Protein 5HIW (pdb70)

Sequence (391 aa):
MLPRKNLFSFTSKDPSAFGIHLAAAAREHSVYFDEGLGVPVVLRGADVVAVLRDSETFSTRTYYDTGIMKGALVTLGGEAHTRRMRRLFNAVLSPRVISRYEEATVTPVARRRVVEERLVRKERAELFDDFAISMPMGVTSALFGLPEERIAENDALIRKMIRSVVMMPQDPVVVAEGRRSAHAAMEAQLREIAEREVAHPSDTLLGEIARAIVAEGLGEACEGVVLTLILGSYETTSWMLANLLVALLAHPDAMNQLRRQQQPSLLPQAIEESTRWCSSAAGIVRFVERREATIGGETLAAGTILYLSLIARHYDEEIYPRRPETFDIHRRPVGMLNFGGGLHYCVGAPLARMEARVGVSLLLERFPALRADDPTVQPTFSTAPRGAAAFGPDQIPALLVH

InterPro domains:
  IPR001128 Cytochrome P450 [PF00067] (221-361)
  IPR002397 Cytochrome P450, B-class [PR00359] (75-86)
  IPR002397 Cytochrome P450, B-class [PR00359] (122-138)
  IPR002397 Cytochrome P450, B-class [PR00359] (182-204)
  IPR002397 Cytochrome P450, B-class [PR00359] (263-274)
  IPR002397 Cytochrome P450, B-class [PR00359] (280-307)
  IPR002397 Cytochrome P450, B-class [PR00359] (308-323)
  IPR002397 Cytochrome P450, B-class [PR00359] (329-338)
  IPR002397 Cytochrome P450, B-class [PR00359] (338-349)
  IPR017972 Cytochrome P450, conserved site [PS00086] (331-340)
  IPR036396 Cytochrome P450 superfamily [G3DSA:1.10.630.10] (1-392)
  IPR036396 Cytochrome P450 superfamily [SSF48264] (21-372)

Structure (mmCIF, N/CA/C/O backbone):
data_5HIW
#
_entry.id   5HIW
#
_cell.length_a   60.420
_cell.length_b   60.420
_cell.length_c   190.820
_cell.angle_alpha   90.00
_cell.angle_beta   90.00
_cell.angle_gamma   120.00
#
_symmetry.space_group_name_H-M   'P 31 2 1'
#
loop_
_entity.id
_entity.type
_entity.pdbx_description
1 polymer 'Cytochrome P450 CYP260B1'
2 non-polymer 'PROTOPORPHYRIN IX CONTAINING FE'
3 non-polymer 'MAGNESIUM ION'
4 water water
#
loop_
_atom_site.group_PDB
_atom_site.id
_atom_site.type_symbol
_atom_site.label_atom_id
_atom_site.label_alt_id
_atom_site.label_comp_id
_atom_site.label_asym_id
_atom_site.label_entity_id
_atom_site.label_seq_id
_atom_site.pdbx_PDB_ins_code
_atom_site.Cartn_x
_atom_site.Cartn_y
_atom_site.Cartn_z
_atom_site.occupancy
_atom_site.B_iso_or_equiv
_atom_site.auth_seq_id
_atom_site.auth_comp_id
_atom_site.auth_asym_id
_atom_site.auth_atom_id
_atom_site.pdbx_PDB_model_num
ATOM 1 N N . MET A 1 1 ? 14.910 -4.863 9.206 1.00 61.78 1 MET A N 1
ATOM 2 C CA . MET A 1 1 ? 15.597 -6.164 8.946 1.00 54.83 1 MET A CA 1
ATOM 3 C C . MET A 1 1 ? 14.592 -7.342 8.776 1.00 49.28 1 MET A C 1
ATOM 4 O O . MET A 1 1 ? 13.803 -7.719 9.683 1.00 45.99 1 MET A O 1
ATOM 9 N N . LEU A 1 2 ? 14.587 -7.864 7.548 1.00 45.49 2 LEU A N 1
ATOM 10 C CA . LEU A 1 2 ? 13.969 -9.131 7.248 1.00 42.11 2 LEU A CA 1
ATOM 11 C C . LEU A 1 2 ? 14.804 -10.216 7.882 1.00 31.78 2 LEU A C 1
ATOM 12 O O . LEU A 1 2 ? 16.022 -10.106 8.020 1.00 33.43 2 LEU A O 1
ATOM 17 N N . PRO A 1 3 ? 14.157 -11.276 8.300 1.00 28.86 3 PRO A N 1
ATOM 18 C CA . PRO A 1 3 ? 14.967 -12.392 8.659 1.00 30.37 3 PRO A CA 1
ATOM 19 C C . PRO A 1 3 ? 15.731 -12.879 7.437 1.00 29.83 3 PRO A C 1
ATOM 20 O O . PRO A 1 3 ? 15.219 -12.731 6.295 1.00 30.16 3 PRO A O 1
ATOM 24 N N . ARG A 1 4 ? 16.888 -13.500 7.630 1.00 24.94 4 ARG A N 1
ATOM 25 C CA . ARG A 1 4 ? 17.723 -13.891 6.477 1.00 25.40 4 ARG A CA 1
ATOM 26 C C . ARG A 1 4 ? 18.064 -15.363 6.480 1.00 24.51 4 ARG A C 1
ATOM 27 O O . ARG A 1 4 ? 18.291 -15.954 7.514 1.00 25.88 4 ARG A O 1
ATOM 35 N N . LYS A 1 5 ? 18.069 -15.995 5.298 1.00 22.30 5 LYS A N 1
ATOM 36 C CA . LYS A 1 5 ? 18.328 -17.418 5.168 1.00 23.02 5 LYS A CA 1
ATOM 37 C C . LYS A 1 5 ? 18.965 -17.660 3.810 1.00 22.22 5 LYS A C 1
ATOM 38 O O . LYS A 1 5 ? 19.111 -16.708 3.043 1.00 22.95 5 LYS A O 1
ATOM 44 N N . ASN A 1 6 ? 19.481 -18.858 3.564 1.00 23.12 6 ASN A N 1
ATOM 45 C CA . ASN A 1 6 ? 20.075 -19.165 2.240 1.00 27.15 6 ASN A CA 1
ATOM 46 C C . ASN A 1 6 ? 19.390 -20.474 1.815 1.00 27.86 6 ASN A C 1
ATOM 47 O O . ASN A 1 6 ? 19.792 -21.547 2.233 1.00 25.19 6 ASN A O 1
ATOM 52 N N . LEU A 1 7 ? 18.252 -20.366 1.135 1.00 28.24 7 LEU A N 1
ATOM 53 C CA . LEU A 1 7 ? 17.477 -21.562 0.778 1.00 26.72 7 LEU A CA 1
ATOM 54 C C . LEU A 1 7 ? 17.693 -22.032 -0.674 1.00 26.36 7 LEU A C 1
ATOM 55 O O . LEU A 1 7 ? 17.490 -23.187 -0.996 1.00 25.38 7 LEU A O 1
ATOM 60 N N . PHE A 1 8 ? 18.153 -21.146 -1.538 1.00 24.55 8 PHE A N 1
ATOM 61 C CA . PHE A 1 8 ? 18.240 -21.461 -2.967 1.00 25.59 8 PHE A CA 1
ATOM 62 C C . PHE A 1 8 ? 19.515 -22.187 -3.395 1.00 28.45 8 PHE A C 1
ATOM 63 O O . PHE A 1 8 ? 19.619 -22.646 -4.522 1.00 29.63 8 PHE A O 1
ATOM 71 N N . SER A 1 9 ? 20.497 -22.249 -2.496 1.00 28.28 9 SER A N 1
ATOM 72 C CA . SER A 1 9 ? 21.743 -23.001 -2.768 1.00 31.47 9 SER A CA 1
ATOM 73 C C . SER A 1 9 ? 21.551 -24.494 -2.431 1.00 27.75 9 SER A C 1
ATOM 74 O O . SER A 1 9 ? 22.361 -25.323 -2.775 1.00 32.20 9 SER A O 1
ATOM 77 N N . PHE A 1 10 ? 20.448 -24.839 -1.821 1.00 32.47 10 PHE A N 1
ATOM 78 C CA . PHE A 1 10 ? 20.081 -26.255 -1.569 1.00 34.54 10 PHE A CA 1
ATOM 79 C C . PHE A 1 10 ? 20.267 -27.096 -2.845 1.00 37.10 10 PHE A C 1
ATOM 80 O O . PHE A 1 10 ? 19.831 -26.699 -3.924 1.00 34.43 10 PHE A O 1
ATOM 88 N N . THR A 1 11 ? 20.984 -28.211 -2.747 1.00 32.57 11 THR A N 1
ATOM 89 C CA . THR A 1 11 ? 21.023 -29.231 -3.803 1.00 32.00 11 THR A CA 1
ATOM 90 C C . THR A 1 11 ? 20.620 -30.590 -3.232 1.00 30.58 11 THR A C 1
ATOM 91 O O . THR A 1 11 ? 20.572 -30.760 -2.003 1.00 28.28 11 THR A O 1
ATOM 95 N N . SER A 1 12 ? 20.277 -31.521 -4.115 1.00 27.71 12 SER A N 1
ATOM 96 C CA . SER A 1 12 ? 19.829 -32.842 -3.703 1.00 29.00 12 SER A CA 1
ATOM 97 C C . SER A 1 12 ? 19.696 -33.799 -4.823 1.00 32.10 12 SER A C 1
ATOM 98 O O . SER A 1 12 ? 19.523 -33.412 -5.983 1.00 28.59 12 SER A O 1
ATOM 101 N N . LYS A 1 13 ? 19.762 -35.088 -4.489 1.00 26.23 13 LYS A N 1
ATOM 102 C CA . LYS A 1 13 ? 19.439 -36.124 -5.445 1.00 27.79 13 LYS A CA 1
ATOM 103 C C . LYS A 1 13 ? 17.968 -36.449 -5.481 1.00 25.18 13 LYS A C 1
ATOM 104 O O . LYS A 1 13 ? 17.547 -37.241 -6.306 1.00 28.91 13 LYS A O 1
ATOM 110 N N . ASP A 1 14 ? 17.202 -35.893 -4.577 1.00 21.87 14 ASP A N 1
ATOM 111 C CA . ASP A 1 14 ? 15.805 -36.223 -4.454 1.00 24.99 14 ASP A CA 1
ATOM 112 C C . ASP A 1 14 ? 15.062 -35.045 -5.057 1.00 23.49 14 ASP A C 1
ATOM 113 O O . ASP A 1 14 ? 15.194 -33.928 -4.564 1.00 27.15 14 ASP A O 1
ATOM 118 N N . PRO A 1 15 ? 14.304 -35.315 -6.103 1.00 22.99 15 PRO A N 1
ATOM 119 C CA . PRO A 1 15 ? 13.650 -34.228 -6.814 1.00 23.90 15 PRO A CA 1
ATOM 120 C C . PRO A 1 15 ? 12.631 -33.411 -6.036 1.00 23.52 15 PRO A C 1
ATOM 121 O O . PRO A 1 15 ? 12.376 -32.236 -6.406 1.00 25.00 15 PRO A O 1
ATOM 125 N N . SER A 1 16 ? 12.068 -33.946 -4.960 1.00 22.25 16 SER A N 1
ATOM 126 C CA . SER A 1 16 ? 11.054 -33.243 -4.233 1.00 22.13 16 SER A CA 1
ATOM 127 C C . SER A 1 16 ? 11.608 -32.557 -2.954 1.00 23.00 16 SER A C 1
ATOM 128 O O . SER A 1 16 ? 10.876 -31.811 -2.295 1.00 22.59 16 SER A O 1
ATOM 131 N N . ALA A 1 17 ? 12.912 -32.668 -2.685 1.00 23.16 17 ALA A N 1
ATOM 132 C CA . ALA A 1 17 ? 13.450 -32.165 -1.400 1.00 25.21 17 ALA A CA 1
ATOM 133 C C . ALA A 1 17 ? 13.408 -30.654 -1.353 1.00 23.32 17 ALA A C 1
ATOM 134 O O . ALA A 1 17 ? 13.172 -30.056 -0.287 1.00 22.14 17 ALA A O 1
ATOM 136 N N . PHE A 1 18 ? 13.619 -30.027 -2.505 1.00 20.57 18 PHE A N 1
ATOM 137 C CA . PHE A 1 18 ? 13.631 -28.570 -2.523 1.00 19.96 18 PHE A CA 1
ATOM 138 C C . PHE A 1 18 ? 12.261 -28.010 -2.257 1.00 17.82 18 PHE A C 1
ATOM 139 O O . PHE A 1 18 ? 12.128 -27.077 -1.498 1.00 19.98 18 PHE A O 1
ATOM 147 N N . GLY A 1 19 ? 11.212 -28.579 -2.823 1.00 20.10 19 GLY A N 1
ATOM 148 C CA . GLY A 1 19 ? 9.882 -28.004 -2.589 1.00 21.75 19 GLY A CA 1
ATOM 149 C C . GLY A 1 19 ? 9.476 -28.226 -1.140 1.00 21.89 19 GLY A C 1
ATOM 150 O O . GLY A 1 19 ? 8.855 -27.370 -0.509 1.00 18.03 19 GLY A O 1
ATOM 151 N N . ILE A 1 20 ? 9.862 -29.371 -0.625 1.00 19.73 20 ILE A N 1
ATOM 152 C CA . ILE A 1 20 ? 9.625 -29.668 0.824 1.00 25.80 20 ILE A CA 1
ATOM 153 C C . ILE A 1 20 ? 10.305 -28.609 1.721 1.00 24.92 20 ILE A C 1
ATOM 154 O O . ILE A 1 20 ? 9.690 -28.068 2.682 1.00 28.13 20 ILE A O 1
ATOM 159 N N . HIS A 1 21 ? 11.552 -28.354 1.399 1.00 23.86 21 HIS A N 1
ATOM 160 C CA . HIS A 1 21 ? 12.422 -27.358 2.074 1.00 26.48 21 HIS A CA 1
ATOM 161 C C . HIS A 1 21 ? 11.832 -25.970 2.035 1.00 27.69 21 HIS A C 1
ATOM 162 O O . HIS A 1 21 ? 11.738 -25.302 3.075 1.00 24.57 21 HIS A O 1
ATOM 169 N N . LEU A 1 22 ? 11.372 -25.532 0.866 1.00 22.47 22 LEU A N 1
ATOM 170 C CA . LEU A 1 22 ? 10.707 -24.258 0.799 1.00 24.21 22 LEU A CA 1
ATOM 171 C C . LEU A 1 22 ? 9.409 -24.169 1.547 1.00 22.80 22 LEU A C 1
ATOM 172 O O . LEU A 1 22 ? 9.123 -23.131 2.162 1.00 23.72 22 LEU A O 1
ATOM 177 N N . ALA A 1 23 ? 8.571 -25.193 1.450 1.00 21.54 23 ALA A N 1
ATOM 178 C CA . ALA A 1 23 ? 7.307 -25.118 2.160 1.00 21.64 23 ALA A CA 1
ATOM 179 C C . ALA A 1 23 ? 7.552 -25.112 3.716 1.00 24.28 23 ALA A C 1
ATOM 180 O O . ALA A 1 23 ? 6.843 -24.391 4.417 1.00 27.39 23 ALA A O 1
ATOM 182 N N . ALA A 1 24 ? 8.535 -25.897 4.188 1.00 25.69 24 ALA A N 1
ATOM 183 C CA . ALA A 1 24 ? 8.962 -25.847 5.628 1.00 28.99 24 ALA A CA 1
ATOM 184 C C . ALA A 1 24 ? 9.437 -24.438 6.046 1.00 29.37 24 ALA A C 1
ATOM 185 O O . ALA A 1 24 ? 8.990 -23.877 7.054 1.00 27.95 24 ALA A O 1
ATOM 187 N N . ALA A 1 25 ? 10.227 -23.807 5.212 1.00 25.91 25 ALA A N 1
ATOM 188 C CA . ALA A 1 25 ? 10.718 -22.473 5.486 1.00 27.28 25 ALA A CA 1
ATOM 189 C C . ALA A 1 25 ? 9.584 -21.479 5.466 1.00 27.34 25 ALA A C 1
ATOM 190 O O . ALA A 1 25 ? 9.571 -20.554 6.251 1.00 23.49 25 ALA A O 1
ATOM 192 N N . ALA A 1 26 ? 8.632 -21.651 4.556 1.00 24.40 26 ALA A N 1
ATOM 193 C CA . ALA A 1 26 ? 7.462 -20.742 4.454 1.00 24.49 26 ALA A CA 1
ATOM 194 C C . ALA A 1 26 ? 6.562 -20.812 5.711 1.00 27.28 26 ALA A C 1
ATOM 195 O O . ALA A 1 26 ? 5.921 -19.846 6.056 1.00 26.01 26 ALA A O 1
ATOM 197 N N . ARG A 1 27 ? 6.394 -22.005 6.258 1.00 29.39 27 ARG A N 1
ATOM 198 C CA . ARG A 1 27 ? 5.749 -22.133 7.577 1.00 33.88 27 ARG A CA 1
ATOM 199 C C . ARG A 1 27 ? 6.455 -21.223 8.598 1.00 32.35 27 ARG A C 1
ATOM 200 O O . ARG A 1 27 ? 5.789 -20.513 9.331 1.00 37.46 27 ARG A O 1
ATOM 208 N N . GLU A 1 28 ? 7.779 -21.179 8.619 1.00 29.65 28 GLU A N 1
ATOM 209 C CA . GLU A 1 28 ? 8.435 -20.235 9.546 1.00 32.64 28 GLU A CA 1
ATOM 210 C C . GLU A 1 28 ? 8.283 -18.751 9.206 1.00 31.42 28 GLU A C 1
ATOM 211 O O . GLU A 1 28 ? 7.997 -17.983 10.094 1.00 27.75 28 GLU A O 1
ATOM 217 N N . HIS A 1 29 ? 8.619 -18.311 7.984 1.00 27.31 29 HIS A N 1
ATOM 218 C CA . HIS A 1 29 ? 8.398 -16.922 7.533 1.00 26.82 29 HIS A CA 1
ATOM 219 C C . HIS A 1 29 ? 8.030 -16.963 6.024 1.00 27.12 29 HIS A C 1
ATOM 220 O O . HIS A 1 29 ? 8.760 -17.534 5.253 1.00 23.13 29 HIS A O 1
ATOM 227 N N . SER A 1 30 ? 7.018 -16.215 5.637 1.00 28.33 30 SER A N 1
ATOM 228 C CA . SER A 1 30 ? 6.717 -16.038 4.231 1.00 30.88 30 SER A CA 1
ATOM 229 C C . SER A 1 30 ? 7.742 -15.207 3.467 1.00 27.23 30 SER A C 1
ATOM 230 O O . SER A 1 30 ? 8.170 -15.606 2.361 1.00 24.64 30 SER A O 1
ATOM 233 N N . VAL A 1 31 ? 8.132 -14.069 4.040 1.00 23.10 31 VAL A N 1
ATOM 234 C CA . VAL A 1 31 ? 9.040 -13.091 3.429 1.00 24.75 31 VAL A CA 1
ATOM 235 C C . VAL A 1 31 ? 10.367 -13.052 4.209 1.00 26.74 31 VAL A C 1
ATOM 236 O O . VAL A 1 31 ? 10.372 -12.947 5.445 1.00 27.63 31 VAL A O 1
ATOM 240 N N . TYR A 1 32 ? 11.469 -13.178 3.506 1.00 24.99 32 TYR A N 1
ATOM 241 C CA . TYR A 1 32 ? 12.800 -13.353 4.107 1.00 23.45 32 TYR A CA 1
ATOM 242 C C . TYR A 1 32 ? 13.773 -12.907 3.084 1.00 26.45 32 TYR A C 1
ATOM 243 O O . TYR A 1 32 ? 13.418 -12.801 1.891 1.00 23.03 32 TYR A O 1
ATOM 252 N N . PHE A 1 33 ? 15.001 -12.583 3.482 1.00 23.37 33 PHE A N 1
ATOM 253 C CA . PHE A 1 33 ? 15.978 -12.093 2.545 1.00 23.90 33 PHE A CA 1
ATOM 254 C C . PHE A 1 33 ? 16.837 -13.293 2.340 1.00 26.32 33 PHE A C 1
ATOM 255 O O . PHE A 1 33 ? 17.424 -13.853 3.291 1.00 24.07 33 PHE A O 1
ATOM 263 N N . ASP A 1 34 ? 16.923 -13.713 1.085 1.00 22.85 34 ASP A N 1
ATOM 264 C CA . ASP A 1 34 ? 17.794 -14.813 0.734 1.00 22.01 34 ASP A CA 1
ATOM 265 C C . ASP A 1 34 ? 19.164 -14.285 0.380 1.00 22.53 34 ASP A C 1
ATOM 266 O O . ASP A 1 34 ? 19.358 -13.597 -0.595 1.00 23.58 34 ASP A O 1
ATOM 271 N N . GLU A 1 35 ? 20.128 -14.687 1.196 1.00 24.75 35 GLU A N 1
ATOM 272 C CA . GLU A 1 35 ? 21.539 -14.285 1.028 1.00 24.10 35 GLU A CA 1
ATOM 273 C C . GLU A 1 35 ? 22.209 -14.864 -0.190 1.00 25.05 35 GLU A C 1
ATOM 274 O O . GLU A 1 35 ? 23.090 -14.242 -0.716 1.00 30.14 35 GLU A O 1
ATOM 280 N N . GLY A 1 36 ? 21.765 -16.030 -0.663 1.00 23.90 36 GLY A N 1
ATOM 281 C CA . GLY A 1 36 ? 22.309 -16.625 -1.928 1.00 26.44 36 GLY A CA 1
ATOM 282 C C . GLY A 1 36 ? 21.799 -15.809 -3.132 1.00 25.63 36 GLY A C 1
ATOM 283 O O . GLY A 1 36 ? 22.567 -15.491 -4.028 1.00 27.91 36 GLY A O 1
ATOM 284 N N . LEU A 1 37 ? 20.524 -15.472 -3.171 1.00 25.31 37 LEU A N 1
ATOM 285 C CA . LEU A 1 37 ? 19.942 -14.652 -4.283 1.00 26.35 37 LEU A CA 1
ATOM 286 C C . LEU A 1 37 ? 20.229 -13.192 -4.147 1.00 29.31 37 LEU A C 1
ATOM 287 O O . LEU A 1 37 ? 20.276 -12.493 -5.132 1.00 29.30 37 LEU A O 1
ATOM 292 N N . GLY A 1 38 ? 20.386 -12.681 -2.926 1.00 32.46 38 GLY A N 1
ATOM 293 C CA . GLY A 1 38 ? 20.646 -11.253 -2.729 1.00 29.71 38 GLY A CA 1
ATOM 294 C C . GLY A 1 38 ? 19.412 -10.368 -2.733 1.00 29.81 38 GLY A C 1
ATOM 295 O O . GLY A 1 38 ? 19.532 -9.152 -2.911 1.00 30.35 38 GLY A O 1
ATOM 296 N N . VAL A 1 39 ? 18.228 -10.950 -2.542 1.00 27.97 39 VAL A N 1
ATOM 297 C CA . VAL A 1 39 ? 16.998 -10.212 -2.542 1.00 28.52 39 VAL A CA 1
ATOM 298 C C . VAL A 1 39 ? 15.996 -10.771 -1.587 1.00 23.58 39 VAL A C 1
ATOM 299 O O . VAL A 1 39 ? 16.045 -11.979 -1.248 1.00 24.80 39 VAL A O 1
ATOM 303 N N . PRO A 1 40 ? 14.988 -9.947 -1.196 1.00 24.96 40 PRO A N 1
ATOM 304 C CA . PRO A 1 40 ? 13.864 -10.469 -0.457 1.00 24.77 40 PRO A CA 1
ATOM 305 C C . PRO A 1 40 ? 13.086 -11.494 -1.341 1.00 23.47 40 PRO A C 1
ATOM 306 O O . PRO A 1 40 ? 13.084 -11.354 -2.556 1.00 22.84 40 PRO A O 1
ATOM 310 N N . VAL A 1 41 ? 12.503 -12.481 -0.712 1.00 21.55 41 VAL A N 1
ATOM 311 C CA . VAL A 1 41 ? 11.733 -13.551 -1.368 1.00 21.66 41 VAL A CA 1
ATOM 312 C C . VAL A 1 41 ? 10.412 -13.618 -0.661 1.00 22.29 41 VAL A C 1
ATOM 313 O O . VAL A 1 41 ? 10.347 -13.519 0.572 1.00 24.70 41 VAL A O 1
ATOM 317 N N . VAL A 1 42 ? 9.346 -13.802 -1.425 1.00 20.40 42 VAL A N 1
ATOM 318 C CA . VAL A 1 42 ? 8.036 -14.197 -0.928 1.00 21.02 42 VAL A CA 1
ATOM 319 C C . VAL A 1 42 ? 7.782 -15.639 -1.204 1.00 23.34 42 VAL A C 1
ATOM 320 O O . VAL A 1 42 ? 7.829 -16.129 -2.394 1.00 21.22 42 VAL A O 1
ATOM 324 N N . LEU A 1 43 ? 7.517 -16.340 -0.145 1.00 19.91 43 LEU A N 1
ATOM 325 C CA . LEU A 1 43 ? 7.264 -17.774 -0.232 1.00 19.67 43 LEU A CA 1
ATOM 326 C C . LEU A 1 43 ? 5.801 -18.216 -0.259 1.00 21.85 43 LEU A C 1
ATOM 327 O O . LEU A 1 43 ? 5.458 -19.027 -1.115 1.00 22.35 43 LEU A O 1
ATOM 332 N N . ARG A 1 44 ? 4.949 -17.743 0.648 1.00 24.47 44 ARG A N 1
ATOM 333 C CA . ARG A 1 44 ? 3.599 -18.348 0.773 1.00 23.68 44 ARG A CA 1
ATOM 334 C C . ARG A 1 44 ? 2.778 -18.046 -0.472 1.00 22.05 44 ARG A C 1
ATOM 335 O O . ARG A 1 44 ? 2.776 -16.911 -1.000 1.00 21.18 44 ARG A O 1
ATOM 343 N N . GLY A 1 45 ? 2.099 -19.083 -0.900 1.00 25.48 45 GLY A N 1
ATOM 344 C CA . GLY A 1 45 ? 1.257 -19.021 -2.090 1.00 24.63 45 GLY A CA 1
ATOM 345 C C . GLY A 1 45 ? 0.285 -17.863 -2.094 1.00 22.64 45 GLY A C 1
ATOM 346 O O . GLY A 1 45 ? 0.152 -17.190 -3.081 1.00 23.06 45 GLY A O 1
ATOM 347 N N . ALA A 1 46 ? -0.416 -17.622 -0.978 1.00 23.90 46 ALA A N 1
ATOM 348 C CA . ALA A 1 46 ? -1.361 -16.517 -0.897 1.00 26.15 46 ALA A CA 1
ATOM 349 C C . ALA A 1 46 ? -0.718 -15.169 -1.014 1.00 23.62 46 ALA A C 1
ATOM 350 O O . ALA A 1 46 ? -1.306 -14.273 -1.596 1.00 25.61 46 ALA A O 1
ATOM 352 N N . ASP A 1 47 ? 0.506 -15.009 -0.479 1.00 22.04 47 ASP A N 1
ATOM 353 C CA . ASP A 1 47 ? 1.229 -13.775 -0.635 1.00 22.97 47 ASP A CA 1
ATOM 354 C C . ASP A 1 47 ? 1.756 -13.603 -2.056 1.00 23.46 47 ASP A C 1
ATOM 355 O O . ASP A 1 47 ? 1.705 -12.493 -2.609 1.00 25.01 47 ASP A O 1
ATOM 360 N N . VAL A 1 48 ? 2.181 -14.691 -2.658 1.00 22.90 48 VAL A N 1
ATOM 361 C CA . VAL A 1 48 ? 2.662 -14.602 -4.021 1.00 23.07 48 VAL A CA 1
ATOM 362 C C . VAL A 1 48 ? 1.491 -14.197 -4.982 1.00 21.45 48 VAL A C 1
ATOM 363 O O . VAL A 1 48 ? 1.617 -13.287 -5.768 1.00 21.87 48 VAL A O 1
ATOM 367 N N . VAL A 1 49 ? 0.352 -14.849 -4.849 1.00 23.95 49 VAL A N 1
ATOM 368 C CA . VAL A 1 49 ? -0.844 -14.520 -5.659 1.00 24.52 49 VAL A CA 1
ATOM 369 C C . VAL A 1 49 ? -1.274 -13.088 -5.474 1.00 27.15 49 VAL A C 1
ATOM 370 O O . VAL A 1 49 ? -1.582 -12.374 -6.450 1.00 25.42 49 VAL A O 1
ATOM 374 N N . ALA A 1 50 ? -1.266 -12.635 -4.215 1.00 25.66 50 ALA A N 1
ATOM 375 C CA . ALA A 1 50 ? -1.563 -11.205 -3.933 1.00 23.68 50 ALA A CA 1
ATOM 376 C C . ALA A 1 50 ? -0.622 -10.229 -4.645 1.00 22.64 50 ALA A C 1
ATOM 377 O O . ALA A 1 50 ? -1.057 -9.197 -5.217 1.00 23.70 50 ALA A O 1
ATOM 379 N N . VAL A 1 51 ? 0.700 -10.489 -4.595 1.00 23.98 51 VAL A N 1
ATOM 380 C CA . VAL A 1 51 ? 1.653 -9.649 -5.299 1.00 23.73 51 VAL A CA 1
ATOM 381 C C . VAL A 1 51 ? 1.340 -9.670 -6.772 1.00 23.66 51 VAL A C 1
ATOM 382 O O . VAL A 1 51 ? 1.364 -8.607 -7.411 1.00 25.23 51 VAL A O 1
ATOM 386 N N . LEU A 1 52 ? 1.174 -10.879 -7.333 1.00 23.51 52 LEU A N 1
ATOM 387 C CA . LEU A 1 52 ? 0.898 -10.960 -8.796 1.00 23.16 52 LEU A CA 1
ATOM 388 C C . LEU A 1 52 ? -0.413 -10.213 -9.206 1.00 25.42 52 LEU A C 1
ATOM 389 O O . LEU A 1 52 ? -0.481 -9.659 -10.305 1.00 27.66 52 LEU A O 1
ATOM 394 N N . ARG A 1 53 ? -1.424 -10.232 -8.345 1.00 26.12 53 ARG A N 1
ATOM 395 C CA . ARG A 1 53 ? -2.663 -9.489 -8.572 1.00 29.51 53 ARG A CA 1
ATOM 396 C C . ARG A 1 53 ? -2.463 -7.956 -8.613 1.00 30.99 53 ARG A C 1
ATOM 397 O O . ARG A 1 53 ? -3.081 -7.288 -9.398 1.00 32.54 53 ARG A O 1
ATOM 405 N N . ASP A 1 54 ? -1.611 -7.392 -7.770 1.00 27.44 54 ASP A N 1
ATOM 406 C CA . ASP A 1 54 ? -1.445 -5.951 -7.712 1.00 28.78 54 ASP A CA 1
ATOM 407 C C . ASP A 1 54 ? -0.281 -5.515 -8.599 1.00 28.92 54 ASP A C 1
ATOM 408 O O . ASP A 1 54 ? 0.865 -5.291 -8.122 1.00 31.62 54 ASP A O 1
ATOM 413 N N . SER A 1 55 ? -0.535 -5.386 -9.879 1.00 30.38 55 SER A N 1
ATOM 414 C CA . SER A 1 55 ? 0.531 -5.015 -10.780 1.00 32.19 55 SER A CA 1
ATOM 415 C C . SER A 1 55 ? 0.992 -3.548 -10.692 1.00 33.79 55 SER A C 1
ATOM 416 O O . SER A 1 55 ? 2.050 -3.219 -11.238 1.00 30.96 55 SER A O 1
ATOM 419 N N . GLU A 1 56 ? 0.164 -2.667 -10.106 1.00 32.57 56 GLU A N 1
ATOM 420 C CA . GLU A 1 56 ? 0.482 -1.243 -10.046 1.00 34.05 56 GLU A CA 1
ATOM 421 C C . GLU A 1 56 ? 1.513 -1.034 -8.967 1.00 32.24 56 GLU A C 1
ATOM 422 O O . GLU A 1 56 ? 2.419 -0.273 -9.168 1.00 31.95 56 GLU A O 1
ATOM 428 N N . THR A 1 57 ? 1.380 -1.732 -7.848 1.00 30.25 57 THR A N 1
ATOM 429 C CA . THR A 1 57 ? 2.366 -1.639 -6.777 1.00 30.22 57 THR A CA 1
ATOM 430 C C . THR A 1 57 ? 3.599 -2.494 -7.113 1.00 31.36 57 THR A C 1
ATOM 431 O O . THR A 1 57 ? 4.716 -2.099 -6.847 1.00 30.65 57 THR A O 1
ATOM 435 N N . PHE A 1 58 ? 3.377 -3.681 -7.701 1.00 30.44 58 PHE A N 1
ATOM 436 C CA . PHE A 1 58 ? 4.481 -4.609 -7.961 1.00 27.60 58 PHE A CA 1
ATOM 437 C C . PHE A 1 58 ? 4.639 -4.740 -9.481 1.00 26.73 58 PHE A C 1
ATOM 438 O O . PHE A 1 58 ? 3.898 -5.470 -10.115 1.00 23.96 58 PHE A O 1
ATOM 446 N N . SER A 1 59 ? 5.484 -3.914 -10.073 1.00 24.75 59 SER A N 1
ATOM 447 C CA . SER A 1 59 ? 5.586 -3.893 -11.528 1.00 25.74 59 SER A CA 1
ATOM 448 C C . SER A 1 59 ? 6.617 -4.854 -12.100 1.00 24.50 59 SER A C 1
ATOM 449 O O . SER A 1 59 ? 7.374 -5.528 -11.384 1.00 27.77 59 SER A O 1
ATOM 452 N N . THR A 1 60 ? 6.759 -4.814 -13.406 1.00 22.17 60 THR A N 1
ATOM 453 C CA . THR A 1 60 ? 7.786 -5.565 -14.104 1.00 23.40 60 THR A CA 1
ATOM 454 C C . THR A 1 60 ? 8.961 -4.669 -14.541 1.00 23.74 60 THR A C 1
ATOM 455 O O . THR A 1 60 ? 9.672 -4.953 -15.499 1.00 27.65 60 THR A O 1
ATOM 459 N N . ARG A 1 61 ? 9.129 -3.552 -13.860 1.00 23.68 61 ARG A N 1
ATOM 460 C CA . ARG A 1 61 ? 10.147 -2.563 -14.269 1.00 25.64 61 ARG A CA 1
ATOM 461 C C . ARG A 1 61 ? 11.542 -3.172 -14.399 1.00 24.21 61 ARG A C 1
ATOM 462 O O . ARG A 1 61 ? 12.292 -2.811 -15.309 1.00 27.14 61 ARG A O 1
ATOM 470 N N . THR A 1 62 ? 11.851 -4.158 -13.548 1.00 28.34 62 THR A N 1
ATOM 471 C CA . THR A 1 62 ? 13.206 -4.750 -13.524 1.00 34.90 62 THR A CA 1
ATOM 472 C C . THR A 1 62 ? 13.523 -5.460 -14.804 1.00 33.87 62 THR A C 1
ATOM 473 O O . THR A 1 62 ? 14.685 -5.541 -15.192 1.00 27.65 62 THR A O 1
ATOM 477 N N . TYR A 1 63 ? 12.495 -5.895 -15.536 1.00 29.63 63 TYR A N 1
ATOM 478 C CA A TYR A 1 63 ? 12.705 -6.592 -16.809 0.50 28.09 63 TYR A CA 1
ATOM 479 C CA B TYR A 1 63 ? 12.728 -6.594 -16.762 0.50 28.15 63 TYR A CA 1
ATOM 480 C C . TYR A 1 63 ? 13.010 -5.625 -17.932 1.00 29.16 63 TYR A C 1
ATOM 481 O O . TYR A 1 63 ? 13.432 -6.063 -18.977 1.00 26.97 63 TYR A O 1
ATOM 498 N N . ASP A 1 64 ? 12.711 -4.327 -17.753 1.00 27.55 64 ASP A N 1
ATOM 499 C CA . ASP A 1 64 ? 12.710 -3.318 -18.865 1.00 31.25 64 ASP A CA 1
ATOM 500 C C . ASP A 1 64 ? 14.097 -2.717 -19.126 1.00 35.46 64 ASP A C 1
ATOM 501 O O . ASP A 1 64 ? 14.358 -1.539 -18.840 1.00 28.00 64 ASP A O 1
ATOM 506 N N . THR A 1 65 ? 14.943 -3.560 -19.703 1.00 33.97 65 THR A N 1
ATOM 507 C CA . THR A 1 65 ? 16.347 -3.299 -19.879 1.00 34.48 65 THR A CA 1
ATOM 508 C C . THR A 1 65 ? 16.900 -4.185 -20.999 1.00 37.36 65 THR A C 1
ATOM 509 O O . THR A 1 65 ? 16.386 -5.295 -21.316 1.00 31.34 65 THR A O 1
ATOM 513 N N . GLY A 1 66 ? 17.953 -3.683 -21.617 1.00 30.23 66 GLY A N 1
ATOM 514 C CA . GLY A 1 66 ? 18.622 -4.412 -22.653 1.00 28.45 66 GLY A CA 1
ATOM 515 C C . GLY A 1 66 ? 17.671 -4.796 -23.730 1.00 27.94 66 GLY A C 1
ATOM 516 O O . GLY A 1 66 ? 16.808 -3.998 -24.096 1.00 31.05 66 GLY A O 1
ATOM 517 N N . ILE A 1 67 ? 17.793 -6.049 -24.195 1.00 29.82 67 ILE A N 1
ATOM 518 C CA . ILE A 1 67 ? 17.056 -6.518 -25.353 1.00 28.45 67 ILE A CA 1
ATOM 519 C C . ILE A 1 67 ? 15.606 -6.774 -24.981 1.00 26.02 67 ILE A C 1
ATOM 520 O O . ILE A 1 67 ? 14.794 -6.954 -25.877 1.00 26.58 67 ILE A O 1
ATOM 525 N N . MET A 1 68 ? 15.300 -6.757 -23.707 1.00 26.26 68 MET A N 1
ATOM 526 C CA . MET A 1 68 ? 13.911 -6.860 -23.260 1.00 30.14 68 MET A CA 1
ATOM 527 C C . MET A 1 68 ? 13.196 -5.513 -23.159 1.00 34.71 68 MET A C 1
ATOM 528 O O . MET A 1 68 ? 11.986 -5.479 -22.809 1.00 25.29 68 MET A O 1
ATOM 533 N N . LYS A 1 69 ? 13.887 -4.414 -23.444 1.00 33.67 69 LYS A N 1
ATOM 534 C CA . LYS A 1 69 ? 13.263 -3.095 -23.232 1.00 35.97 69 LYS A CA 1
ATOM 535 C C . LYS A 1 69 ? 12.009 -2.919 -24.085 1.00 28.16 69 LYS A C 1
ATOM 536 O O . LYS A 1 69 ? 12.018 -3.165 -25.286 1.00 29.40 69 LYS A O 1
ATOM 542 N N . GLY A 1 70 ? 10.900 -2.495 -23.463 1.00 27.51 70 GLY A N 1
ATOM 543 C CA . GLY A 1 70 ? 9.670 -2.239 -24.235 1.00 29.89 70 GLY A CA 1
ATOM 544 C C . GLY A 1 70 ? 8.932 -3.476 -24.692 1.00 32.71 70 GLY A C 1
ATOM 545 O O . GLY A 1 70 ? 7.991 -3.369 -25.449 1.00 34.69 70 GLY A O 1
ATOM 546 N N . ALA A 1 71 ? 9.347 -4.671 -24.213 1.00 31.98 71 ALA A N 1
ATOM 547 C CA . ALA A 1 71 ? 8.722 -5.947 -24.617 1.00 27.36 71 ALA A CA 1
ATOM 548 C C . ALA A 1 71 ? 7.446 -6.248 -23.795 1.00 23.77 71 ALA A C 1
ATOM 549 O O . ALA A 1 71 ? 7.176 -5.616 -22.767 1.00 28.19 71 ALA A O 1
ATOM 551 N N . LEU A 1 72 ? 6.663 -7.187 -24.277 1.00 25.17 72 LEU A N 1
ATOM 552 C CA . LEU A 1 72 ? 5.372 -7.506 -23.649 1.00 23.83 72 LEU A CA 1
ATOM 553 C C . LEU A 1 72 ? 5.348 -7.563 -22.105 1.00 23.80 72 LEU A C 1
ATOM 554 O O . LEU A 1 72 ? 4.504 -6.915 -21.429 1.00 24.71 72 LEU A O 1
ATOM 559 N N . VAL A 1 73 ? 6.257 -8.332 -21.528 1.00 20.31 73 VAL A N 1
ATOM 560 C CA . VAL A 1 73 ? 6.268 -8.513 -20.100 1.00 20.95 73 VAL A CA 1
ATOM 561 C C . VAL A 1 73 ? 6.576 -7.268 -19.264 1.00 20.13 73 VAL A C 1
ATOM 562 O O . VAL A 1 73 ? 6.279 -7.245 -18.099 1.00 22.89 73 VAL A O 1
ATOM 566 N N . THR A 1 74 ? 7.162 -6.282 -19.879 1.00 25.07 74 THR A N 1
ATOM 567 C CA . THR A 1 74 ? 7.523 -4.962 -19.237 1.00 26.58 74 THR A CA 1
ATOM 568 C C . THR A 1 74 ? 6.359 -3.959 -19.155 1.00 33.25 74 THR A C 1
ATOM 569 O O . THR A 1 74 ? 6.416 -2.963 -18.375 1.00 29.45 74 THR A O 1
ATOM 573 N N . LEU A 1 75 ? 5.364 -4.233 -19.973 1.00 30.68 75 LEU A N 1
ATOM 574 C CA . LEU A 1 75 ? 4.180 -3.401 -20.178 1.00 33.30 75 LEU A CA 1
ATOM 575 C C . LEU A 1 75 ? 3.128 -3.560 -19.085 1.00 36.55 75 LEU A C 1
ATOM 576 O O . LEU A 1 75 ? 2.939 -4.624 -18.505 1.00 30.99 75 LEU A O 1
ATOM 581 N N . GLY A 1 76 ? 2.430 -2.475 -18.807 1.00 40.96 76 GLY A N 1
ATOM 582 C CA . GLY A 1 76 ? 1.259 -2.502 -17.914 1.00 40.76 76 GLY A CA 1
ATOM 583 C C . GLY A 1 7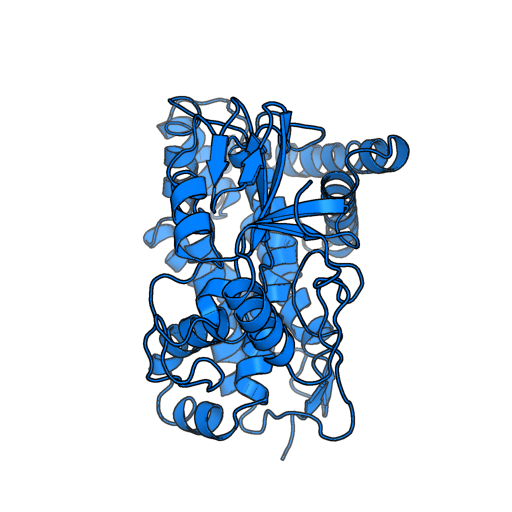6 ? 0.103 -1.829 -18.645 1.00 42.89 76 GLY A C 1
ATOM 584 O O . GLY A 1 76 ? 0.169 -1.546 -19.834 1.00 45.27 76 GLY A O 1
ATOM 585 N N . GLY A 1 77 ? -0.981 -1.575 -17.937 1.00 44.22 77 GLY A N 1
ATOM 586 C CA . GLY A 1 77 ? -2.099 -0.818 -18.509 1.00 43.21 77 GLY A CA 1
ATOM 587 C C . GLY A 1 77 ? -2.545 -1.244 -19.871 1.00 43.83 77 GLY A C 1
ATOM 588 O O . GLY A 1 77 ? -2.653 -2.435 -20.187 1.00 54.55 77 GLY A O 1
ATOM 589 N N . GLU A 1 78 ? -2.743 -0.238 -20.704 1.00 47.57 78 GLU A N 1
ATOM 590 C CA . GLU A 1 78 ? -3.398 -0.374 -21.971 1.00 48.45 78 GLU A CA 1
ATOM 591 C C . GLU A 1 78 ? -2.438 -0.909 -22.999 1.00 36.81 78 GLU A C 1
ATOM 592 O O . GLU A 1 78 ? -2.802 -1.610 -23.950 1.00 35.89 78 GLU A O 1
ATOM 598 N N . ALA A 1 79 ? -1.196 -0.492 -22.821 1.00 37.07 79 ALA A N 1
ATOM 599 C CA . ALA A 1 79 ? -0.114 -0.980 -23.657 1.00 37.46 79 ALA A CA 1
ATOM 600 C C . ALA A 1 79 ? -0.113 -2.531 -23.597 1.00 29.63 79 ALA A C 1
ATOM 601 O O . ALA A 1 79 ? -0.054 -3.181 -24.623 1.00 33.53 79 ALA A O 1
ATOM 603 N N . HIS A 1 80 ? -0.223 -3.073 -22.402 1.00 28.84 80 HIS A N 1
ATOM 604 C CA . HIS A 1 80 ? -0.097 -4.525 -22.279 1.00 32.36 80 HIS A CA 1
ATOM 605 C C . HIS A 1 80 ? -1.326 -5.159 -22.858 1.00 31.59 80 HIS A C 1
ATOM 606 O O . HIS A 1 80 ? -1.265 -6.146 -23.570 1.00 30.48 80 HIS A O 1
ATOM 613 N N . THR A 1 81 ? -2.495 -4.577 -22.594 1.00 33.90 81 THR A N 1
ATOM 614 C CA . THR A 1 81 ? -3.699 -5.195 -23.094 1.00 31.76 81 THR A CA 1
ATOM 615 C C . THR A 1 81 ? -3.727 -5.372 -24.594 1.00 29.93 81 THR A C 1
ATOM 616 O O . THR A 1 81 ? -4.162 -6.437 -25.072 1.00 30.15 81 THR A O 1
ATOM 620 N N A ARG A 1 82 ? -3.289 -4.339 -25.311 0.50 29.06 82 ARG A N 1
ATOM 621 N N B ARG A 1 82 ? -3.317 -4.367 -25.356 0.50 30.05 82 ARG A N 1
ATOM 622 C CA A ARG A 1 82 ? -3.271 -4.285 -26.772 0.50 31.42 82 ARG A CA 1
ATOM 623 C CA B ARG A 1 82 ? -3.369 -4.487 -26.808 0.50 33.60 82 ARG A CA 1
ATOM 624 C C A ARG A 1 82 ? -2.271 -5.325 -27.362 0.50 29.99 82 ARG A C 1
ATOM 625 C C B ARG A 1 82 ? -2.288 -5.445 -27.343 0.50 31.01 82 ARG A C 1
ATOM 626 O O A ARG A 1 82 ? -2.602 -6.111 -28.256 0.50 28.49 82 ARG A O 1
ATOM 627 O O B ARG A 1 82 ? -2.573 -6.281 -28.213 0.50 28.35 82 ARG A O 1
ATOM 642 N N . MET A 1 83 ? -1.067 -5.365 -26.804 1.00 30.02 83 MET A N 1
ATOM 643 C CA . MET A 1 83 ? -0.007 -6.263 -27.302 1.00 28.51 83 MET A CA 1
ATOM 644 C C . MET A 1 83 ? -0.365 -7.689 -26.898 1.00 23.97 83 MET A C 1
ATOM 645 O O . MET A 1 83 ? -0.235 -8.593 -27.670 1.00 26.00 83 MET A O 1
ATOM 650 N N . ARG A 1 84 ? -0.879 -7.861 -25.692 1.00 24.60 84 ARG A N 1
ATOM 651 C CA . ARG A 1 84 ? -1.317 -9.172 -25.256 1.00 26.42 84 ARG A CA 1
ATOM 652 C C . ARG A 1 84 ? -2.390 -9.797 -26.161 1.00 28.20 84 ARG A C 1
ATOM 653 O O . ARG A 1 84 ? -2.419 -11.020 -26.403 1.00 23.19 84 ARG A O 1
ATOM 661 N N . ARG A 1 85 ? -3.290 -8.959 -26.697 1.00 29.06 85 ARG A N 1
ATOM 662 C CA . ARG A 1 85 ? -4.319 -9.442 -27.611 1.00 28.10 85 ARG A CA 1
ATOM 663 C C . ARG A 1 85 ? -3.737 -10.026 -28.895 1.00 25.84 85 ARG A C 1
ATOM 664 O O . ARG A 1 85 ? -4.196 -11.055 -29.416 1.00 23.69 85 ARG A O 1
ATOM 672 N N . LEU A 1 86 ? -2.709 -9.368 -29.385 1.00 24.60 86 LEU A N 1
ATOM 673 C CA . LEU A 1 86 ? -1.942 -9.856 -30.568 1.00 24.90 86 LEU A CA 1
ATOM 674 C C . LEU A 1 86 ? -1.321 -11.191 -30.247 1.00 21.95 86 LEU A C 1
ATOM 675 O O . LEU A 1 86 ? -1.509 -12.117 -30.967 1.00 23.90 86 LEU A O 1
ATOM 680 N N . PHE A 1 87 ? -0.526 -11.252 -29.163 1.00 20.38 87 PHE A N 1
ATOM 681 C CA . PHE A 1 87 ? 0.041 -12.588 -28.749 1.00 19.64 87 PHE A CA 1
ATOM 682 C C . PHE A 1 87 ? -0.997 -13.655 -28.556 1.00 20.56 87 PHE A C 1
ATOM 683 O O . PHE A 1 87 ? -0.807 -14.773 -28.969 1.00 22.58 87 PHE A O 1
ATOM 691 N N . ASN A 1 88 ? -2.126 -13.339 -27.902 1.00 20.54 88 ASN A N 1
ATOM 692 C CA . ASN A 1 88 ? -3.153 -14.356 -27.692 1.00 22.16 88 ASN A CA 1
ATOM 693 C C . ASN A 1 88 ? -3.673 -14.906 -29.020 1.00 23.44 88 ASN A C 1
ATOM 694 O O . ASN A 1 88 ? -3.965 -16.130 -29.151 1.00 23.83 88 ASN A O 1
ATOM 699 N N . ALA A 1 89 ? -3.754 -14.043 -30.015 1.00 25.91 89 ALA A N 1
ATOM 700 C CA . ALA A 1 89 ? -4.268 -14.453 -31.315 1.00 25.52 89 ALA A CA 1
ATOM 701 C C . ALA A 1 89 ? -3.331 -15.375 -32.043 1.00 25.58 89 ALA A C 1
ATOM 702 O O . ALA A 1 89 ? -3.752 -16.200 -32.805 1.00 25.65 89 ALA A O 1
ATOM 704 N N . VAL A 1 90 ? -2.037 -15.251 -31.832 1.00 23.12 90 VAL A N 1
ATOM 705 C CA . VAL A 1 90 ? -1.137 -16.117 -32.558 1.00 24.46 90 VAL A CA 1
ATOM 706 C C . VAL A 1 90 ? -0.862 -17.408 -31.807 1.00 22.68 90 VAL A C 1
ATOM 707 O O . VAL A 1 90 ? -0.145 -18.223 -32.325 1.00 31.39 90 VAL A O 1
ATOM 711 N N . LEU A 1 91 ? -1.382 -17.553 -30.589 1.00 20.55 91 LEU A N 1
ATOM 712 C CA . LEU A 1 91 ? -1.223 -18.775 -29.843 1.00 20.13 91 LEU A CA 1
ATOM 713 C C . LEU A 1 91 ? -2.575 -19.405 -29.400 1.00 19.39 91 LEU A C 1
ATOM 714 O O . LEU A 1 91 ? -2.675 -20.117 -28.353 1.00 20.18 91 LEU A O 1
ATOM 719 N N . SER A 1 92 ? -3.568 -19.209 -30.239 1.00 21.29 92 SER A N 1
ATOM 720 C CA . SER A 1 92 ? -4.946 -19.629 -29.950 1.00 21.83 92 SER A CA 1
ATOM 721 C C . SER A 1 92 ? -5.024 -21.109 -30.208 1.00 18.04 92 SER A C 1
ATOM 722 O O . SER A 1 92 ? -4.169 -21.663 -30.895 1.00 19.44 92 SER A O 1
ATOM 725 N N . PRO A 1 93 ? -6.139 -21.817 -29.813 1.00 18.42 93 PRO A N 1
ATOM 726 C CA . PRO A 1 93 ? -6.226 -23.261 -30.002 1.00 17.21 93 PRO A CA 1
ATOM 727 C C . PRO A 1 93 ? -6.179 -23.698 -31.456 1.00 18.83 93 PRO A C 1
ATOM 728 O O . PRO A 1 93 ? -5.543 -24.673 -31.803 1.00 17.55 93 PRO A O 1
ATOM 732 N N . ARG A 1 94 ? -6.821 -22.978 -32.338 1.00 17.71 94 ARG A N 1
ATOM 733 C CA . ARG A 1 94 ? -6.652 -23.290 -33.770 1.00 16.93 94 ARG A CA 1
ATOM 734 C C . ARG A 1 94 ? -5.170 -23.291 -34.203 1.00 16.17 94 ARG A C 1
ATOM 735 O O . ARG A 1 94 ? -4.761 -24.154 -34.977 1.00 15.03 94 ARG A O 1
ATOM 743 N N . VAL A 1 95 ? -4.389 -22.300 -33.746 1.00 17.04 95 VAL A N 1
ATOM 744 C CA . VAL A 1 95 ? -2.971 -22.176 -34.179 1.00 19.26 95 VAL A CA 1
ATOM 745 C C . VAL A 1 95 ? -2.157 -23.330 -33.589 1.00 17.84 95 VAL A C 1
ATOM 746 O O . VAL A 1 95 ? -1.316 -23.973 -34.285 1.00 15.92 95 VAL A O 1
ATOM 750 N N . ILE A 1 96 ? -2.430 -23.617 -32.314 1.00 17.20 96 ILE A N 1
ATOM 751 C CA . ILE A 1 96 ? -1.745 -24.660 -31.611 1.00 16.84 96 ILE A CA 1
ATOM 752 C C . ILE A 1 96 ? -1.966 -25.945 -32.350 1.00 18.94 96 ILE A C 1
ATOM 753 O O . ILE A 1 96 ? -1.042 -26.673 -32.580 1.00 17.31 96 ILE A O 1
ATOM 758 N N . SER A 1 97 ? -3.198 -26.304 -32.728 1.00 17.40 97 SER A N 1
ATOM 759 C CA . SER A 1 97 ? -3.413 -27.565 -33.393 1.00 16.31 97 SER A CA 1
ATOM 760 C C . SER A 1 97 ? -2.762 -27.563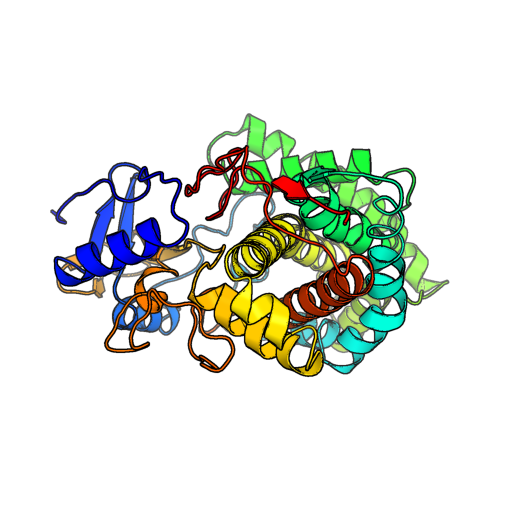 -34.786 1.00 15.65 97 SER A C 1
ATOM 761 O O . SER A 1 97 ? -2.197 -28.569 -35.209 1.00 18.37 97 SER A O 1
ATOM 764 N N . ARG A 1 98 ? -2.804 -26.414 -35.439 1.00 18.27 98 ARG A N 1
ATOM 765 C CA . ARG A 1 98 ? -2.171 -26.314 -36.772 1.00 20.29 98 ARG A CA 1
ATOM 766 C C . ARG A 1 98 ? -0.717 -26.694 -36.719 1.00 18.67 98 ARG A C 1
ATOM 767 O O . ARG A 1 98 ? -0.239 -27.461 -37.585 1.00 21.09 98 ARG A O 1
ATOM 775 N N . TYR A 1 99 ? -0.044 -26.115 -35.746 1.00 19.72 99 TYR A N 1
ATOM 776 C CA . TYR A 1 99 ? 1.425 -26.364 -35.573 1.00 19.26 99 TYR A CA 1
ATOM 777 C C . TYR A 1 99 ? 1.783 -27.638 -34.882 1.00 18.50 99 TYR A C 1
ATOM 778 O O . TYR A 1 99 ? 2.858 -28.221 -35.141 1.00 16.95 99 TYR A O 1
ATOM 787 N N . GLU A 1 100 ? 0.836 -28.183 -34.124 1.00 16.17 100 GLU A N 1
ATOM 788 C CA . GLU A 1 100 ? 0.963 -29.576 -33.781 1.00 15.92 100 GLU A CA 1
ATOM 789 C C . GLU A 1 100 ? 1.149 -30.453 -34.981 1.00 18.61 100 GLU A C 1
ATOM 790 O O . GLU A 1 100 ? 2.058 -31.349 -35.013 1.00 19.42 100 GLU A O 1
ATOM 796 N N . GLU A 1 101 ? 0.293 -30.270 -35.982 1.00 17.95 101 GLU A N 1
ATOM 797 C CA . GLU A 1 101 ? 0.345 -31.173 -37.106 1.00 20.11 101 GLU A CA 1
ATOM 798 C C . GLU A 1 101 ? 1.498 -30.811 -38.043 1.00 19.36 101 GLU A C 1
ATOM 799 O O . GLU A 1 101 ? 2.193 -31.671 -38.572 1.00 21.36 101 GLU A O 1
ATOM 805 N N . ALA A 1 102 ? 1.655 -29.535 -38.290 1.00 21.72 102 ALA A N 1
ATOM 806 C CA . ALA A 1 102 ? 2.636 -29.089 -39.320 1.00 23.98 102 ALA A CA 1
ATOM 807 C C . ALA A 1 102 ? 4.050 -29.045 -38.800 1.00 23.68 102 ALA A C 1
ATOM 808 O O . ALA A 1 102 ? 4.989 -29.223 -39.582 1.00 22.10 102 ALA A O 1
ATOM 810 N N . THR A 1 103 ? 4.263 -28.823 -37.504 1.00 19.52 103 THR A N 1
ATOM 811 C CA . THR A 1 103 ? 5.630 -28.610 -37.017 1.00 20.65 103 THR A CA 1
ATOM 812 C C . THR A 1 103 ? 6.087 -29.463 -35.874 1.00 19.28 103 THR A C 1
ATOM 813 O O . THR A 1 103 ? 7.117 -30.074 -35.951 1.00 19.75 103 THR A O 1
ATOM 817 N N . VAL A 1 104 ? 5.351 -29.494 -34.777 1.00 17.66 104 VAL A N 1
ATOM 818 C CA . VAL A 1 104 ? 5.854 -30.196 -33.586 1.00 17.78 104 VAL A CA 1
ATOM 819 C C . VAL A 1 104 ? 5.887 -31.705 -33.775 1.00 18.18 104 VAL A C 1
ATOM 820 O O . VAL A 1 104 ? 6.865 -32.316 -33.414 1.00 20.03 104 VAL A O 1
ATOM 824 N N . THR A 1 105 ? 4.874 -32.341 -34.393 1.00 16.25 105 THR A N 1
ATOM 825 C CA . THR A 1 105 ? 4.879 -33.779 -34.587 1.00 19.11 105 THR A CA 1
ATOM 826 C C . THR A 1 105 ? 6.046 -34.233 -35.474 1.00 19.98 105 THR A C 1
ATOM 827 O O . THR A 1 105 ? 6.781 -35.161 -35.124 1.00 20.91 105 THR A O 1
ATOM 831 N N . PRO A 1 106 ? 6.236 -33.566 -36.628 1.00 20.74 106 PRO A N 1
ATOM 832 C CA . PRO A 1 106 ? 7.364 -33.920 -37.475 1.00 22.62 106 PRO A CA 1
ATOM 833 C C . PRO A 1 106 ? 8.693 -33.793 -36.761 1.00 23.59 106 PRO A C 1
ATOM 834 O O . PRO A 1 106 ? 9.508 -34.753 -36.819 1.00 23.49 106 PRO A O 1
ATOM 838 N N . VAL A 1 107 ? 8.862 -32.719 -36.008 1.00 22.64 107 VAL A N 1
ATOM 839 C CA . VAL A 1 107 ? 10.115 -32.527 -35.242 1.00 22.45 107 VAL A CA 1
ATOM 840 C C . VAL A 1 107 ? 10.280 -33.611 -34.196 1.00 23.76 107 VAL A C 1
ATOM 841 O O . VAL A 1 107 ? 11.326 -34.231 -34.074 1.00 22.90 107 VAL A O 1
ATOM 845 N N . ALA A 1 108 ? 9.219 -33.840 -33.398 1.00 20.63 108 ALA A N 1
ATOM 846 C CA . ALA A 1 108 ? 9.242 -34.893 -32.372 1.00 23.86 108 ALA A CA 1
ATOM 847 C C . ALA A 1 108 ? 9.583 -36.244 -32.994 1.00 23.21 108 ALA A C 1
ATOM 848 O O . ALA A 1 108 ? 10.347 -37.047 -32.417 1.00 23.12 108 ALA A O 1
ATOM 850 N N . ARG A 1 109 ? 8.988 -36.548 -34.152 1.00 25.15 109 ARG A N 1
ATOM 851 C CA . ARG A 1 109 ? 9.311 -37.818 -34.831 1.00 26.03 109 ARG A CA 1
ATOM 852 C C . ARG A 1 109 ? 10.786 -37.939 -35.169 1.00 25.31 109 ARG A C 1
ATOM 853 O O . ARG A 1 109 ? 11.328 -39.001 -35.007 1.00 26.73 109 ARG A O 1
ATOM 861 N N . ARG A 1 110 ? 11.392 -36.857 -35.632 1.00 25.15 110 ARG A N 1
ATOM 862 C CA A ARG A 1 110 ? 12.801 -36.844 -36.029 0.50 26.94 110 ARG A CA 1
ATOM 863 C CA B ARG A 1 110 ? 12.789 -36.903 -36.020 0.50 27.38 110 ARG A CA 1
ATOM 864 C C . ARG A 1 110 ? 13.667 -37.053 -34.759 1.00 30.74 110 ARG A C 1
ATOM 865 O O . ARG A 1 110 ? 14.643 -37.817 -34.737 1.00 27.48 110 ARG A O 1
ATOM 880 N N . VAL A 1 111 ? 13.308 -36.346 -33.705 1.00 23.90 111 VAL A N 1
ATOM 881 C CA . VAL A 1 111 ? 14.059 -36.388 -32.448 1.00 23.67 111 VAL A CA 1
ATOM 882 C C . VAL A 1 111 ? 14.040 -37.808 -31.882 1.00 23.11 111 VAL A C 1
ATOM 883 O O . VAL A 1 111 ? 15.083 -38.369 -31.476 1.00 29.01 111 VAL A O 1
ATOM 887 N N . VAL A 1 112 ? 12.870 -38.444 -31.881 1.00 23.70 112 VAL A N 1
ATOM 888 C CA . VAL A 1 112 ? 12.693 -39.743 -31.310 1.00 27.74 112 VAL A CA 1
ATOM 889 C C . VAL A 1 112 ? 13.392 -40.813 -32.189 1.00 32.18 112 VAL A C 1
ATOM 890 O O . VAL A 1 112 ? 14.053 -41.724 -31.666 1.00 30.26 112 VAL A O 1
ATOM 894 N N . GLU A 1 113 ? 13.264 -40.661 -33.519 1.00 31.81 113 GLU A N 1
ATOM 895 C CA A GLU A 1 113 ? 13.903 -41.538 -34.510 0.50 33.22 113 GLU A CA 1
ATOM 896 C CA B GLU A 1 113 ? 13.867 -41.615 -34.429 0.50 33.31 113 GLU A CA 1
ATOM 897 C C . GLU A 1 113 ? 15.399 -41.682 -34.244 1.00 35.06 113 GLU A C 1
ATOM 898 O O . GLU A 1 113 ? 15.974 -42.779 -34.383 1.00 36.72 113 GLU A O 1
ATOM 909 N N . ARG A 1 114 ? 16.041 -40.576 -33.868 1.00 30.36 114 ARG A N 1
ATOM 910 C CA . ARG A 1 114 ? 17.477 -40.586 -33.605 1.00 34.18 114 ARG A CA 1
ATOM 911 C C . ARG A 1 114 ? 17.821 -41.516 -32.480 1.00 36.50 114 ARG A C 1
ATOM 912 O O . ARG A 1 114 ? 18.965 -41.922 -32.404 1.00 39.19 114 ARG A O 1
ATOM 920 N N . LEU A 1 115 ? 16.886 -41.819 -31.566 1.00 33.44 115 LEU A N 1
ATOM 921 C CA . LEU A 1 115 ? 17.237 -42.633 -30.415 1.00 31.29 115 LEU A CA 1
ATOM 922 C C . LEU A 1 115 ? 17.043 -44.112 -30.653 1.00 33.78 115 LEU A C 1
ATOM 923 O O . LEU A 1 115 ? 17.393 -44.944 -29.794 1.00 30.44 115 LEU A O 1
ATOM 928 N N . VAL A 1 116 ? 16.448 -44.427 -31.798 1.00 33.85 116 VAL A N 1
ATOM 929 C CA . VAL A 1 116 ? 15.860 -45.736 -32.020 1.00 35.37 116 VAL A CA 1
ATOM 930 C C . VAL A 1 116 ? 16.892 -46.878 -31.969 1.00 41.32 116 VAL A C 1
ATOM 931 O O . VAL A 1 116 ? 16.553 -48.003 -31.572 1.00 42.85 116 VAL A O 1
ATOM 935 N N . ARG A 1 117 ? 18.131 -46.640 -32.378 1.00 36.61 117 ARG A N 1
ATOM 936 C CA . ARG A 1 117 ? 19.043 -47.794 -32.336 1.00 44.62 117 ARG A CA 1
ATOM 937 C C . ARG A 1 117 ? 19.904 -47.747 -31.099 1.00 44.30 117 ARG A C 1
ATOM 938 O O . ARG A 1 117 ? 20.849 -48.498 -31.001 1.00 49.61 117 ARG A O 1
ATOM 946 N N . LYS A 1 118 ? 19.576 -46.906 -30.129 1.00 37.37 118 LYS A N 1
ATOM 947 C CA . LYS A 1 118 ? 20.474 -46.722 -29.036 1.00 37.79 118 LYS A CA 1
ATOM 948 C C . LYS A 1 118 ? 20.021 -47.483 -27.828 1.00 39.28 118 LYS A C 1
ATOM 949 O O . LYS A 1 118 ? 18.845 -47.790 -27.687 1.00 34.51 118 LYS A O 1
ATOM 955 N N . GLU A 1 119 ? 20.998 -47.774 -26.970 1.00 39.73 119 GLU A N 1
ATOM 956 C CA . GLU A 1 119 ? 20.800 -48.506 -25.740 1.00 41.11 119 GLU A CA 1
ATOM 957 C C . GLU A 1 119 ? 20.545 -47.562 -24.543 1.00 38.21 119 GLU A C 1
ATOM 958 O O . GLU A 1 119 ? 19.829 -47.888 -23.616 1.00 34.85 119 GLU A O 1
ATOM 964 N N . ARG A 1 120 ? 21.186 -46.411 -24.517 1.00 36.40 120 ARG A N 1
ATOM 965 C CA . ARG A 1 120 ? 20.932 -45.466 -23.456 1.00 35.55 120 ARG A CA 1
ATOM 966 C C . ARG A 1 120 ? 20.758 -44.097 -24.069 1.00 35.94 120 ARG A C 1
ATOM 967 O O . ARG A 1 120 ? 21.078 -43.844 -25.249 1.00 32.42 120 ARG A O 1
ATOM 975 N N . ALA A 1 121 ? 20.211 -43.207 -23.254 1.00 33.89 121 ALA A N 1
ATOM 976 C CA . ALA A 1 121 ? 20.179 -41.804 -23.610 1.00 33.52 121 ALA A CA 1
ATOM 977 C C . ALA A 1 121 ? 20.350 -40.966 -22.377 1.00 29.94 121 ALA A C 1
ATOM 978 O O . ALA A 1 121 ? 20.009 -41.356 -21.245 1.00 30.37 121 ALA A O 1
ATOM 980 N N . GLU A 1 122 ? 20.882 -39.791 -22.584 1.00 27.45 122 GLU A N 1
ATOM 981 C CA . GLU A 1 122 ? 20.780 -38.769 -21.635 1.00 24.79 122 GLU A CA 1
ATOM 982 C C . GLU A 1 122 ? 19.686 -37.855 -22.232 1.00 27.12 122 GLU A C 1
ATOM 983 O O . GLU A 1 122 ? 19.953 -37.103 -23.218 1.00 22.74 122 GLU A O 1
ATOM 989 N N . LEU A 1 123 ? 18.470 -37.929 -21.680 1.00 25.56 123 LEU A N 1
ATOM 990 C CA . LEU A 1 123 ? 17.288 -37.337 -22.345 1.00 22.78 123 LEU A CA 1
ATOM 991 C C . LEU A 1 123 ? 17.214 -35.810 -22.171 1.00 21.93 123 LEU A C 1
ATOM 992 O O . LEU A 1 123 ? 16.391 -35.189 -22.826 1.00 20.54 123 LEU A O 1
ATOM 997 N N . PHE A 1 124 ? 18.043 -35.205 -21.356 1.00 17.62 124 PHE A N 1
ATOM 998 C CA . PHE A 1 124 ? 18.140 -33.745 -21.367 1.00 19.98 124 PHE A CA 1
ATOM 999 C C . PHE A 1 124 ? 18.759 -33.343 -22.728 1.00 22.05 124 PHE A C 1
ATOM 1000 O O . PHE A 1 124 ? 18.121 -32.715 -23.535 1.00 20.03 124 PHE A O 1
ATOM 1008 N N . ASP A 1 125 ? 19.994 -33.773 -22.978 1.00 19.96 125 ASP A N 1
ATOM 1009 C CA . ASP A 1 125 ? 20.646 -33.443 -24.246 1.00 23.92 125 ASP A CA 1
ATOM 1010 C C . ASP A 1 125 ? 19.903 -34.000 -25.443 1.00 24.89 125 ASP A C 1
ATOM 1011 O O . ASP A 1 125 ? 19.801 -33.315 -26.490 1.00 26.19 125 ASP A O 1
ATOM 1016 N N . ASP A 1 126 ? 19.418 -35.256 -25.347 1.00 21.26 126 ASP A N 1
ATOM 1017 C CA . ASP A 1 126 ? 18.889 -36.042 -26.476 1.00 22.60 126 ASP A CA 1
ATOM 1018 C C . ASP A 1 126 ? 17.373 -35.830 -26.789 1.00 21.42 126 ASP A C 1
ATOM 1019 O O . ASP A 1 126 ? 16.856 -36.371 -27.763 1.00 24.35 126 ASP A O 1
ATOM 1024 N N . PHE A 1 127 ? 16.652 -35.138 -25.916 1.00 20.21 127 PHE A N 1
ATOM 1025 C CA . PHE A 1 127 ? 15.226 -34.878 -26.078 1.00 18.57 127 PHE A CA 1
ATOM 1026 C C . PHE A 1 127 ? 14.868 -33.464 -25.611 1.00 18.54 127 PHE A C 1
ATOM 1027 O O . PHE A 1 127 ? 14.286 -32.701 -26.401 1.00 17.63 127 PHE A O 1
ATOM 1035 N N . ALA A 1 128 ? 15.117 -33.123 -24.339 1.00 18.13 128 ALA A N 1
ATOM 1036 C CA . ALA A 1 128 ? 14.615 -31.877 -23.779 1.00 18.41 128 ALA A CA 1
ATOM 1037 C C . ALA A 1 128 ? 15.208 -30.668 -24.513 1.00 18.86 128 ALA A C 1
ATOM 1038 O O . ALA A 1 128 ? 14.534 -29.664 -24.711 1.00 16.86 128 ALA A O 1
ATOM 1040 N N . ILE A 1 129 ? 16.447 -30.768 -24.942 1.00 15.79 129 ILE A N 1
ATOM 1041 C CA . ILE A 1 129 ? 17.076 -29.681 -25.662 1.00 18.88 129 ILE A CA 1
ATOM 1042 C C . ILE A 1 129 ? 16.622 -29.782 -27.149 1.00 17.55 129 ILE A C 1
ATOM 1043 O O . ILE A 1 129 ? 16.406 -28.789 -27.786 1.00 19.16 129 ILE A O 1
ATOM 1048 N N . SER A 1 130 ? 16.693 -30.968 -27.681 1.00 18.71 130 SER A N 1
ATOM 1049 C CA . SER A 1 130 ? 16.499 -31.277 -29.140 1.00 22.32 130 SER A CA 1
ATOM 1050 C C . SER A 1 130 ? 15.158 -30.820 -29.653 1.00 20.53 130 SER A C 1
ATOM 1051 O O . SER A 1 130 ? 15.003 -30.284 -30.803 1.00 20.78 130 SER A O 1
ATOM 1054 N N . MET A 1 131 ? 14.152 -30.963 -28.799 1.00 19.79 131 MET A N 1
ATOM 1055 C CA . MET A 1 131 ? 12.775 -30.509 -29.135 1.00 20.53 131 MET A CA 1
ATOM 1056 C C . MET A 1 131 ? 12.685 -29.008 -29.494 1.00 19.69 131 MET A C 1
ATOM 1057 O O . MET A 1 131 ? 12.326 -28.665 -30.639 1.00 19.09 131 MET A O 1
ATOM 1062 N N . PRO A 1 132 ? 12.991 -28.111 -28.568 1.00 20.54 132 PRO A N 1
ATOM 1063 C CA . PRO A 1 132 ? 12.971 -26.716 -28.927 1.00 20.26 132 PRO A CA 1
ATOM 1064 C C . PRO A 1 132 ? 14.002 -26.266 -29.970 1.00 19.10 132 PRO A C 1
ATOM 1065 O O . PRO A 1 132 ? 13.727 -25.343 -30.727 1.00 18.77 132 PRO A O 1
ATOM 1069 N N . MET A 1 133 ? 15.159 -26.959 -30.085 1.00 20.66 133 MET A N 1
ATOM 1070 C CA . MET A 1 133 ? 16.063 -26.647 -31.168 1.00 20.75 133 MET A CA 1
ATOM 1071 C C . MET A 1 133 ? 15.417 -26.882 -32.545 1.00 21.73 133 MET A C 1
ATOM 1072 O O . MET A 1 133 ? 15.518 -25.984 -33.397 1.00 25.93 133 MET A O 1
ATOM 1077 N N . GLY A 1 134 ? 14.737 -28.016 -32.738 1.00 20.79 134 GLY A N 1
ATOM 1078 C CA . GLY A 1 134 ? 14.006 -28.258 -33.961 1.00 20.20 134 GLY A CA 1
ATOM 1079 C C . GLY A 1 134 ? 12.739 -27.426 -34.123 1.00 18.86 134 GLY A C 1
ATOM 1080 O O . GLY A 1 134 ? 12.406 -26.868 -35.219 1.00 17.53 134 GLY A O 1
ATOM 1081 N N . VAL A 1 135 ? 12.008 -27.266 -33.045 1.00 17.61 135 VAL A N 1
ATOM 1082 C CA . VAL A 1 135 ? 10.688 -26.594 -33.159 1.00 15.70 135 VAL A CA 1
ATOM 1083 C C . VAL A 1 135 ? 10.793 -25.136 -33.446 1.00 15.54 135 VAL A C 1
ATOM 1084 O O . VAL A 1 135 ? 10.017 -24.588 -34.239 1.00 17.09 135 VAL A O 1
ATOM 1088 N N . THR A 1 136 ? 11.741 -24.419 -32.839 1.00 14.94 136 THR A N 1
ATOM 1089 C CA . THR A 1 136 ? 11.804 -23.001 -32.927 1.00 16.76 136 THR A CA 1
ATOM 1090 C C . THR A 1 136 ? 12.138 -22.586 -34.373 1.00 19.01 136 THR A C 1
ATOM 1091 O O . THR A 1 136 ? 11.524 -21.685 -34.888 1.00 16.62 136 THR A O 1
ATOM 1095 N N . SER A 1 137 ? 13.147 -23.206 -34.968 1.00 18.44 137 SER A N 1
ATOM 1096 C CA . SER A 1 137 ? 13.510 -22.866 -36.366 1.00 18.22 137 SER A CA 1
ATOM 1097 C C . SER A 1 137 ? 12.350 -23.171 -37.309 1.00 19.71 137 SER A C 1
ATOM 1098 O O . SER A 1 137 ? 12.053 -22.347 -38.163 1.00 20.97 137 SER A O 1
ATOM 1101 N N . ALA A 1 138 ? 11.700 -24.293 -37.121 1.00 17.11 138 ALA A N 1
ATOM 1102 C CA . ALA A 1 138 ? 10.564 -24.673 -37.998 1.00 20.37 138 ALA A CA 1
ATOM 1103 C C . ALA A 1 138 ? 9.369 -23.777 -37.871 1.00 22.73 138 ALA A C 1
ATOM 1104 O O . ALA A 1 138 ? 8.728 -23.451 -38.886 1.00 20.84 138 ALA A O 1
ATOM 1106 N N . LEU A 1 139 ? 9.021 -23.414 -36.644 1.00 21.13 139 LEU A N 1
ATOM 1107 C CA . LEU A 1 139 ? 7.951 -22.417 -36.419 1.00 20.60 139 LEU A CA 1
ATOM 1108 C C . LEU A 1 139 ? 8.209 -21.093 -37.082 1.00 21.63 139 LEU A C 1
ATOM 1109 O O . LEU A 1 139 ? 7.260 -20.454 -37.517 1.00 18.91 139 LEU A O 1
ATOM 1114 N N . PHE A 1 140 ? 9.461 -20.620 -37.075 1.00 18.34 140 PHE A N 1
ATOM 1115 C CA . PHE A 1 140 ? 9.718 -19.292 -37.494 1.00 19.86 140 PHE A CA 1
ATOM 1116 C C . PHE A 1 140 ? 10.449 -19.135 -38.846 1.00 20.64 140 PHE A C 1
ATOM 1117 O O . PHE A 1 140 ? 10.841 -18.007 -39.175 1.00 24.79 140 PHE A O 1
ATOM 1125 N N . GLY A 1 141 ? 10.534 -20.209 -39.605 1.00 21.10 141 GLY A N 1
ATOM 1126 C CA . GLY A 1 141 ? 11.024 -20.195 -41.006 1.00 24.32 141 GLY A CA 1
ATOM 1127 C C . GLY A 1 141 ? 12.532 -19.992 -41.015 1.00 27.96 141 GLY A C 1
ATOM 1128 O O . GLY A 1 141 ? 13.072 -19.539 -42.002 1.00 25.05 141 GLY A O 1
ATOM 1129 N N . LEU A 1 142 ? 13.200 -20.312 -39.910 1.00 22.95 142 LEU A N 1
ATOM 1130 C CA . LEU A 1 142 ? 14.667 -20.223 -39.886 1.00 23.55 142 LEU A CA 1
ATOM 1131 C C . LEU A 1 142 ? 15.251 -21.439 -40.522 1.00 23.11 142 LEU A C 1
ATOM 1132 O O . LEU A 1 142 ? 14.832 -22.548 -40.308 1.00 23.21 142 LEU A O 1
ATOM 1137 N N . PRO A 1 143 ? 16.338 -21.265 -41.236 1.00 21.24 143 PRO A N 1
ATOM 1138 C CA . PRO A 1 143 ? 16.926 -22.357 -42.009 1.00 22.62 143 PRO A CA 1
ATOM 1139 C C . PRO A 1 143 ? 17.512 -23.439 -41.164 1.00 22.03 143 PRO A C 1
ATOM 1140 O O . PRO A 1 143 ? 18.185 -23.111 -40.213 1.00 21.31 143 PRO A O 1
ATOM 1144 N N . GLU A 1 144 ? 17.340 -24.689 -41.548 1.00 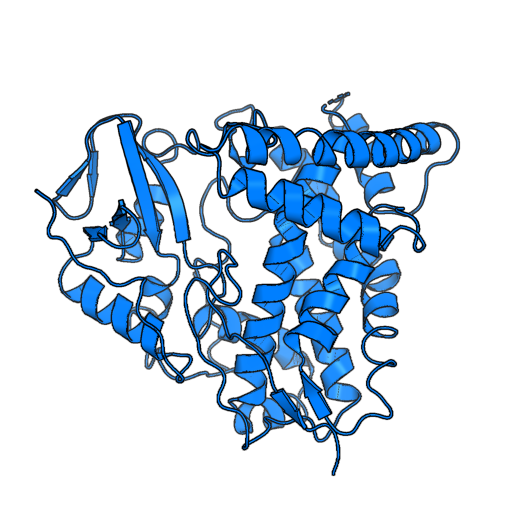21.04 144 GLU A N 1
ATOM 1145 C CA . GLU A 1 144 ? 17.897 -25.793 -40.874 1.00 28.16 144 GLU A CA 1
ATOM 1146 C C . GLU A 1 144 ? 19.424 -25.687 -40.773 1.00 28.55 144 GLU A C 1
ATOM 1147 O O . GLU A 1 144 ? 19.978 -26.057 -39.749 1.00 26.55 144 GLU A O 1
ATOM 1153 N N . GLU A 1 145 ? 20.091 -25.135 -41.774 1.00 24.46 145 GLU A N 1
ATOM 1154 C CA . GLU A 1 145 ? 21.578 -25.148 -41.728 1.00 24.74 145 GLU A CA 1
ATOM 1155 C C . GLU A 1 145 ? 22.114 -24.153 -40.701 1.00 24.38 145 GLU A C 1
ATOM 1156 O O . GLU A 1 145 ? 23.312 -24.168 -40.381 1.00 22.77 145 GLU A O 1
ATOM 1162 N N . ARG A 1 146 ? 21.248 -23.288 -40.124 1.00 21.89 146 ARG A N 1
ATOM 1163 C CA . ARG A 1 146 ? 21.717 -22.324 -39.165 1.00 19.96 146 ARG A CA 1
ATOM 1164 C C . ARG A 1 146 ? 21.333 -22.717 -37.699 1.00 18.00 146 ARG A C 1
ATOM 1165 O O . ARG A 1 146 ? 21.497 -21.868 -36.805 1.00 16.21 146 ARG A O 1
ATOM 1173 N N . ILE A 1 147 ? 20.847 -23.943 -37.502 1.00 18.93 147 ILE A N 1
ATOM 1174 C CA . ILE A 1 147 ? 20.295 -24.325 -36.126 1.00 19.13 147 ILE A CA 1
ATOM 1175 C C . ILE A 1 147 ? 21.343 -24.158 -35.029 1.00 18.96 147 ILE A C 1
ATOM 1176 O O . ILE A 1 147 ? 21.088 -23.533 -33.976 1.00 17.08 147 ILE A O 1
ATOM 1181 N N . ALA A 1 148 ? 22.543 -24.694 -35.247 1.00 17.03 148 ALA A N 1
ATOM 1182 C CA . ALA A 1 148 ? 23.655 -24.468 -34.224 1.00 17.70 148 ALA A CA 1
ATOM 1183 C C . ALA A 1 148 ? 24.067 -23.018 -33.972 1.00 18.94 148 ALA A C 1
ATOM 1184 O O . ALA A 1 148 ? 24.263 -22.513 -32.811 1.00 17.88 148 ALA A O 1
ATOM 1186 N N . GLU A 1 149 ? 24.194 -22.264 -35.078 1.00 17.02 149 GLU A N 1
ATOM 1187 C CA . GLU A 1 149 ? 24.559 -20.871 -35.008 1.00 15.86 149 GLU A CA 1
ATOM 1188 C C . GLU A 1 149 ? 23.500 -20.127 -34.187 1.00 17.78 149 GLU A C 1
ATOM 1189 O O . GLU A 1 149 ? 23.811 -19.351 -33.264 1.00 18.38 149 GLU A O 1
ATOM 1195 N N . ASN A 1 150 ? 22.238 -20.413 -34.538 1.00 18.13 150 ASN A N 1
ATOM 1196 C CA . ASN A 1 150 ? 21.136 -19.747 -33.885 1.00 17.75 150 ASN A CA 1
ATOM 1197 C C . ASN A 1 150 ? 20.925 -20.166 -32.411 1.00 15.40 150 ASN A C 1
ATOM 1198 O O . ASN A 1 150 ? 20.591 -19.313 -31.591 1.00 16.42 150 ASN A O 1
ATOM 1203 N N . ASP A 1 151 ? 21.203 -21.424 -32.115 1.00 15.17 151 ASP A N 1
ATOM 1204 C CA . ASP A 1 151 ? 21.261 -21.874 -30.732 1.00 17.65 151 ASP A CA 1
ATOM 1205 C C . ASP A 1 151 ? 22.254 -21.016 -29.929 1.00 17.06 151 ASP A C 1
ATOM 1206 O O . ASP A 1 151 ? 21.931 -20.484 -28.878 1.00 16.02 151 ASP A O 1
ATOM 1211 N N . ALA A 1 152 ? 23.476 -20.868 -30.429 1.00 16.48 152 ALA A N 1
ATOM 1212 C CA . ALA A 1 152 ? 24.434 -20.021 -29.768 1.00 17.12 152 ALA A CA 1
ATOM 1213 C C . ALA A 1 152 ? 24.045 -18.550 -29.658 1.00 18.49 152 ALA A C 1
ATOM 1214 O O . ALA A 1 152 ? 24.219 -17.970 -28.587 1.00 19.75 152 ALA A O 1
ATOM 1216 N N . LEU A 1 153 ? 23.443 -17.984 -30.707 1.00 19.72 153 LEU A N 1
ATOM 1217 C CA . LEU A 1 153 ? 22.913 -16.641 -30.652 1.00 20.56 153 LEU A CA 1
ATOM 1218 C C . LEU A 1 153 ? 21.818 -16.469 -29.570 1.00 17.35 153 LEU A C 1
ATOM 1219 O O . LEU A 1 153 ? 21.849 -15.572 -28.758 1.00 18.51 153 LEU A O 1
ATOM 1224 N N . ILE A 1 154 ? 20.864 -17.360 -29.562 1.00 18.92 154 ILE A N 1
ATOM 1225 C CA . ILE A 1 154 ? 19.804 -17.297 -28.568 1.00 17.53 154 ILE A CA 1
ATOM 1226 C C . ILE A 1 154 ? 20.316 -17.449 -27.132 1.00 20.03 154 ILE A C 1
ATOM 1227 O O . ILE A 1 154 ? 19.903 -16.746 -26.237 1.00 20.22 154 ILE A O 1
ATOM 1232 N N . ARG A 1 155 ? 21.195 -18.416 -26.900 1.00 21.31 155 ARG A N 1
ATOM 1233 C CA . ARG A 1 155 ? 21.853 -18.578 -25.578 1.00 25.23 155 ARG A CA 1
ATOM 1234 C C . ARG A 1 155 ? 22.575 -17.310 -25.143 1.00 24.13 155 ARG A C 1
ATOM 1235 O O . ARG A 1 155 ? 22.461 -16.897 -23.976 1.00 22.81 155 ARG A O 1
ATOM 1243 N N . LYS A 1 156 ? 23.188 -16.616 -26.072 1.00 22.64 156 LYS A N 1
ATOM 1244 C CA . LYS A 1 156 ? 23.851 -15.364 -25.751 1.00 27.33 156 LYS A CA 1
ATOM 1245 C C . LYS A 1 156 ? 22.813 -14.303 -25.377 1.00 26.83 156 LYS A C 1
ATOM 1246 O O . LYS A 1 156 ? 23.057 -13.545 -24.417 1.00 26.25 156 LYS A O 1
ATOM 1252 N N . MET A 1 157 ? 21.718 -14.197 -26.155 1.00 22.90 157 MET A N 1
ATOM 1253 C CA . MET A 1 157 ? 20.597 -13.291 -25.755 1.00 23.93 157 MET A CA 1
ATOM 1254 C C . MET A 1 157 ? 20.093 -13.572 -24.361 1.00 23.50 157 MET A C 1
ATOM 1255 O O . MET A 1 157 ? 19.961 -12.663 -23.537 1.00 28.56 157 MET A O 1
ATOM 1260 N N . ILE A 1 158 ? 19.865 -14.836 -24.059 1.00 23.50 158 ILE A N 1
ATOM 1261 C CA . ILE A 1 158 ? 19.356 -15.269 -22.795 1.00 28.42 158 ILE A CA 1
ATOM 1262 C C . ILE A 1 158 ? 20.365 -14.927 -21.682 1.00 30.77 158 ILE A C 1
ATOM 1263 O O . ILE A 1 158 ? 20.007 -14.379 -20.683 1.00 29.87 158 ILE A O 1
ATOM 1268 N N . ARG A 1 159 ? 21.634 -15.209 -21.887 1.00 31.11 159 ARG A N 1
ATOM 1269 C CA . ARG A 1 159 ? 22.671 -14.779 -20.927 1.00 37.94 159 ARG A CA 1
ATOM 1270 C C . ARG A 1 159 ? 22.600 -13.278 -20.608 1.00 34.22 159 ARG A C 1
ATOM 1271 O O . ARG A 1 159 ? 22.757 -12.883 -19.430 1.00 37.24 159 ARG A O 1
ATOM 1279 N N . SER A 1 160 ? 22.343 -12.445 -21.622 1.00 31.41 160 SER A N 1
ATOM 1280 C CA . SER A 1 160 ? 22.327 -11.004 -21.430 1.00 28.58 160 SER A CA 1
ATOM 1281 C C . SER A 1 160 ? 21.136 -10.552 -20.549 1.00 35.02 160 SER A C 1
ATOM 1282 O O . SER A 1 160 ? 21.193 -9.490 -19.918 1.00 37.59 160 SER A O 1
ATOM 1285 N N . VAL A 1 161 ? 20.075 -11.345 -20.526 1.00 30.68 161 VAL A N 1
ATOM 1286 C CA . VAL A 1 161 ? 18.856 -11.080 -19.727 1.00 34.16 161 VAL A CA 1
ATOM 1287 C C . VAL A 1 161 ? 19.025 -11.554 -18.293 1.00 42.09 161 VAL A C 1
ATOM 1288 O O . VAL A 1 161 ? 18.344 -11.097 -17.376 1.00 41.81 161 VAL A O 1
ATOM 1292 N N . VAL A 1 162 ? 19.902 -12.524 -18.126 1.00 39.50 162 VAL A N 1
ATOM 1293 C CA . VAL A 1 162 ? 20.339 -12.978 -16.815 1.00 40.03 162 VAL A CA 1
ATOM 1294 C C . VAL A 1 162 ? 21.462 -12.108 -16.214 1.00 41.10 162 VAL A C 1
ATOM 1295 O O . VAL A 1 162 ? 21.632 -12.082 -15.020 1.00 42.76 162 VAL A O 1
ATOM 1299 N N . MET A 1 163 ? 22.266 -11.425 -17.026 1.00 37.19 163 MET A N 1
ATOM 1300 C CA A MET A 1 163 ? 23.370 -10.647 -16.471 0.50 43.21 163 MET A CA 1
ATOM 1301 C CA B MET A 1 163 ? 23.402 -10.634 -16.514 0.50 40.52 163 MET A CA 1
ATOM 1302 C C . MET A 1 163 ? 23.209 -9.184 -16.917 1.00 41.48 163 MET A C 1
ATOM 1303 O O . MET A 1 163 ? 24.082 -8.591 -17.601 1.00 40.80 163 MET A O 1
ATOM 1312 N N . PRO A 1 164 ? 22.062 -8.587 -16.519 1.00 42.01 164 PRO A N 1
ATOM 1313 C CA . PRO A 1 164 ? 21.718 -7.229 -16.966 1.00 49.40 164 PRO A CA 1
ATOM 1314 C C . PRO A 1 164 ? 22.796 -6.230 -16.651 1.00 53.37 164 PRO A C 1
ATOM 1315 O O . PRO A 1 164 ? 22.839 -5.196 -17.301 1.00 48.92 164 PRO A O 1
ATOM 1319 N N . GLN A 1 165 ? 23.624 -6.534 -15.642 1.00 56.50 165 GLN A N 1
ATOM 1320 C CA . GLN A 1 165 ? 24.664 -5.611 -15.168 1.00 67.89 165 GLN A CA 1
ATOM 1321 C C . GLN A 1 165 ? 25.800 -5.521 -16.163 1.00 64.96 165 GLN A C 1
ATOM 1322 O O . GLN A 1 165 ? 26.119 -4.448 -16.651 1.00 77.96 165 GLN A O 1
ATOM 1328 N N . ASP A 1 166 ? 26.384 -6.671 -16.467 1.00 60.65 166 ASP A N 1
ATOM 1329 C CA . ASP A 1 166 ? 27.651 -6.773 -17.190 1.00 51.43 166 ASP A CA 1
ATOM 1330 C C . ASP A 1 166 ? 27.602 -6.156 -18.603 1.00 52.01 166 ASP A C 1
ATOM 1331 O O . ASP A 1 166 ? 26.927 -6.681 -19.504 1.00 47.92 166 ASP A O 1
ATOM 1336 N N . PRO A 1 167 ? 28.284 -5.017 -18.807 1.00 51.94 167 PRO A N 1
ATOM 1337 C CA . PRO A 1 167 ? 28.073 -4.356 -20.111 1.00 56.15 167 PRO A CA 1
ATOM 1338 C C . PRO A 1 167 ? 28.681 -5.094 -21.316 1.00 53.34 167 PRO A C 1
ATOM 1339 O O . PRO A 1 167 ? 28.241 -4.829 -22.426 1.00 52.09 167 PRO A O 1
ATOM 1343 N N . VAL A 1 168 ? 29.664 -5.990 -21.116 1.00 52.45 168 VAL A N 1
ATOM 1344 C CA . VAL A 1 168 ? 30.200 -6.803 -22.235 1.00 52.13 168 VAL A CA 1
ATOM 1345 C C . VAL A 1 168 ? 29.177 -7.868 -22.652 1.00 47.53 168 VAL A C 1
ATOM 1346 O O . VAL A 1 168 ? 28.926 -8.079 -23.833 1.00 48.36 168 VAL A O 1
ATOM 1350 N N . VAL A 1 169 ? 28.597 -8.518 -21.659 1.00 44.11 169 VAL A N 1
ATOM 1351 C CA . VAL A 1 169 ? 27.678 -9.591 -21.884 1.00 45.19 169 VAL A CA 1
ATOM 1352 C C . VAL A 1 169 ? 26.403 -9.044 -22.512 1.00 41.55 169 VAL A C 1
ATOM 1353 O O . VAL A 1 169 ? 25.880 -9.634 -23.443 1.00 39.99 169 VAL A O 1
ATOM 1357 N N . VAL A 1 170 ? 25.921 -7.915 -21.983 1.00 39.19 170 VAL A N 1
ATOM 1358 C CA . VAL A 1 170 ? 24.771 -7.189 -22.578 1.00 37.19 170 VAL A CA 1
ATOM 1359 C C . VAL A 1 170 ? 25.075 -6.823 -24.013 1.00 39.92 170 VAL A C 1
ATOM 1360 O O . VAL A 1 170 ? 24.249 -7.064 -24.916 1.00 37.63 170 VAL A O 1
ATOM 1364 N N . ALA A 1 171 ? 26.284 -6.261 -24.220 1.00 39.45 171 ALA A N 1
ATOM 1365 C CA . ALA A 1 171 ? 26.762 -5.931 -25.559 1.00 43.40 171 ALA A CA 1
ATOM 1366 C C . ALA A 1 171 ? 26.783 -7.165 -26.475 1.00 35.31 171 ALA A C 1
ATOM 1367 O O . ALA A 1 171 ? 26.402 -7.061 -27.646 1.00 34.19 171 ALA A O 1
ATOM 1369 N N . GLU A 1 172 ? 27.215 -8.315 -25.952 1.00 32.62 172 GLU A N 1
ATOM 1370 C CA . GLU A 1 172 ? 27.165 -9.546 -26.772 1.00 35.78 172 GLU A CA 1
ATOM 1371 C C . GLU A 1 172 ? 25.710 -10.016 -27.054 1.00 35.36 172 GLU A C 1
ATOM 1372 O O . GLU A 1 172 ? 25.384 -10.358 -28.198 1.00 32.74 172 GLU A O 1
ATOM 1378 N N . GLY A 1 173 ? 24.856 -9.967 -26.022 1.00 32.61 173 GLY A N 1
ATOM 1379 C CA . GLY A 1 173 ? 23.392 -10.089 -26.234 1.00 34.02 173 GLY A CA 1
ATOM 1380 C C . GLY A 1 173 ? 22.851 -9.197 -27.339 1.00 33.47 173 GLY A C 1
ATOM 1381 O O . GLY A 1 173 ? 22.122 -9.672 -28.231 1.00 31.62 173 GLY A O 1
ATOM 1382 N N . ARG A 1 174 ? 23.271 -7.916 -27.325 1.00 36.23 174 ARG A N 1
ATOM 1383 C CA A ARG A 1 174 ? 22.792 -6.919 -28.284 0.50 38.43 174 ARG A CA 1
ATOM 1384 C CA B ARG A 1 174 ? 22.809 -6.915 -28.320 0.50 38.36 174 ARG A CA 1
ATOM 1385 C C . ARG A 1 174 ? 23.217 -7.286 -29.696 1.00 35.75 174 ARG A C 1
ATOM 1386 O O . ARG A 1 174 ? 22.416 -7.186 -30.642 1.00 37.01 174 ARG A O 1
ATOM 1401 N N . SER A 1 175 ? 24.460 -7.741 -29.849 1.00 35.64 175 SER A N 1
ATOM 1402 C CA . SER A 1 175 ? 24.916 -8.125 -31.185 1.00 36.46 175 SER A CA 1
ATOM 1403 C C . SER A 1 175 ? 24.210 -9.383 -31.721 1.00 30.06 175 SER A C 1
ATOM 1404 O O . SER A 1 175 ? 23.882 -9.514 -32.961 1.00 28.78 175 SER A O 1
ATOM 1407 N N . ALA A 1 176 ? 24.010 -10.336 -30.805 1.00 30.71 176 ALA A N 1
ATOM 1408 C CA . ALA A 1 176 ? 23.376 -11.609 -31.184 1.00 30.68 176 ALA A CA 1
ATOM 1409 C C . ALA A 1 176 ? 21.954 -11.328 -31.584 1.00 28.78 176 ALA A C 1
ATOM 1410 O O . ALA A 1 176 ? 21.434 -11.906 -32.522 1.00 26.05 176 ALA A O 1
ATOM 1412 N N . HIS A 1 177 ? 21.339 -10.425 -30.833 1.00 33.57 177 HIS A N 1
ATOM 1413 C CA . HIS A 1 177 ? 19.982 -9.965 -31.114 1.00 35.91 177 HIS A CA 1
ATOM 1414 C C . HIS A 1 177 ? 19.890 -9.351 -32.512 1.00 34.43 177 HIS A C 1
ATOM 1415 O O . HIS A 1 177 ? 19.018 -9.712 -33.299 1.00 31.41 177 HIS A O 1
ATOM 1422 N N . ALA A 1 178 ? 20.845 -8.504 -32.856 1.00 36.71 178 ALA A N 1
ATOM 1423 C CA . ALA A 1 178 ? 20.834 -7.881 -34.145 1.00 34.54 178 ALA A CA 1
ATOM 1424 C C . ALA A 1 178 ? 21.085 -8.887 -35.270 1.00 32.45 178 ALA A C 1
ATOM 1425 O O . ALA A 1 178 ? 20.514 -8.729 -36.321 1.00 32.06 178 ALA A O 1
ATOM 1427 N N . ALA A 1 179 ? 21.845 -9.964 -35.080 1.00 28.18 179 ALA A N 1
ATOM 1428 C CA . ALA A 1 179 ? 21.999 -10.949 -36.135 1.00 27.15 179 ALA A CA 1
ATOM 1429 C C . ALA A 1 179 ? 20.702 -11.759 -36.334 1.00 26.88 179 ALA A C 1
ATOM 1430 O O . ALA A 1 179 ? 20.312 -12.155 -37.450 1.00 29.37 179 ALA A O 1
ATOM 1432 N N . MET A 1 180 ? 20.048 -12.041 -35.216 1.00 27.84 180 MET A N 1
ATOM 1433 C CA . MET A 1 180 ? 18.789 -12.779 -35.308 1.00 29.81 180 MET A CA 1
ATOM 1434 C C . MET A 1 180 ? 17.758 -11.888 -36.010 1.00 29.01 180 MET A C 1
ATOM 1435 O O . MET A 1 180 ? 16.994 -12.346 -36.845 1.00 29.29 180 MET A O 1
ATOM 1440 N N . GLU A 1 181 ? 17.747 -10.624 -35.616 1.00 32.73 181 GLU A N 1
ATOM 1441 C CA . GLU A 1 181 ? 16.840 -9.620 -36.199 1.00 35.40 181 GLU A CA 1
ATOM 1442 C C . GLU A 1 181 ? 16.993 -9.549 -37.722 1.00 34.80 181 GLU A C 1
ATOM 1443 O O . GLU A 1 181 ? 16.010 -9.573 -38.464 1.00 34.76 181 GLU A O 1
ATOM 1449 N N . ALA A 1 182 ? 18.231 -9.604 -38.200 1.00 33.66 182 ALA A N 1
ATOM 1450 C CA . ALA A 1 182 ? 18.473 -9.554 -39.629 1.00 33.83 182 ALA A CA 1
ATOM 1451 C C . ALA A 1 182 ? 17.979 -10.790 -40.363 1.00 30.93 182 ALA A C 1
ATOM 1452 O O . ALA A 1 182 ? 17.421 -10.697 -41.452 1.00 32.79 182 ALA A O 1
ATOM 1454 N N . GLN A 1 183 ? 18.170 -11.980 -39.790 1.00 27.20 183 GLN A N 1
ATOM 1455 C CA . GLN A 1 183 ? 17.593 -13.164 -40.368 1.00 25.21 183 GLN A CA 1
ATOM 1456 C C . GLN A 1 183 ? 16.040 -13.070 -40.389 1.00 23.31 183 GLN A C 1
ATOM 1457 O O . GLN A 1 183 ? 15.383 -13.506 -41.322 1.00 30.97 183 GLN A O 1
ATOM 1463 N N . LEU A 1 184 ? 15.518 -12.580 -39.315 1.00 25.97 184 LEU A N 1
ATOM 1464 C CA . LEU A 1 184 ? 14.025 -12.576 -39.115 1.00 28.12 184 LEU A CA 1
ATOM 1465 C C . LEU A 1 184 ? 13.365 -11.440 -39.934 1.00 31.64 184 LEU A C 1
ATOM 1466 O O . LEU A 1 184 ? 12.284 -11.615 -40.462 1.00 23.86 184 LEU A O 1
ATOM 1471 N N . ARG A 1 185 ? 14.047 -10.292 -40.049 1.00 39.71 185 ARG A N 1
ATOM 1472 C CA . ARG A 1 185 ? 13.639 -9.261 -41.027 1.00 40.26 185 ARG A CA 1
ATOM 1473 C C . ARG A 1 185 ? 13.571 -9.793 -42.403 1.00 37.80 185 ARG A C 1
ATOM 1474 O O . ARG A 1 185 ? 12.621 -9.533 -43.110 1.00 42.70 185 ARG A O 1
ATOM 1482 N N . GLU A 1 186 ? 14.600 -10.483 -42.827 1.00 34.28 186 GLU A N 1
ATOM 1483 C CA . GLU A 1 186 ? 14.623 -11.000 -44.178 1.00 35.21 186 GLU A CA 1
ATOM 1484 C C . GLU A 1 186 ? 13.461 -11.942 -44.431 1.00 35.74 186 GLU A C 1
ATOM 1485 O O . GLU A 1 186 ? 12.817 -11.903 -45.477 1.00 35.31 186 GLU A O 1
ATOM 1491 N N . ILE A 1 187 ? 13.207 -12.828 -43.453 1.00 33.13 187 ILE A N 1
ATOM 1492 C CA . ILE A 1 187 ? 12.079 -13.728 -43.542 1.00 28.91 187 ILE A CA 1
ATOM 1493 C C . ILE A 1 187 ? 10.754 -12.931 -43.518 1.00 25.16 187 ILE A C 1
ATOM 1494 O O . ILE A 1 187 ? 9.850 -13.217 -44.288 1.00 30.99 187 ILE A O 1
ATOM 1499 N N . ALA A 1 188 ? 10.617 -11.999 -42.592 1.00 26.13 188 ALA A N 1
ATOM 1500 C CA . ALA A 1 188 ? 9.369 -11.215 -42.468 1.00 28.38 188 ALA A CA 1
ATOM 1501 C C . ALA A 1 188 ? 9.040 -10.359 -43.744 1.00 35.19 188 ALA A C 1
ATOM 1502 O O . ALA A 1 188 ? 7.846 -10.209 -44.181 1.00 28.35 188 ALA A O 1
ATOM 1504 N N . GLU A 1 189 ? 10.089 -9.809 -44.341 1.00 36.25 189 GLU A N 1
ATOM 1505 C CA . GLU A 1 189 ? 9.908 -9.066 -45.609 1.00 38.50 189 GLU A CA 1
ATOM 1506 C C . GLU A 1 189 ? 9.423 -9.933 -46.784 1.00 36.89 189 GLU A C 1
ATOM 1507 O O . GLU A 1 189 ? 8.678 -9.433 -47.611 1.00 40.58 189 GLU A O 1
ATOM 1513 N N . ARG A 1 190 ? 9.818 -11.217 -46.853 1.00 33.56 190 ARG A N 1
ATOM 1514 C CA . ARG A 1 190 ? 9.368 -12.150 -47.885 1.00 38.29 190 ARG A CA 1
ATOM 1515 C C . ARG A 1 190 ? 7.856 -12.492 -47.789 1.00 39.89 190 ARG A C 1
ATOM 1516 O O . ARG A 1 190 ? 7.215 -12.949 -48.782 1.00 34.05 190 ARG A O 1
ATOM 1524 N N . GLU A 1 191 ? 7.312 -12.324 -46.577 1.00 36.74 191 GLU A N 1
ATOM 1525 C CA . GLU A 1 191 ? 5.909 -12.631 -46.313 1.00 41.37 191 GLU A CA 1
ATOM 1526 C C . GLU A 1 191 ? 4.961 -11.739 -47.142 1.00 42.26 191 GLU A C 1
ATOM 1527 O O . GLU A 1 191 ? 3.939 -12.252 -47.620 1.00 44.56 191 GLU A O 1
ATOM 1533 N N . VAL A 1 192 ? 5.322 -10.463 -47.363 1.00 43.46 192 VAL A N 1
ATOM 1534 C CA . VAL A 1 192 ? 4.479 -9.549 -48.196 1.00 43.04 192 VAL A CA 1
ATOM 1535 C C . VAL A 1 192 ? 4.087 -10.142 -49.577 1.00 45.53 192 VAL A C 1
ATOM 1536 O O . VAL A 1 192 ? 2.891 -10.217 -49.916 1.00 42.53 192 VAL A O 1
ATOM 1540 N N . ALA A 1 193 ? 5.077 -10.599 -50.339 1.00 42.56 193 ALA A N 1
ATOM 1541 C CA . ALA A 1 193 ? 4.858 -11.182 -51.667 1.00 51.83 193 ALA A CA 1
ATOM 1542 C C . ALA A 1 193 ? 4.629 -12.704 -51.661 1.00 46.05 193 ALA A C 1
ATOM 1543 O O . ALA A 1 193 ? 4.065 -13.239 -52.598 1.00 45.36 193 ALA A O 1
ATOM 1545 N N . HIS A 1 194 ? 5.076 -13.394 -50.618 1.00 48.52 194 HIS A N 1
ATOM 1546 C CA . HIS A 1 194 ? 4.985 -14.862 -50.537 1.00 45.29 194 HIS A CA 1
ATOM 1547 C C . HIS A 1 194 ? 4.549 -15.306 -49.148 1.00 50.61 194 HIS A C 1
ATOM 1548 O O . HIS A 1 194 ? 5.347 -15.985 -48.461 1.00 38.12 194 HIS A O 1
ATOM 1555 N N . PRO A 1 195 ? 3.288 -14.964 -48.742 1.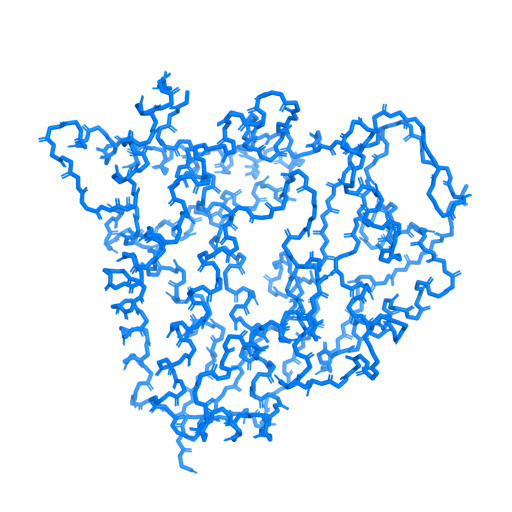00 50.91 195 PRO A N 1
ATOM 1556 C CA . PRO A 1 195 ? 2.926 -15.335 -47.379 1.00 50.58 195 PRO A CA 1
ATOM 1557 C C . PRO A 1 195 ? 3.197 -16.843 -47.200 1.00 49.54 195 PRO A C 1
ATOM 1558 O O . PRO A 1 195 ? 2.996 -17.662 -48.138 1.00 43.75 195 PRO A O 1
ATOM 1562 N N . SER A 1 196 ? 3.720 -17.195 -46.026 1.00 42.17 196 SER A N 1
ATOM 1563 C CA . SER A 1 196 ? 4.049 -18.586 -45.746 1.00 36.83 196 SER A CA 1
ATOM 1564 C C . SER A 1 196 ? 2.999 -19.208 -44.862 1.00 32.34 196 SER A C 1
ATOM 1565 O O . SER A 1 196 ? 2.157 -18.545 -44.297 1.00 30.24 196 SER A O 1
ATOM 1568 N N . ASP A 1 197 ? 3.157 -20.486 -44.667 1.00 27.35 197 ASP A N 1
ATOM 1569 C CA . ASP A 1 197 ? 2.367 -21.248 -43.693 1.00 33.69 197 ASP A CA 1
ATOM 1570 C C . ASP A 1 197 ? 3.044 -21.336 -42.296 1.00 34.93 197 ASP A C 1
ATOM 1571 O O . ASP A 1 197 ? 2.702 -22.198 -41.527 1.00 35.00 197 ASP A O 1
ATOM 1576 N N . THR A 1 198 ? 4.003 -20.480 -41.951 1.00 29.19 198 THR A N 1
ATOM 1577 C CA . THR A 1 198 ? 4.651 -20.682 -40.656 1.00 27.42 198 THR A CA 1
ATOM 1578 C C . THR A 1 198 ? 4.004 -19.846 -39.624 1.00 27.33 198 THR A C 1
ATOM 1579 O O . THR A 1 198 ? 3.185 -18.942 -39.931 1.00 29.85 198 THR A O 1
ATOM 1583 N N . LEU A 1 199 ? 4.402 -20.050 -38.360 1.00 20.83 199 LEU A N 1
ATOM 1584 C CA . LEU A 1 199 ? 3.875 -19.226 -37.336 1.00 25.01 199 LEU A CA 1
ATOM 1585 C C . LEU A 1 199 ? 4.335 -17.776 -37.565 1.00 28.71 199 LEU A C 1
ATOM 1586 O O . LEU A 1 199 ? 3.571 -16.844 -37.290 1.00 23.07 199 LEU A O 1
ATOM 1591 N N . LEU A 1 200 ? 5.555 -17.586 -38.104 1.00 25.61 200 LEU A N 1
ATOM 1592 C CA . LEU A 1 200 ? 6.053 -16.211 -38.277 1.00 25.38 200 LEU A CA 1
ATOM 1593 C C . LEU A 1 200 ? 5.101 -15.642 -39.296 1.00 26.11 200 LEU A C 1
ATOM 1594 O O . LEU A 1 200 ? 4.709 -14.476 -39.223 1.00 30.09 200 LEU A O 1
ATOM 1599 N N . GLY A 1 201 ? 4.695 -16.440 -40.239 1.00 25.22 201 GLY A N 1
ATOM 1600 C CA . GLY A 1 201 ? 3.594 -15.977 -41.161 1.00 29.82 201 GLY A CA 1
ATOM 1601 C C . GLY A 1 201 ? 2.248 -15.543 -40.564 1.00 32.07 201 GLY A C 1
ATOM 1602 O O . GLY A 1 201 ? 1.700 -14.503 -40.963 1.00 32.45 201 GLY A O 1
ATOM 1603 N N . GLU A 1 202 ? 1.707 -16.300 -39.608 1.00 29.71 202 GLU A N 1
ATOM 1604 C CA . GLU A 1 202 ? 0.492 -15.908 -38.879 1.00 28.91 202 GLU A CA 1
ATOM 1605 C C . GLU A 1 202 ? 0.772 -14.609 -38.107 1.00 25.79 202 GLU A C 1
ATOM 1606 O O . GLU A 1 202 ? -0.120 -13.778 -37.922 1.00 26.37 202 GLU A O 1
ATOM 1612 N N . ILE A 1 203 ? 1.983 -14.422 -37.611 1.00 21.93 203 ILE A N 1
ATOM 1613 C CA . ILE A 1 203 ? 2.251 -13.218 -36.796 1.00 20.50 203 ILE A CA 1
ATOM 1614 C C . ILE A 1 203 ? 2.223 -11.986 -37.720 1.00 24.88 203 ILE A C 1
ATOM 1615 O O . ILE A 1 203 ? 1.644 -10.935 -37.387 1.00 22.20 203 ILE A O 1
ATOM 1620 N N . ALA A 1 204 ? 2.829 -12.130 -38.890 1.00 24.67 204 ALA A N 1
ATOM 1621 C CA . ALA A 1 204 ? 2.909 -10.975 -39.797 1.00 30.12 204 ALA A CA 1
ATOM 1622 C C . ALA A 1 204 ? 1.503 -10.537 -40.143 1.00 30.33 204 ALA A C 1
ATOM 1623 O O . ALA A 1 204 ? 1.178 -9.359 -40.116 1.00 28.94 204 ALA A O 1
ATOM 1625 N N . ARG A 1 205 ? 0.635 -11.498 -40.377 1.00 33.85 205 ARG A N 1
ATOM 1626 C CA . ARG A 1 205 ? -0.784 -11.228 -40.610 1.00 33.57 205 ARG A CA 1
ATOM 1627 C C . ARG A 1 205 ? -1.604 -10.714 -39.425 1.00 30.18 205 ARG A C 1
ATOM 1628 O O . ARG A 1 205 ? -2.460 -9.820 -39.597 1.00 32.04 205 ARG A O 1
ATOM 1636 N N . ALA A 1 206 ? -1.334 -11.171 -38.201 1.00 27.85 206 ALA A N 1
ATOM 1637 C CA . ALA A 1 206 ? -1.949 -10.634 -37.012 1.00 25.64 206 ALA A CA 1
ATOM 1638 C C . ALA A 1 206 ? -1.535 -9.214 -36.661 1.00 32.62 206 ALA A C 1
ATOM 1639 O O . ALA A 1 206 ? -2.278 -8.494 -35.982 1.00 32.49 206 ALA A O 1
ATOM 1641 N N . ILE A 1 207 ? -0.297 -8.854 -37.001 1.00 32.63 207 ILE A N 1
ATOM 1642 C CA . ILE A 1 207 ? 0.159 -7.471 -36.800 1.00 33.68 207 ILE A CA 1
ATOM 1643 C C . ILE A 1 207 ? -0.723 -6.513 -37.603 1.00 37.74 207 ILE A C 1
ATOM 1644 O O . ILE A 1 207 ? -1.143 -5.454 -37.107 1.00 41.45 207 ILE A O 1
ATOM 1649 N N . VAL A 1 208 ? -1.024 -6.889 -38.832 1.00 43.71 208 VAL A N 1
ATOM 1650 C CA . VAL A 1 208 ? -1.936 -6.091 -39.652 1.00 44.05 208 VAL A CA 1
ATOM 1651 C C . VAL A 1 208 ? -3.391 -6.020 -39.083 1.00 43.95 208 VAL A C 1
ATOM 1652 O O . VAL A 1 208 ? -3.974 -4.940 -38.982 1.00 41.79 208 VAL A O 1
ATOM 1656 N N . ALA A 1 209 ? -3.943 -7.153 -38.638 1.00 47.56 209 ALA A N 1
ATOM 1657 C CA . ALA A 1 209 ? -5.302 -7.190 -37.982 1.00 44.99 209 ALA A CA 1
ATOM 1658 C C . ALA A 1 209 ? -5.491 -6.309 -36.702 1.00 44.31 209 ALA A C 1
ATOM 1659 O O . ALA A 1 209 ? -6.618 -5.953 -36.333 1.00 46.29 209 ALA A O 1
ATOM 1661 N N . GLU A 1 210 ? -4.387 -5.936 -36.054 1.00 38.33 210 GLU A N 1
ATOM 1662 C CA . GLU A 1 210 ? -4.391 -5.054 -34.923 1.00 46.76 210 GLU A CA 1
ATOM 1663 C C . GLU A 1 210 ? -3.885 -3.666 -35.343 1.00 47.56 210 GLU A C 1
ATOM 1664 O O . GLU A 1 210 ? -3.728 -2.767 -34.493 1.00 57.23 210 GLU A O 1
ATOM 1670 N N . GLY A 1 211 ? -3.636 -3.524 -36.647 1.00 50.51 211 GLY A N 1
ATOM 1671 C CA . GLY A 1 211 ? -3.071 -2.338 -37.293 1.00 51.85 211 GLY A CA 1
ATOM 1672 C C . GLY A 1 211 ? -1.693 -1.827 -36.879 1.00 55.81 211 GLY A C 1
ATOM 1673 O O . GLY A 1 211 ? -1.437 -0.612 -36.883 1.00 49.71 211 GLY A O 1
ATOM 1674 N N . LEU A 1 212 ? -0.790 -2.748 -36.551 1.00 51.45 212 LEU A N 1
ATOM 1675 C CA . LEU A 1 212 ? 0.497 -2.416 -35.973 1.00 43.11 212 LEU A CA 1
ATOM 1676 C C . LEU A 1 212 ? 1.530 -2.499 -37.106 1.00 52.27 212 LEU A C 1
ATOM 1677 O O . LEU A 1 212 ? 1.177 -2.846 -38.278 1.00 63.87 212 LEU A O 1
ATOM 1682 N N . GLY A 1 213 ? 2.780 -2.167 -36.794 1.00 52.68 213 GLY A N 1
ATOM 1683 C CA . GLY A 1 213 ? 3.846 -2.037 -37.823 1.00 55.43 213 GLY A CA 1
ATOM 1684 C C . GLY A 1 213 ? 4.642 -0.769 -37.596 1.00 46.50 213 GLY A C 1
ATOM 1685 O O . GLY A 1 213 ? 4.245 0.046 -36.746 1.00 57.07 213 GLY A O 1
ATOM 1686 N N . GLU A 1 216 ? 4.929 -1.817 -33.807 1.00 56.11 216 GLU A N 1
ATOM 1687 C CA . GLU A 1 216 ? 5.206 -3.243 -33.594 1.00 51.47 216 GLU A CA 1
ATOM 1688 C C . GLU A 1 216 ? 5.692 -4.127 -34.770 1.00 44.95 216 GLU A C 1
ATOM 1689 O O . GLU A 1 216 ? 4.940 -4.506 -35.649 1.00 43.57 216 GLU A O 1
ATOM 1695 N N . ALA A 1 217 ? 6.943 -4.562 -34.670 1.00 39.67 217 ALA A N 1
ATOM 1696 C CA . ALA A 1 217 ? 7.613 -5.274 -35.691 1.00 34.36 217 ALA A CA 1
ATOM 1697 C C . ALA A 1 217 ? 7.317 -6.795 -35.513 1.00 34.26 217 ALA A C 1
ATOM 1698 O O . ALA A 1 217 ? 7.329 -7.356 -34.394 1.00 35.16 217 ALA A O 1
ATOM 1700 N N . CYS A 1 218 ? 7.141 -7.444 -36.624 1.00 31.98 218 CYS A N 1
ATOM 1701 C CA . CYS A 1 218 ? 7.086 -8.870 -36.645 1.00 30.84 218 CYS A CA 1
ATOM 1702 C C . CYS A 1 218 ? 8.276 -9.506 -35.946 1.00 35.97 218 CYS A C 1
ATOM 1703 O O . CYS A 1 218 ? 8.093 -10.441 -35.152 1.00 26.26 218 CYS A O 1
ATOM 1706 N N . GLU A 1 219 ? 9.485 -9.003 -36.222 1.00 31.69 219 GLU A N 1
ATOM 1707 C CA . GLU A 1 219 ? 10.696 -9.559 -35.605 1.00 31.52 219 GLU A CA 1
ATOM 1708 C C . GLU A 1 219 ? 10.616 -9.479 -34.124 1.00 27.05 219 GLU A C 1
ATOM 1709 O O . GLU A 1 219 ? 11.136 -10.360 -33.426 1.00 29.26 219 GLU A O 1
ATOM 1715 N N . GLY A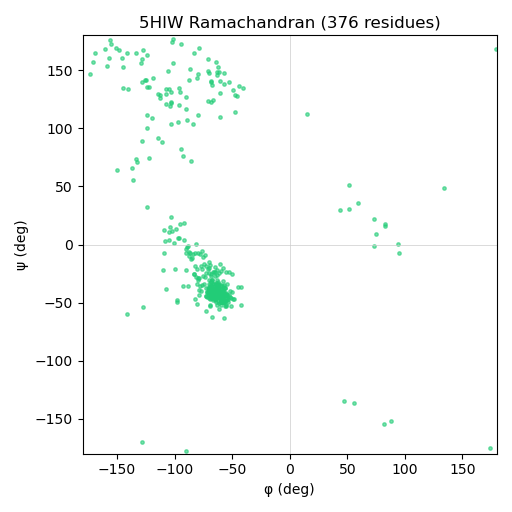 1 220 ? 10.056 -8.386 -33.647 1.00 23.87 220 GLY A N 1
ATOM 1716 C CA . GLY A 1 220 ? 9.879 -8.128 -32.245 1.00 26.77 220 GLY A CA 1
ATOM 1717 C C . GLY A 1 220 ? 9.043 -9.196 -31.560 1.00 25.88 220 GLY A C 1
ATOM 1718 O O . GLY A 1 220 ? 9.393 -9.682 -30.450 1.00 21.85 220 GLY A O 1
ATOM 1719 N N . VAL A 1 221 ? 7.894 -9.491 -32.175 1.00 23.28 221 VAL A N 1
ATOM 1720 C CA . VAL A 1 221 ? 6.992 -10.497 -31.616 1.00 23.02 221 VAL A CA 1
ATOM 1721 C C . VAL A 1 221 ? 7.731 -11.852 -31.581 1.00 22.22 221 VAL A C 1
ATOM 1722 O O . VAL A 1 221 ? 7.722 -12.579 -30.578 1.00 21.88 221 VAL A O 1
ATOM 1726 N N . VAL A 1 222 ? 8.311 -12.217 -32.696 1.00 22.36 222 VAL A N 1
ATOM 1727 C CA . VAL A 1 222 ? 9.021 -13.504 -32.827 1.00 21.49 222 VAL A CA 1
ATOM 1728 C C . VAL A 1 222 ? 10.108 -13.588 -31.764 1.00 20.44 222 VAL A C 1
ATOM 1729 O O . VAL A 1 222 ? 10.188 -14.599 -31.083 1.00 17.81 222 VAL A O 1
ATOM 1733 N N . LEU A 1 223 ? 10.931 -12.559 -31.624 1.00 19.71 223 LEU A N 1
ATOM 1734 C CA . LEU A 1 223 ? 12.039 -12.633 -30.651 1.00 22.55 223 LEU A CA 1
ATOM 1735 C C . LEU A 1 223 ? 11.488 -12.760 -29.264 1.00 19.79 223 LEU A C 1
ATOM 1736 O O . LEU A 1 223 ? 12.048 -13.500 -28.425 1.00 19.79 223 LEU A O 1
ATOM 1741 N N . THR A 1 224 ? 10.360 -12.105 -28.971 1.00 19.54 224 THR A N 1
ATOM 1742 C CA . THR A 1 224 ? 9.754 -12.333 -27.648 1.00 19.20 224 THR A CA 1
ATOM 1743 C C . THR A 1 224 ? 9.352 -13.782 -27.440 1.00 18.60 224 THR A C 1
ATOM 1744 O O . THR A 1 224 ? 9.626 -14.333 -26.301 1.00 17.93 224 THR A O 1
ATOM 1748 N N . LEU A 1 225 ? 8.790 -14.422 -28.473 1.00 17.69 225 LEU A N 1
ATOM 1749 C CA . LEU A 1 225 ? 8.398 -15.792 -28.355 1.00 18.92 225 LEU A CA 1
ATOM 1750 C C . LEU A 1 225 ? 9.626 -16.711 -28.240 1.00 19.53 225 LEU A C 1
ATOM 1751 O O . LEU A 1 225 ? 9.580 -17.707 -27.509 1.00 17.65 225 LEU A O 1
ATOM 1756 N N . ILE A 1 226 ? 10.669 -16.417 -29.005 1.00 16.39 226 ILE A N 1
ATOM 1757 C CA . ILE A 1 226 ? 11.918 -17.206 -28.897 1.00 18.33 226 ILE A CA 1
ATOM 1758 C C . ILE A 1 226 ? 12.519 -17.153 -27.483 1.00 16.57 226 ILE A C 1
ATOM 1759 O O . ILE A 1 226 ? 12.733 -18.214 -26.843 1.00 17.88 226 ILE A O 1
ATOM 1764 N N . LEU A 1 227 ? 12.693 -15.976 -26.958 1.00 18.54 227 LEU A N 1
ATOM 1765 C CA . LEU A 1 227 ? 13.266 -15.804 -25.632 1.00 19.36 227 LEU A CA 1
ATOM 1766 C C . LEU A 1 227 ? 12.415 -16.402 -24.553 1.00 22.79 227 LEU A C 1
ATOM 1767 O O . LEU A 1 227 ? 12.950 -16.894 -23.542 1.00 20.50 227 LEU A O 1
ATOM 1772 N N . GLY A 1 228 ? 11.087 -16.329 -24.727 1.00 18.57 228 GLY A N 1
ATOM 1773 C CA . GLY A 1 228 ? 10.217 -16.928 -23.719 1.00 17.97 228 GLY A CA 1
ATOM 1774 C C . GLY A 1 228 ? 10.118 -18.431 -23.763 1.00 16.62 228 GLY A C 1
ATOM 1775 O O . GLY A 1 228 ? 9.779 -19.027 -22.745 1.00 17.57 228 GLY A O 1
ATOM 1776 N N . SER A 1 229 ? 10.440 -19.073 -24.900 1.00 15.74 229 SER A N 1
ATOM 1777 C CA . SER A 1 229 ? 10.282 -20.514 -25.036 1.00 15.79 229 SER A CA 1
ATOM 1778 C C . SER A 1 229 ? 11.528 -21.348 -25.115 1.00 15.47 229 SER A C 1
ATOM 1779 O O . SER A 1 229 ? 11.429 -22.548 -24.870 1.00 16.24 229 SER A O 1
ATOM 1782 N N . TYR A 1 230 ? 12.666 -20.761 -25.492 1.00 14.85 230 TYR A N 1
ATOM 1783 C CA . TYR A 1 230 ? 13.765 -21.612 -26.044 1.00 16.77 230 TYR A CA 1
ATOM 1784 C C . TYR A 1 230 ? 14.384 -22.472 -24.978 1.00 16.32 230 TYR A C 1
ATOM 1785 O O . TYR A 1 230 ? 14.581 -23.706 -25.212 1.00 20.25 230 TYR A O 1
ATOM 1794 N N . GLU A 1 231 ? 14.655 -21.844 -23.862 1.00 15.58 231 GLU A N 1
ATOM 1795 C CA . GLU A 1 231 ? 15.114 -22.597 -22.662 1.00 18.42 231 GLU A CA 1
ATOM 1796 C C . GLU A 1 231 ? 14.051 -23.139 -21.697 1.00 18.22 231 GLU A C 1
ATOM 1797 O O . GLU A 1 231 ? 14.170 -24.271 -21.209 1.00 17.30 231 GLU A O 1
ATOM 1803 N N . THR A 1 232 ? 12.990 -22.392 -21.520 1.00 17.40 232 THR A N 1
ATOM 1804 C CA . THR A 1 232 ? 11.870 -22.832 -20.663 1.00 18.31 232 THR A CA 1
ATOM 1805 C C . THR A 1 232 ? 11.393 -24.177 -21.116 1.00 17.07 232 THR A C 1
ATOM 1806 O O . THR A 1 232 ? 11.140 -25.066 -20.295 1.00 15.34 232 THR A O 1
ATOM 1810 N N . THR A 1 233 ? 11.176 -24.361 -22.444 1.00 13.87 233 THR A N 1
ATOM 1811 C CA . THR A 1 233 ? 10.680 -25.583 -22.935 1.00 15.14 233 THR A CA 1
ATOM 1812 C C . THR A 1 233 ? 11.531 -26.779 -22.512 1.00 16.63 233 THR A C 1
ATOM 1813 O O . THR A 1 233 ? 10.989 -27.831 -22.168 1.00 15.03 233 THR A O 1
ATOM 1817 N N . SER A 1 234 ? 12.869 -26.631 -22.589 1.00 14.32 234 SER A N 1
ATOM 1818 C CA . SER A 1 234 ? 13.758 -27.711 -22.202 1.00 16.27 234 SER A CA 1
ATOM 1819 C C . SER A 1 234 ? 13.634 -28.108 -20.712 1.00 13.94 234 SER A C 1
ATOM 1820 O O . SER A 1 234 ? 13.523 -29.318 -20.432 1.00 14.95 234 SER A O 1
ATOM 1823 N N . TRP A 1 235 ? 13.435 -27.132 -19.866 1.00 14.06 235 TRP A N 1
ATOM 1824 C CA . TRP A 1 235 ? 13.367 -27.420 -18.369 1.00 15.06 235 TRP A CA 1
ATOM 1825 C C . TRP A 1 235 ? 12.027 -28.036 -18.048 1.00 17.32 235 TRP A C 1
ATOM 1826 O O . TRP A 1 235 ? 11.952 -29.016 -17.250 1.00 15.91 235 TRP A O 1
ATOM 1837 N N . MET A 1 236 ? 10.961 -27.605 -18.750 1.00 16.45 236 MET A N 1
ATOM 1838 C CA . MET A 1 236 ? 9.643 -28.298 -18.592 1.00 17.10 236 MET A CA 1
ATOM 1839 C C . MET A 1 236 ? 9.653 -29.718 -19.063 1.00 17.48 236 MET A C 1
ATOM 1840 O O . MET A 1 236 ? 9.146 -30.645 -18.387 1.00 13.82 236 MET A O 1
ATOM 1845 N N . LEU A 1 237 ? 10.253 -29.943 -20.236 1.00 15.13 237 LEU A N 1
ATOM 1846 C CA . LEU A 1 237 ? 10.394 -31.292 -20.721 1.00 16.80 237 LEU A CA 1
ATOM 1847 C C . LEU A 1 237 ? 11.278 -32.115 -19.828 1.00 14.38 237 LEU A C 1
ATOM 1848 O O . LEU A 1 237 ? 10.936 -33.281 -19.568 1.00 15.59 237 LEU A O 1
ATOM 1853 N N . ALA A 1 238 ? 12.371 -31.535 -19.327 1.00 14.00 238 ALA A N 1
ATOM 1854 C CA . ALA A 1 238 ? 13.273 -32.247 -18.500 1.00 14.97 238 ALA A CA 1
ATOM 1855 C C . ALA A 1 238 ? 12.521 -32.750 -17.245 1.00 16.18 238 ALA A C 1
ATOM 1856 O O . ALA A 1 238 ? 12.585 -33.916 -16.892 1.00 15.94 238 ALA A O 1
ATOM 1858 N N . ASN A 1 239 ? 11.787 -31.873 -16.584 1.00 15.97 239 ASN A N 1
ATOM 1859 C CA . ASN A 1 239 ? 11.159 -32.298 -15.318 1.00 15.80 239 ASN A CA 1
ATOM 1860 C C . ASN A 1 239 ? 9.929 -33.166 -15.500 1.00 16.56 239 ASN A C 1
ATOM 1861 O O . ASN A 1 239 ? 9.605 -33.962 -14.637 1.00 16.46 239 ASN A O 1
ATOM 1866 N N . LEU A 1 240 ? 9.315 -33.159 -16.692 1.00 15.43 240 LEU A N 1
ATOM 1867 C CA . LEU A 1 240 ? 8.297 -34.092 -17.040 1.00 15.95 240 LEU A CA 1
ATOM 1868 C C . LEU A 1 240 ? 8.890 -35.469 -17.165 1.00 17.75 240 LEU A C 1
ATOM 1869 O O . LEU A 1 240 ? 8.410 -36.472 -16.601 1.00 17.63 240 LEU A O 1
ATOM 1874 N N . LEU A 1 241 ? 10.022 -35.563 -17.858 1.00 18.14 241 LEU A N 1
ATOM 1875 C CA . LEU A 1 241 ? 10.624 -36.833 -17.987 1.00 17.14 241 LEU A CA 1
ATOM 1876 C C . LEU A 1 241 ? 11.084 -37.349 -16.593 1.00 17.23 241 LEU A C 1
ATOM 1877 O O . LEU A 1 241 ? 10.990 -38.516 -16.372 1.00 19.41 241 LEU A O 1
ATOM 1882 N N . VAL A 1 242 ? 11.596 -36.477 -15.753 1.00 16.05 242 VAL A N 1
ATOM 1883 C CA . VAL A 1 242 ? 12.000 -36.875 -14.387 1.00 18.31 242 VAL A CA 1
ATOM 1884 C C . VAL A 1 242 ? 10.808 -37.512 -13.701 1.00 19.09 242 VAL A C 1
ATOM 1885 O O . VAL A 1 242 ? 10.894 -38.649 -13.166 1.00 19.98 242 VAL A O 1
ATOM 1889 N N . ALA A 1 243 ? 9.714 -36.798 -13.716 1.00 18.53 243 ALA A N 1
ATOM 1890 C CA . ALA A 1 243 ? 8.467 -37.238 -13.034 1.00 20.34 243 ALA A CA 1
ATOM 1891 C C . ALA A 1 243 ? 8.017 -38.523 -13.568 1.00 19.47 243 ALA A C 1
ATOM 1892 O O . ALA A 1 243 ? 7.558 -39.395 -12.783 1.00 23.58 243 ALA A O 1
ATOM 1894 N N . LEU A 1 244 ? 8.032 -38.700 -14.899 1.00 19.38 244 LEU A N 1
ATOM 1895 C CA . LEU A 1 244 ? 7.614 -39.985 -15.435 1.00 21.02 244 LEU A CA 1
ATOM 1896 C C . LEU A 1 244 ? 8.599 -41.133 -15.122 1.00 20.99 244 LEU A C 1
ATOM 1897 O O . LEU A 1 244 ? 8.185 -42.197 -14.633 1.00 25.85 244 LEU A O 1
ATOM 1902 N N . LEU A 1 245 ? 9.877 -40.958 -15.425 1.00 20.31 245 LEU A N 1
ATOM 1903 C CA . LEU A 1 245 ? 10.853 -42.009 -15.194 1.00 23.58 245 LEU A CA 1
ATOM 1904 C C . LEU A 1 245 ? 10.987 -42.347 -13.713 1.00 24.08 245 LEU A C 1
ATOM 1905 O O . LEU A 1 245 ? 11.260 -43.508 -13.370 1.00 24.09 245 LEU A O 1
ATOM 1910 N N . ALA A 1 246 ? 10.767 -41.382 -12.836 1.00 25.55 246 ALA A N 1
ATOM 1911 C CA . ALA A 1 246 ? 10.831 -41.649 -11.383 1.00 25.52 246 ALA A CA 1
ATOM 1912 C C . ALA A 1 246 ? 9.565 -42.396 -10.853 1.00 24.03 246 ALA A C 1
ATOM 1913 O O . ALA A 1 246 ? 9.523 -42.737 -9.662 1.00 27.52 246 ALA A O 1
ATOM 1915 N N . HIS A 1 247 ? 8.554 -42.612 -11.657 1.00 22.43 247 HIS A N 1
ATOM 1916 C CA . HIS A 1 247 ? 7.251 -43.167 -11.147 1.00 23.39 247 HIS A CA 1
ATOM 1917 C C . HIS A 1 247 ? 6.864 -44.234 -12.055 1.00 24.32 247 HIS A C 1
ATOM 1918 O O . HIS A 1 247 ? 5.981 -44.110 -12.907 1.00 28.34 247 HIS A O 1
ATOM 1925 N N . PRO A 1 248 ? 7.577 -45.368 -11.950 1.00 29.29 248 PRO A N 1
ATOM 1926 C CA . PRO A 1 248 ? 7.161 -46.402 -12.841 1.00 32.11 248 PRO A CA 1
ATOM 1927 C C . PRO A 1 248 ? 5.686 -46.868 -12.672 1.00 29.85 248 PRO A C 1
ATOM 1928 O O . PRO A 1 248 ? 5.167 -47.412 -13.595 1.00 28.54 248 PRO A O 1
ATOM 1932 N N . ASP A 1 249 ? 5.023 -46.687 -11.523 1.00 34.19 249 ASP A N 1
ATOM 1933 C CA . ASP A 1 249 ? 3.606 -47.090 -11.427 1.00 35.44 249 ASP A CA 1
ATOM 1934 C C . ASP A 1 249 ? 2.771 -46.167 -12.376 1.00 38.48 249 ASP A C 1
ATOM 1935 O O . ASP A 1 249 ? 1.828 -46.580 -13.056 1.00 34.57 249 ASP A O 1
ATOM 1940 N N . ALA A 1 250 ? 3.142 -44.902 -12.411 1.00 31.62 250 ALA A N 1
ATOM 1941 C CA . ALA A 1 250 ? 2.469 -43.922 -13.248 1.00 33.76 250 ALA A CA 1
ATOM 1942 C C . ALA A 1 250 ? 2.786 -44.194 -14.681 1.00 30.57 250 ALA A C 1
ATOM 1943 O O . ALA A 1 250 ? 1.934 -44.080 -15.525 1.00 34.92 250 ALA A O 1
ATOM 1945 N N . MET A 1 251 ? 4.035 -44.579 -14.989 1.00 31.04 251 MET A N 1
ATOM 1946 C CA . MET A 1 251 ? 4.366 -44.807 -16.397 1.00 30.96 251 MET A CA 1
ATOM 1947 C C . MET A 1 251 ? 3.608 -46.025 -16.888 1.00 35.28 251 MET A C 1
ATOM 1948 O O . MET A 1 251 ? 3.205 -46.056 -18.019 1.00 34.04 251 MET A O 1
ATOM 1953 N N . ASN A 1 252 ? 3.346 -46.971 -16.004 1.00 35.13 252 ASN A N 1
ATOM 1954 C CA . ASN A 1 252 ? 2.503 -48.146 -16.371 1.00 45.18 252 ASN A CA 1
ATOM 1955 C C . ASN A 1 252 ? 1.009 -47.803 -16.648 1.00 43.04 252 ASN A C 1
ATOM 1956 O O . ASN A 1 252 ? 0.398 -48.269 -17.641 1.00 48.51 252 ASN A O 1
ATOM 1961 N N . GLN A 1 253 ? 0.434 -47.004 -15.770 1.00 39.98 253 GLN A N 1
ATOM 1962 C CA . GLN A 1 253 ? -0.890 -46.474 -15.997 1.00 40.32 253 GLN A CA 1
ATOM 1963 C C . GLN A 1 253 ? -0.975 -45.734 -17.345 1.00 41.98 253 GLN A C 1
ATOM 1964 O O . GLN A 1 253 ? -1.964 -45.960 -18.114 1.00 40.43 253 GLN A O 1
ATOM 1970 N N . LEU A 1 254 ? 0.014 -44.868 -17.660 1.00 39.65 254 LEU A N 1
ATOM 1971 C CA . LEU A 1 254 ? -0.020 -44.098 -18.931 1.00 36.66 254 LEU A CA 1
ATOM 1972 C C . LEU A 1 254 ? -0.011 -44.983 -20.151 1.00 42.01 254 LEU A C 1
ATOM 1973 O O . LEU A 1 254 ? -0.538 -44.620 -21.183 1.00 44.44 254 LEU A O 1
ATOM 1978 N N . ARG A 1 255 ? 0.680 -46.112 -20.083 1.00 51.78 255 ARG A N 1
ATOM 1979 C CA A ARG A 1 255 ? 0.761 -47.026 -21.222 0.50 50.23 255 ARG A CA 1
ATOM 1980 C CA B ARG A 1 255 ? 0.755 -46.990 -21.246 0.50 51.27 255 ARG A CA 1
ATOM 1981 C C . ARG A 1 255 ? -0.614 -47.612 -21.479 1.00 49.15 255 ARG A C 1
ATOM 1982 O O . ARG A 1 255 ? -1.076 -47.673 -22.608 1.00 50.99 255 ARG A O 1
ATOM 1997 N N . GLN A 1 256 ? -1.247 -48.043 -20.390 1.00 43.38 256 GLN A N 1
ATOM 1998 C CA . GLN A 1 256 ? -2.608 -48.571 -20.421 1.00 50.43 256 GLN A CA 1
ATOM 1999 C C . GLN A 1 256 ? -3.596 -47.519 -20.946 1.00 49.98 256 GLN A C 1
ATOM 2000 O O . GLN A 1 256 ? -4.479 -47.864 -21.729 1.00 44.20 256 GLN A O 1
ATOM 2006 N N . GLN A 1 257 ? -3.400 -46.249 -20.565 1.00 41.67 257 GLN A N 1
ATOM 2007 C CA A GLN A 1 257 ? -4.359 -45.170 -20.874 0.50 39.25 257 GLN A CA 1
ATOM 2008 C CA B GLN A 1 257 ? -4.379 -45.171 -20.830 0.50 38.97 257 GLN A CA 1
ATOM 2009 C C . GLN A 1 257 ? -3.650 -43.881 -21.293 1.00 38.40 257 GLN A C 1
ATOM 2010 O O . GLN A 1 257 ? -3.467 -42.923 -20.486 1.00 39.31 257 GLN A O 1
ATOM 2021 N N . PRO A 1 258 ? -3.199 -43.842 -22.546 1.00 36.81 258 PRO A N 1
ATOM 2022 C CA . PRO A 1 258 ? -2.493 -42.692 -23.115 1.00 37.74 258 PRO A CA 1
ATOM 2023 C C . PRO A 1 258 ? -3.155 -41.305 -23.000 1.00 36.66 258 PRO A C 1
ATOM 2024 O O . PRO A 1 258 ? -2.453 -40.286 -23.014 1.00 34.72 258 PRO A O 1
ATOM 2028 N N . SER A 1 259 ? -4.478 -41.241 -22.844 1.00 32.38 259 SER A N 1
ATOM 2029 C CA . SER A 1 259 ? -5.146 -39.930 -22.787 1.00 32.04 259 SER A CA 1
ATOM 2030 C C . SER A 1 259 ? -5.071 -39.272 -21.395 1.00 27.35 259 SER A C 1
ATOM 2031 O O . SER A 1 259 ? -5.581 -38.123 -21.188 1.00 23.87 259 SER A O 1
ATOM 2034 N N . LEU A 1 260 ? -4.423 -39.970 -20.471 1.00 25.01 260 LEU A N 1
ATOM 2035 C CA . LEU A 1 260 ? -4.058 -39.422 -19.184 1.00 28.56 260 LEU A CA 1
ATOM 2036 C C . LEU A 1 260 ? -2.789 -38.534 -19.199 1.00 23.03 260 LEU A C 1
ATOM 2037 O O . LEU A 1 260 ? -2.416 -37.996 -18.205 1.00 22.10 260 LEU A O 1
ATOM 2042 N N . LEU A 1 261 ? -2.102 -38.484 -20.331 1.00 26.67 261 LEU A N 1
ATOM 2043 C CA . LEU A 1 261 ? -0.849 -37.768 -20.382 1.00 24.07 261 LEU A CA 1
ATOM 2044 C C . LEU A 1 261 ? -1.003 -36.250 -20.024 1.00 19.84 261 LEU A C 1
ATOM 2045 O O . LEU A 1 261 ? -0.227 -35.733 -19.223 1.00 21.08 261 LEU A O 1
ATOM 2050 N N . PRO A 1 262 ? -2.009 -35.563 -20.561 1.00 20.02 262 PRO A N 1
ATOM 2051 C CA . PRO A 1 262 ? -2.163 -34.133 -20.205 1.00 18.66 262 PRO A CA 1
ATOM 2052 C C . PRO A 1 262 ? -2.317 -33.881 -18.729 1.00 18.68 262 PRO A C 1
ATOM 2053 O O . PRO A 1 262 ? -1.668 -32.921 -18.178 1.00 18.62 262 PRO A O 1
ATOM 2057 N N . GLN A 1 263 ? -3.113 -34.711 -18.046 1.00 18.51 263 GLN A N 1
ATOM 2058 C CA . GLN A 1 263 ? -3.226 -34.443 -16.620 1.00 19.99 263 GLN A CA 1
ATOM 2059 C C . GLN A 1 263 ? -1.963 -34.902 -15.842 1.00 17.36 263 GLN A C 1
ATOM 2060 O O . GLN A 1 263 ? -1.649 -34.352 -14.772 1.00 17.20 263 GLN A O 1
ATOM 2066 N N . ALA A 1 264 ? -1.247 -35.905 -16.355 1.00 18.33 264 ALA A N 1
ATOM 2067 C CA . ALA A 1 264 ? 0.061 -36.285 -15.859 1.00 18.44 264 ALA A CA 1
ATOM 2068 C C . ALA A 1 264 ? 1.030 -35.129 -15.985 1.00 17.63 264 ALA A C 1
ATOM 2069 O O . ALA A 1 264 ? 1.839 -34.889 -15.064 1.00 18.48 264 ALA A O 1
ATOM 2071 N N . ILE A 1 265 ? 0.980 -34.405 -17.100 1.00 17.50 265 ILE A N 1
ATOM 2072 C CA . ILE A 1 265 ? 1.799 -33.251 -17.253 1.00 16.04 265 ILE A CA 1
ATOM 2073 C C . ILE A 1 265 ? 1.503 -32.182 -16.217 1.00 15.87 265 ILE A C 1
ATOM 2074 O O . ILE A 1 265 ? 2.421 -31.541 -15.663 1.00 15.73 265 ILE A O 1
ATOM 2079 N N . GLU A 1 266 ? 0.217 -31.924 -15.945 1.00 16.32 266 GLU A N 1
ATOM 2080 C CA . GLU A 1 266 ? -0.173 -30.933 -14.976 1.00 15.52 266 GLU A CA 1
ATOM 2081 C C . GLU A 1 266 ? 0.386 -31.345 -13.612 1.00 16.20 266 GLU A C 1
ATOM 2082 O O . GLU A 1 266 ? 0.999 -30.546 -12.913 1.00 17.59 266 GLU A O 1
ATOM 2088 N N . GLU A 1 267 ? 0.284 -32.607 -13.299 1.00 16.75 267 GLU A N 1
ATOM 2089 C CA . GLU A 1 267 ? 0.854 -33.070 -11.992 1.00 17.61 267 GLU A CA 1
ATOM 2090 C C . GLU A 1 267 ? 2.395 -32.974 -11.926 1.00 17.42 267 GLU A C 1
ATOM 2091 O O . GLU A 1 267 ? 2.917 -32.550 -10.915 1.00 17.55 267 GLU A O 1
ATOM 2097 N N . SER A 1 268 ? 3.112 -33.190 -13.066 1.00 17.64 268 SER A N 1
ATOM 2098 C CA . SER A 1 268 ? 4.571 -32.989 -13.148 1.00 17.61 268 SER A CA 1
ATOM 2099 C C . SER A 1 268 ? 4.928 -31.578 -12.897 1.00 17.56 268 SER A C 1
ATOM 2100 O O . SER A 1 268 ? 5.925 -31.278 -12.215 1.00 16.59 268 SER A O 1
ATOM 2103 N N . THR A 1 269 ? 4.087 -30.650 -13.379 1.00 15.65 269 THR A N 1
ATOM 2104 C CA . THR A 1 269 ? 4.388 -29.262 -13.148 1.00 15.85 269 THR A CA 1
ATOM 2105 C C . THR A 1 269 ? 4.153 -28.846 -11.684 1.00 16.57 269 THR A C 1
ATOM 2106 O O . THR A 1 269 ? 4.712 -27.842 -11.258 1.00 20.17 269 THR A O 1
ATOM 2110 N N . ARG A 1 270 ? 3.298 -29.560 -10.969 1.00 15.13 270 ARG A N 1
ATOM 2111 C CA . ARG A 1 270 ? 3.110 -29.259 -9.505 1.00 16.47 270 ARG A CA 1
ATOM 2112 C C . ARG A 1 270 ? 4.240 -29.907 -8.672 1.00 16.35 270 ARG A C 1
ATOM 2113 O O . ARG A 1 270 ? 4.917 -29.252 -7.834 1.00 19.32 270 ARG A O 1
ATOM 2121 N N . TRP A 1 271 ? 4.437 -31.183 -8.913 1.00 18.75 271 TRP A N 1
ATOM 2122 C CA . TRP A 1 271 ? 5.396 -31.985 -8.144 1.00 18.60 271 TRP A CA 1
ATOM 2123 C C . TRP A 1 271 ? 6.841 -31.582 -8.413 1.00 20.62 271 TRP A C 1
ATOM 2124 O O . TRP A 1 271 ? 7.723 -31.631 -7.543 1.00 18.10 271 TRP A O 1
ATOM 2135 N N . CYS A 1 272 ? 7.127 -31.145 -9.643 1.00 18.41 272 CYS A N 1
ATOM 2136 C CA . CYS A 1 272 ? 8.518 -30.761 -9.978 1.00 19.12 272 CYS A CA 1
ATOM 2137 C C . CYS A 1 272 ? 8.505 -29.670 -11.043 1.00 18.88 272 CYS A C 1
ATOM 2138 O O . CYS A 1 272 ? 9.000 -29.874 -12.167 1.00 17.64 272 CYS A O 1
ATOM 2141 N N . SER A 1 273 ? 7.961 -28.521 -10.680 1.00 16.98 273 SER A N 1
ATOM 2142 C CA . SER A 1 273 ? 8.039 -27.310 -11.550 1.00 17.79 273 SER A CA 1
ATOM 2143 C C . SER A 1 273 ? 9.460 -26.909 -11.905 1.00 18.80 273 SER A C 1
ATOM 2144 O O . SER A 1 273 ? 10.333 -26.945 -11.030 1.00 18.52 273 SER A O 1
ATOM 2147 N N . SER A 1 274 ? 9.674 -26.522 -13.171 1.00 18.87 274 SER A N 1
ATOM 2148 C CA . SER A 1 274 ? 10.950 -25.974 -13.589 1.00 19.84 274 SER A CA 1
ATOM 2149 C C . SER A 1 274 ? 11.120 -24.489 -13.366 1.00 20.85 274 SER A C 1
ATOM 2150 O O . SER A 1 274 ? 12.217 -23.970 -13.581 1.00 21.75 274 SER A O 1
ATOM 2153 N N . ALA A 1 275 ? 10.038 -23.777 -13.054 1.00 18.11 275 ALA A N 1
ATOM 2154 C CA . ALA A 1 275 ? 10.079 -22.345 -12.893 1.00 15.75 275 ALA A CA 1
ATOM 2155 C C . ALA A 1 275 ? 10.209 -22.094 -11.419 1.00 16.89 275 ALA A C 1
ATOM 2156 O O . ALA A 1 275 ? 9.229 -22.173 -10.709 1.00 18.75 275 ALA A O 1
ATOM 2158 N N . ALA A 1 276 ? 11.386 -21.703 -10.989 1.00 16.66 276 ALA A N 1
ATOM 2159 C CA . ALA A 1 276 ? 11.589 -21.388 -9.563 1.00 19.01 276 ALA A CA 1
ATOM 2160 C C . ALA A 1 276 ? 11.006 -20.067 -9.082 1.00 18.15 276 ALA A C 1
ATOM 2161 O O . ALA A 1 276 ? 10.601 -19.966 -7.942 1.00 18.66 276 ALA A O 1
ATOM 2163 N N . GLY A 1 277 ? 11.000 -19.057 -9.916 1.00 17.93 277 GLY A N 1
ATOM 2164 C CA . GLY A 1 277 ? 10.599 -17.757 -9.437 1.00 17.93 277 GLY A CA 1
ATOM 2165 C C . GLY A 1 277 ? 10.652 -16.701 -10.499 1.00 18.92 277 GLY A C 1
ATOM 2166 O O . GLY A 1 277 ? 11.154 -16.923 -11.650 1.00 19.39 277 GLY A O 1
ATOM 2167 N N . ILE A 1 278 ? 10.053 -15.572 -10.139 1.00 17.66 278 ILE A N 1
ATOM 2168 C CA . ILE A 1 278 ? 10.024 -14.402 -10.963 1.00 20.06 278 ILE A CA 1
ATOM 2169 C C . ILE A 1 278 ? 10.180 -13.191 -10.068 1.00 22.78 278 ILE A C 1
ATOM 2170 O O . ILE A 1 278 ? 9.978 -13.265 -8.818 1.00 20.69 278 ILE A O 1
ATOM 2175 N N . VAL A 1 279 ? 10.483 -12.070 -10.710 1.00 20.86 279 VAL A N 1
ATOM 2176 C CA . VAL A 1 279 ? 10.868 -10.914 -10.002 1.00 23.10 279 VAL A CA 1
ATOM 2177 C C . VAL A 1 279 ? 9.864 -9.751 -10.260 1.00 24.23 279 VAL A C 1
ATOM 2178 O O . VAL A 1 279 ? 9.295 -9.652 -11.349 1.00 20.77 279 VAL A O 1
ATOM 2182 N N . ARG A 1 280 ? 9.611 -8.956 -9.216 1.00 22.89 280 ARG A N 1
ATOM 2183 C CA . ARG A 1 280 ? 8.826 -7.685 -9.275 1.00 21.39 280 ARG A CA 1
ATOM 2184 C C . ARG A 1 280 ? 9.587 -6.507 -8.638 1.00 25.61 280 ARG A C 1
ATOM 2185 O O . ARG A 1 280 ? 10.533 -6.721 -7.848 1.00 25.87 280 ARG A O 1
ATOM 2193 N N . PHE A 1 281 ? 9.168 -5.306 -9.018 1.00 27.38 281 PHE A N 1
ATOM 2194 C CA . PHE A 1 281 ? 9.756 -4.010 -8.618 1.00 26.49 281 PHE A CA 1
ATOM 2195 C C . PHE A 1 281 ? 8.722 -3.320 -7.754 1.00 27.79 281 PHE A C 1
ATOM 2196 O O . PHE A 1 281 ? 7.557 -3.229 -8.132 1.00 25.15 281 PHE A O 1
ATOM 2204 N N . VAL A 1 282 ? 9.126 -2.899 -6.534 1.00 31.86 282 VAL A N 1
ATOM 2205 C CA . VAL A 1 282 ? 8.144 -2.345 -5.585 1.00 29.99 282 VAL A CA 1
ATOM 2206 C C . VAL A 1 282 ? 8.054 -0.846 -5.842 1.00 30.73 282 VAL A C 1
ATOM 2207 O O . VAL A 1 282 ? 9.004 -0.129 -5.567 1.00 32.27 282 VAL A O 1
ATOM 2211 N N . GLU A 1 283 ? 6.945 -0.421 -6.442 1.00 32.06 283 GLU A N 1
ATOM 2212 C CA . GLU A 1 283 ? 6.794 0.935 -6.962 1.00 34.35 283 GLU A CA 1
ATOM 2213 C C . GLU A 1 283 ? 6.468 1.919 -5.821 1.00 34.67 283 GLU A C 1
ATOM 2214 O O . GLU A 1 283 ? 6.821 3.060 -5.884 1.00 34.99 283 GLU A O 1
ATOM 2220 N N . ARG A 1 284 ? 5.794 1.441 -4.807 1.00 34.24 284 ARG A N 1
ATOM 2221 C CA A ARG A 1 284 ? 5.478 2.232 -3.610 0.50 39.90 284 ARG A CA 1
ATOM 2222 C CA B ARG A 1 284 ? 5.496 2.233 -3.623 0.50 41.95 284 ARG A CA 1
ATOM 2223 C C . ARG A 1 284 ? 5.584 1.345 -2.370 1.00 41.57 284 ARG A C 1
ATOM 2224 O O . ARG A 1 284 ? 5.273 0.161 -2.409 1.00 43.99 284 ARG A O 1
ATOM 2239 N N . GLU A 1 285 ? 6.055 1.899 -1.252 1.00 45.73 285 GLU A N 1
ATOM 2240 C CA . GLU A 1 285 ? 6.220 1.071 -0.045 1.00 42.05 285 GLU A CA 1
ATOM 2241 C C . GLU A 1 285 ? 5.022 0.167 0.208 1.00 42.62 285 GLU A C 1
ATOM 2242 O O . GLU A 1 285 ? 3.857 0.583 0.125 1.00 38.89 285 GLU A O 1
ATOM 2248 N N . ALA A 1 286 ? 5.294 -1.081 0.560 1.00 39.41 286 ALA A N 1
ATOM 2249 C CA . ALA A 1 286 ? 4.187 -1.965 0.837 1.00 39.94 286 ALA A CA 1
ATOM 2250 C C . ALA A 1 286 ? 4.630 -2.929 1.877 1.00 35.52 286 ALA A C 1
ATOM 2251 O O . ALA A 1 286 ? 5.830 -3.027 2.206 1.00 43.46 286 ALA A O 1
ATOM 2253 N N . THR A 1 287 ? 3.653 -3.628 2.415 1.00 35.60 287 THR A N 1
ATOM 2254 C CA . THR A 1 287 ? 3.891 -4.670 3.393 1.00 41.30 287 THR A CA 1
ATOM 2255 C C . THR A 1 287 ? 3.279 -5.998 2.940 1.00 39.80 287 THR A C 1
ATOM 2256 O O . THR A 1 287 ? 2.160 -6.055 2.471 1.00 33.33 287 THR A O 1
ATOM 2260 N N . ILE A 1 288 ? 4.047 -7.076 3.096 1.00 40.83 288 ILE A N 1
ATOM 2261 C CA . ILE A 1 288 ? 3.592 -8.399 2.699 1.00 36.20 288 ILE A CA 1
ATOM 2262 C C . ILE A 1 288 ? 4.117 -9.271 3.800 1.00 35.10 288 ILE A C 1
ATOM 2263 O O . ILE A 1 288 ? 5.303 -9.188 4.165 1.00 35.13 288 ILE A O 1
ATOM 2268 N N . GLY A 1 289 ? 3.278 -10.147 4.291 1.00 36.43 289 GLY A N 1
ATOM 2269 C CA . GLY A 1 289 ? 3.630 -10.988 5.422 1.00 36.57 289 GLY A CA 1
ATOM 2270 C C . GLY A 1 289 ? 4.328 -10.255 6.527 1.00 38.66 289 GLY A C 1
ATOM 2271 O O . GLY A 1 289 ? 5.170 -10.861 7.191 1.00 39.73 289 GLY A O 1
ATOM 2272 N N . GLY A 1 290 ? 4.046 -8.949 6.701 1.00 39.01 290 GLY A N 1
ATOM 2273 C CA . GLY A 1 290 ? 4.341 -8.251 7.945 1.00 39.83 290 GLY A CA 1
ATOM 2274 C C . GLY A 1 290 ? 5.679 -7.575 7.877 1.00 44.00 290 GLY A C 1
ATOM 2275 O O . GLY A 1 290 ? 6.147 -6.946 8.830 1.00 38.31 290 GLY A O 1
ATOM 2276 N N . GLU A 1 291 ? 6.314 -7.723 6.736 1.00 38.86 291 GLU A N 1
ATOM 2277 C CA . GLU A 1 291 ? 7.576 -7.160 6.541 1.00 39.48 291 GLU A CA 1
ATOM 2278 C C . GLU A 1 291 ? 7.329 -5.994 5.645 1.00 42.55 291 GLU A C 1
ATOM 2279 O O . GLU A 1 291 ? 6.422 -6.042 4.799 1.00 39.69 291 GLU A O 1
ATOM 2285 N N . THR A 1 292 ? 8.165 -4.972 5.809 1.00 37.70 292 THR A N 1
ATOM 2286 C CA . THR A 1 292 ? 8.084 -3.765 5.025 1.00 36.76 292 THR A CA 1
ATOM 2287 C C . THR A 1 292 ? 9.013 -3.813 3.888 1.00 45.03 292 THR A C 1
ATOM 2288 O O . THR A 1 292 ? 10.198 -4.181 4.019 1.00 53.80 292 THR A O 1
ATOM 2292 N N . LEU A 1 293 ? 8.466 -3.420 2.753 1.00 41.76 293 LEU A N 1
ATOM 2293 C CA . LEU A 1 293 ? 9.190 -3.413 1.536 1.00 40.81 293 LEU A CA 1
ATOM 2294 C C . LEU A 1 293 ? 9.223 -1.981 1.035 1.00 40.15 293 LEU A C 1
ATOM 2295 O O . LEU A 1 293 ? 8.212 -1.437 0.614 1.00 38.61 293 LEU A O 1
ATOM 2300 N N . ALA A 1 294 ? 10.396 -1.368 1.115 1.00 40.34 294 ALA A N 1
ATOM 2301 C CA . ALA A 1 294 ? 10.594 -0.000 0.633 1.00 42.45 294 ALA A CA 1
ATOM 2302 C C . ALA A 1 294 ? 10.310 0.128 -0.871 1.00 44.06 294 ALA A C 1
ATOM 2303 O O . ALA A 1 294 ? 10.681 -0.781 -1.649 1.00 41.59 294 ALA A O 1
ATOM 2305 N N . ALA A 1 295 ? 9.679 1.238 -1.285 1.00 37.27 295 ALA A N 1
ATOM 2306 C CA . ALA A 1 295 ? 9.714 1.627 -2.706 1.00 39.15 295 ALA A CA 1
ATOM 2307 C C . ALA A 1 295 ? 11.114 1.374 -3.240 1.00 39.88 295 ALA A C 1
ATOM 2308 O O . ALA A 1 295 ? 12.092 1.672 -2.579 1.00 41.50 295 ALA A O 1
ATOM 2310 N N . GLY A 1 296 ? 11.244 0.780 -4.409 1.00 35.91 296 GLY A N 1
ATOM 2311 C CA . GLY A 1 296 ? 12.558 0.525 -4.993 1.00 35.94 296 GLY A CA 1
ATOM 2312 C C . GLY A 1 296 ? 13.161 -0.870 -4.737 1.00 34.21 296 GLY A C 1
ATOM 2313 O O . GLY A 1 296 ? 14.104 -1.233 -5.350 1.00 36.20 296 GLY A O 1
ATOM 2314 N N . THR A 1 297 ? 12.536 -1.671 -3.900 1.00 36.62 297 THR A N 1
ATOM 2315 C CA . THR A 1 297 ? 12.976 -3.034 -3.651 1.00 38.83 297 THR A CA 1
ATOM 2316 C C . THR A 1 297 ? 12.771 -3.941 -4.862 1.00 38.08 297 THR A C 1
ATOM 2317 O O . THR A 1 297 ? 11.760 -3.847 -5.533 1.00 37.61 297 THR A O 1
ATOM 2321 N N . ILE A 1 298 ? 13.728 -4.816 -5.117 1.00 39.92 298 ILE A N 1
ATOM 2322 C CA . ILE A 1 298 ? 13.561 -5.926 -6.072 1.00 36.99 298 ILE A CA 1
ATOM 2323 C C . ILE A 1 298 ? 13.160 -7.200 -5.304 1.00 35.55 298 ILE A C 1
ATOM 2324 O O . ILE A 1 298 ? 13.909 -7.652 -4.411 1.00 35.45 298 ILE A O 1
ATOM 2329 N N . LEU A 1 299 ? 11.980 -7.744 -5.634 1.00 28.58 299 LEU A N 1
ATOM 2330 C CA . LEU A 1 299 ? 11.299 -8.822 -4.900 1.00 29.14 299 LEU A CA 1
ATOM 2331 C C . LEU A 1 299 ? 11.211 -10.091 -5.747 1.00 26.21 299 LEU A C 1
ATOM 2332 O O . LEU A 1 299 ? 10.827 -10.020 -6.919 1.00 23.37 299 LEU A O 1
ATOM 2337 N N . TYR A 1 300 ? 11.634 -11.232 -5.180 1.00 23.89 300 TYR A N 1
ATOM 2338 C CA . TYR A 1 300 ? 11.564 -12.494 -5.833 1.00 23.79 300 TYR A CA 1
ATOM 2339 C C . TYR A 1 300 ? 10.387 -13.306 -5.281 1.00 23.19 300 TYR A C 1
ATOM 2340 O O . TYR A 1 300 ? 10.255 -13.541 -4.047 1.00 22.85 300 TYR A O 1
ATOM 2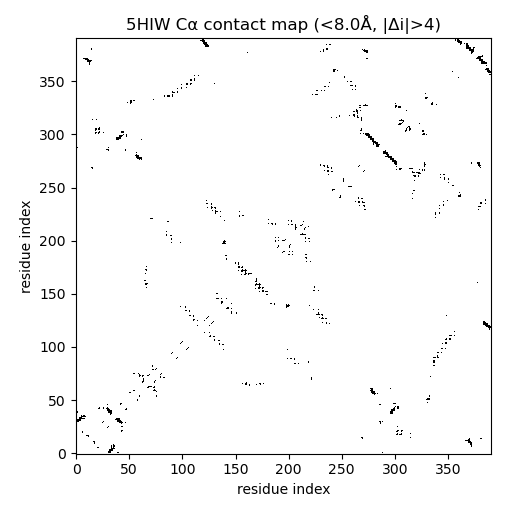349 N N . LEU A 1 301 ? 9.592 -13.850 -6.198 1.00 19.39 301 LEU A N 1
ATOM 2350 C CA . LEU A 1 301 ? 8.398 -14.657 -5.831 1.00 20.84 301 LEU A CA 1
ATOM 2351 C C . LEU A 1 301 ? 8.641 -16.119 -6.116 1.00 20.87 301 LEU A C 1
ATOM 2352 O O . LEU A 1 301 ? 8.982 -16.484 -7.247 1.00 18.69 301 LEU A O 1
ATOM 2357 N N . SER A 1 302 ? 8.557 -16.970 -5.095 1.00 18.69 302 SER A N 1
ATOM 2358 C CA . SER A 1 302 ? 8.676 -18.378 -5.287 1.00 18.78 302 SER A CA 1
ATOM 2359 C C . SER A 1 302 ? 7.436 -18.930 -6.005 1.00 19.22 302 SER A C 1
ATOM 2360 O O . SER A 1 302 ? 6.305 -18.741 -5.570 1.00 18.87 302 SER A O 1
ATOM 2363 N N . LEU A 1 303 ? 7.669 -19.582 -7.116 1.00 17.56 303 LEU A N 1
ATOM 2364 C CA . LEU A 1 303 ? 6.602 -20.251 -7.856 1.00 17.28 303 LEU A CA 1
ATOM 2365 C C . LEU A 1 303 ? 6.540 -21.720 -7.494 1.00 18.82 303 LEU A C 1
ATOM 2366 O O . LEU A 1 303 ? 5.780 -22.452 -8.086 1.00 21.68 303 LEU A O 1
ATOM 2371 N N . ILE A 1 304 ? 7.354 -22.173 -6.506 1.00 18.03 304 ILE A N 1
ATOM 2372 C CA . ILE A 1 304 ? 7.360 -23.555 -6.069 1.00 17.05 304 ILE A CA 1
ATOM 2373 C C . ILE A 1 304 ? 6.713 -23.816 -4.688 1.00 21.03 304 ILE A C 1
ATOM 2374 O O . ILE A 1 304 ? 6.134 -24.869 -4.486 1.00 18.07 304 ILE A O 1
ATOM 2379 N N . ALA A 1 305 ? 6.910 -22.912 -3.730 1.00 18.82 305 ALA A N 1
ATOM 2380 C CA . ALA A 1 305 ? 6.496 -23.241 -2.368 1.00 18.53 305 ALA A CA 1
ATOM 2381 C C . ALA A 1 305 ? 5.004 -23.636 -2.275 1.00 18.57 305 ALA A C 1
ATOM 2382 O O . ALA A 1 305 ? 4.674 -24.600 -1.631 1.00 20.33 305 ALA A O 1
ATOM 2384 N N . ARG A 1 306 ? 4.155 -22.917 -2.960 1.00 20.09 306 ARG A N 1
ATOM 2385 C CA . ARG A 1 306 ? 2.671 -23.263 -3.045 1.00 22.04 306 ARG A CA 1
ATOM 2386 C C . ARG A 1 306 ? 2.465 -24.687 -3.411 1.00 22.12 306 ARG A C 1
ATOM 2387 O O . ARG A 1 306 ? 1.577 -25.347 -2.870 1.00 21.88 306 ARG A O 1
ATOM 2395 N N . HIS A 1 307 ? 3.263 -25.243 -4.359 1.00 20.86 307 HIS A N 1
ATOM 2396 C CA . HIS A 1 307 ? 3.037 -26.573 -4.814 1.00 17.88 307 HIS A CA 1
ATOM 2397 C C . HIS A 1 307 ? 3.206 -27.624 -3.725 1.00 19.31 307 HIS A C 1
ATOM 2398 O O . HIS A 1 307 ? 2.735 -28.752 -3.860 1.00 19.07 307 HIS A O 1
ATOM 2405 N N . TYR A 1 308 ? 4.025 -27.301 -2.726 1.00 20.37 308 TYR A N 1
ATOM 2406 C CA . TYR A 1 308 ? 4.322 -28.190 -1.572 1.00 21.77 308 TYR A CA 1
ATOM 2407 C C . TYR A 1 308 ? 3.548 -27.795 -0.247 1.00 25.24 308 TYR A C 1
ATOM 2408 O O . TYR A 1 308 ? 3.860 -28.301 0.799 1.00 25.72 308 TYR A O 1
ATOM 2417 N N . ASP A 1 309 ? 2.556 -26.908 -0.316 1.00 25.87 309 ASP A N 1
ATOM 2418 C CA . ASP A 1 309 ? 1.698 -26.535 0.879 1.00 28.10 309 ASP A CA 1
ATOM 2419 C C . ASP A 1 309 ? 0.591 -27.583 0.991 1.00 24.98 309 ASP A C 1
ATOM 2420 O O . ASP A 1 309 ? -0.297 -27.589 0.193 1.00 26.71 309 ASP A O 1
ATOM 2425 N N . GLU A 1 310 ? 0.717 -28.513 1.956 1.00 27.67 310 GLU A N 1
ATOM 2426 C CA . GLU A 1 310 ? -0.281 -29.597 2.255 1.00 33.00 310 GLU A CA 1
ATOM 2427 C C . GLU A 1 310 ? -1.713 -29.123 2.423 1.00 32.46 310 GLU A C 1
ATOM 2428 O O . GLU A 1 310 ? -2.621 -29.879 2.233 1.00 28.64 310 GLU A O 1
ATOM 2434 N N . GLU A 1 311 ? -1.919 -27.874 2.798 1.00 31.69 311 GLU A N 1
ATOM 2435 C CA . GLU A 1 311 ? -3.275 -27.326 2.897 1.00 36.23 311 GLU A CA 1
ATOM 2436 C C . GLU A 1 311 ? -3.897 -27.147 1.541 1.00 35.88 311 GLU A C 1
ATOM 2437 O O . GLU A 1 311 ? -5.099 -27.115 1.394 1.00 33.47 311 GLU A O 1
ATOM 2443 N N . ILE A 1 312 ? -3.062 -27.009 0.520 1.00 33.94 312 ILE A N 1
ATOM 2444 C CA . ILE A 1 312 ? -3.565 -26.769 -0.802 1.00 30.66 312 ILE A CA 1
ATOM 2445 C C . ILE A 1 312 ? -3.609 -28.062 -1.566 1.00 27.83 312 ILE A C 1
ATOM 2446 O O . ILE A 1 312 ? -4.615 -28.340 -2.220 1.00 28.13 312 ILE A O 1
ATOM 2451 N N . TYR A 1 313 ? -2.509 -28.816 -1.521 1.00 24.57 313 TYR A N 1
ATOM 2452 C CA . TYR A 1 313 ? -2.381 -30.081 -2.201 1.00 22.84 313 TYR A CA 1
ATOM 2453 C C . TYR A 1 313 ? -2.009 -31.146 -1.175 1.00 25.91 313 TYR A C 1
ATOM 2454 O O . TYR A 1 313 ? -0.845 -31.301 -0.808 1.00 24.49 313 TYR A O 1
ATOM 2463 N N . PRO A 1 314 ? -2.976 -31.944 -0.725 1.00 26.90 314 PRO A N 1
ATOM 2464 C CA . PRO A 1 314 ? -2.593 -32.993 0.258 1.00 28.42 314 PRO A CA 1
ATOM 2465 C C . PRO A 1 314 ? -1.573 -34.038 -0.231 1.00 29.64 314 PRO A C 1
ATOM 2466 O O . PRO A 1 314 ? -1.507 -34.357 -1.437 1.00 27.60 314 PRO A O 1
ATOM 2470 N N . ARG A 1 315 ? -0.753 -34.526 0.707 1.00 25.21 315 ARG A N 1
ATOM 2471 C CA A ARG A 1 315 ? 0.364 -35.390 0.428 0.50 27.60 315 ARG A CA 1
ATOM 2472 C CA B ARG A 1 315 ? 0.332 -35.437 0.374 0.50 27.59 315 ARG A CA 1
ATOM 2473 C C . ARG A 1 315 ? 1.155 -34.769 -0.784 1.00 24.06 315 ARG A C 1
ATOM 2474 O O . ARG A 1 315 ? 1.368 -35.386 -1.786 1.00 26.06 315 ARG A O 1
ATOM 2489 N N . PRO A 1 316 ? 1.614 -33.548 -0.631 1.00 25.67 316 PRO A N 1
ATOM 2490 C CA . PRO A 1 316 ? 2.149 -32.833 -1.828 1.00 22.91 316 PRO A CA 1
ATOM 2491 C C . PRO A 1 316 ? 3.428 -33.507 -2.377 1.00 24.37 316 PRO A C 1
ATOM 2492 O O . PRO A 1 316 ? 3.799 -33.408 -3.576 1.00 23.42 316 PRO A O 1
ATOM 2496 N N . GLU A 1 317 ? 4.115 -34.236 -1.504 1.00 23.20 317 GLU A N 1
ATOM 2497 C CA . GLU A 1 317 ? 5.318 -34.938 -1.894 1.00 25.85 317 GLU A CA 1
ATOM 2498 C C . GLU A 1 317 ? 5.092 -36.107 -2.818 1.00 23.06 317 GLU A C 1
ATOM 2499 O O . GLU A 1 317 ? 6.047 -36.629 -3.406 1.00 24.71 317 GLU A O 1
ATOM 2505 N N . THR A 1 318 ? 3.857 -36.584 -2.881 1.00 24.17 318 THR A N 1
ATOM 2506 C CA . THR A 1 318 ? 3.454 -37.711 -3.692 1.00 25.07 318 THR A CA 1
ATOM 2507 C C . THR A 1 318 ? 3.009 -37.260 -5.109 1.00 24.99 318 THR A C 1
ATOM 2508 O O . THR A 1 318 ? 2.172 -36.368 -5.214 1.00 24.44 318 THR A O 1
ATOM 2512 N N . PHE A 1 319 ? 3.611 -37.876 -6.128 1.00 23.88 319 PHE A N 1
ATOM 2513 C CA . PHE A 1 319 ? 3.226 -37.719 -7.529 1.00 22.56 319 PHE A CA 1
ATOM 2514 C C . PHE A 1 319 ? 2.019 -38.573 -7.807 1.00 23.57 319 PHE A C 1
ATOM 2515 O O . PHE A 1 319 ? 2.107 -39.854 -7.796 1.00 27.56 319 PHE A O 1
ATOM 2523 N N . ASP A 1 320 ? 0.873 -37.942 -8.064 1.00 21.42 320 ASP A N 1
ATOM 2524 C CA . ASP A 1 320 ? -0.383 -38.690 -8.383 1.00 23.08 320 ASP A CA 1
ATOM 2525 C C . ASP A 1 320 ? -0.972 -38.273 -9.676 1.00 22.87 320 ASP A C 1
ATOM 2526 O O . ASP A 1 320 ? -1.516 -37.149 -9.701 1.00 22.65 320 ASP A O 1
ATOM 2531 N N . ILE A 1 321 ? -0.966 -39.114 -10.710 1.00 23.89 321 ILE A N 1
ATOM 2532 C CA . ILE A 1 321 ? -1.481 -38.691 -12.011 1.00 25.84 321 ILE A CA 1
ATOM 2533 C C . ILE A 1 321 ? -2.962 -38.523 -12.020 1.00 26.85 321 ILE A C 1
ATOM 2534 O O . ILE A 1 321 ? -3.498 -37.900 -12.954 1.00 24.94 321 ILE A O 1
ATOM 2539 N N . HIS A 1 322 ? -3.624 -39.058 -10.999 1.00 26.02 322 HIS A N 1
ATOM 2540 C CA . HIS A 1 322 ? -5.060 -38.763 -10.808 1.00 26.72 322 HIS A CA 1
ATOM 2541 C C . HIS A 1 322 ? -5.418 -37.560 -9.964 1.00 25.07 322 HIS A C 1
ATOM 2542 O O . HIS A 1 322 ? -6.606 -37.241 -9.844 1.00 25.68 322 HIS A O 1
ATOM 2549 N N . ARG A 1 323 ? -4.444 -36.848 -9.402 1.00 23.29 323 ARG A N 1
ATOM 2550 C CA . ARG A 1 323 ? -4.724 -35.635 -8.686 1.00 22.05 323 ARG A CA 1
ATOM 2551 C C . ARG A 1 323 ? -5.483 -34.545 -9.439 1.00 22.52 323 ARG A C 1
ATOM 2552 O O . ARG A 1 323 ? -6.288 -33.824 -8.845 1.00 22.65 323 ARG A O 1
ATOM 2560 N N . ARG A 1 324 ? -5.221 -34.345 -10.728 1.00 22.10 324 ARG A N 1
ATOM 2561 C CA . ARG A 1 324 ? -5.847 -33.261 -11.473 1.00 23.53 324 ARG A CA 1
ATOM 2562 C C . ARG A 1 324 ? -5.709 -31.885 -10.795 1.00 22.05 324 ARG A C 1
ATOM 2563 O O . ARG A 1 324 ? -6.710 -31.190 -10.472 1.00 23.48 324 ARG A O 1
ATOM 2571 N N . PRO A 1 325 ? -4.476 -31.509 -10.423 1.00 20.82 325 PRO A N 1
ATOM 2572 C CA . PRO A 1 325 ? -4.299 -30.294 -9.674 1.00 18.50 325 PRO A CA 1
ATOM 2573 C C . PRO A 1 325 ? -4.547 -29.043 -10.491 1.00 20.58 325 PRO A C 1
ATOM 2574 O O . PRO A 1 325 ? -4.377 -29.074 -11.701 1.00 21.41 325 PRO A O 1
ATOM 2578 N N . VAL A 1 326 ? -5.021 -27.978 -9.840 1.00 20.70 326 VAL A N 1
ATOM 2579 C CA . VAL A 1 326 ? -5.125 -26.655 -10.471 1.00 21.65 326 VAL A CA 1
ATOM 2580 C C . VAL A 1 326 ? -4.418 -25.593 -9.585 1.00 19.74 326 VAL A C 1
ATOM 2581 O O . VAL A 1 326 ? -4.069 -25.844 -8.462 1.00 21.06 326 VAL A O 1
ATOM 2585 N N . GLY A 1 327 ? -4.194 -24.410 -10.108 1.00 19.50 327 GLY A N 1
ATOM 2586 C CA . GLY A 1 327 ? -3.721 -23.295 -9.334 1.00 20.91 327 GLY A CA 1
ATOM 2587 C C . GLY A 1 327 ? -2.207 -23.294 -9.143 1.00 22.52 327 GLY A C 1
ATOM 2588 O O . GLY A 1 327 ? -1.667 -22.536 -8.324 1.00 22.69 327 GLY A O 1
ATOM 2589 N N . MET A 1 328 ? -1.526 -24.082 -9.956 1.00 19.40 328 MET A N 1
ATOM 2590 C CA . MET A 1 328 ? -0.045 -24.072 -9.970 1.00 18.69 328 MET A CA 1
ATOM 2591 C C . MET A 1 328 ? 0.484 -22.695 -10.430 1.00 17.34 328 MET A C 1
ATOM 2592 O O . MET A 1 328 ? -0.208 -21.942 -11.106 1.00 16.70 328 MET A O 1
ATOM 2597 N N . LEU A 1 329 ? 1.722 -22.357 -10.067 1.00 15.56 329 LEU A N 1
ATOM 2598 C CA . LEU A 1 329 ? 2.294 -21.063 -10.301 1.00 15.60 329 LEU A CA 1
ATOM 2599 C C . LEU A 1 329 ? 3.362 -21.111 -11.395 1.00 15.00 329 LEU A C 1
ATOM 2600 O O . LEU A 1 329 ? 4.074 -20.109 -11.579 1.00 16.24 329 LEU A O 1
ATOM 2605 N N . ASN A 1 330 ? 3.556 -22.279 -11.991 1.00 16.01 330 ASN A N 1
ATOM 2606 C CA . ASN A 1 330 ? 4.667 -22.478 -12.994 1.00 15.83 330 ASN A CA 1
ATOM 2607 C C . ASN A 1 330 ? 4.576 -21.526 -14.149 1.00 16.53 330 ASN A C 1
ATOM 2608 O O . ASN A 1 330 ? 5.589 -21.246 -14.709 1.00 16.12 330 ASN A O 1
ATOM 2613 N N . PHE A 1 331 ? 3.360 -21.105 -14.552 1.00 14.60 331 PHE A N 1
ATOM 2614 C CA . PHE A 1 331 ? 3.174 -20.161 -15.628 1.00 16.64 331 PHE A CA 1
ATOM 2615 C C . PHE A 1 331 ? 2.823 -18.782 -15.067 1.00 17.59 331 PHE A C 1
ATOM 2616 O O . PHE A 1 331 ? 2.350 -17.909 -15.776 1.00 17.30 331 PHE A O 1
ATOM 2624 N N . GLY A 1 332 ? 3.033 -18.566 -13.769 1.00 16.60 332 GLY A N 1
ATOM 2625 C CA . GLY A 1 332 ? 2.738 -17.277 -13.199 1.00 17.88 332 GLY A CA 1
ATOM 2626 C C . GLY A 1 332 ? 1.256 -17.140 -12.884 1.00 17.94 332 GLY A C 1
ATOM 2627 O O . GLY A 1 332 ? 0.569 -18.136 -12.574 1.00 18.56 332 GLY A O 1
ATOM 2628 N N . GLY A 1 333 ? 0.812 -15.888 -12.867 1.00 19.30 333 GLY A N 1
ATOM 2629 C CA . GLY A 1 333 ? -0.565 -15.532 -12.478 1.00 20.16 333 GLY A CA 1
ATOM 2630 C C . GLY A 1 333 ? -0.831 -14.067 -12.702 1.00 22.28 333 GLY A C 1
ATOM 2631 O O . GLY A 1 333 ? 0.047 -13.292 -12.719 1.00 19.46 333 GLY A O 1
ATOM 2632 N N . GLY A 1 334 ? -2.052 -13.709 -13.048 1.00 23.21 334 GLY A N 1
ATOM 2633 C CA . GLY A 1 334 ? -2.379 -12.316 -13.235 1.00 24.19 334 GLY A CA 1
ATOM 2634 C C . GLY A 1 334 ? -2.124 -11.847 -14.623 1.00 20.60 334 GLY A C 1
ATOM 2635 O O . GLY A 1 334 ? -2.135 -12.615 -15.552 1.00 23.34 334 GLY A O 1
ATOM 2636 N N . LEU A 1 335 ? -1.847 -10.576 -14.733 1.00 20.35 335 LEU A N 1
ATOM 2637 C CA . LEU A 1 335 ? -1.650 -9.871 -16.022 1.00 25.62 335 LEU A CA 1
ATOM 2638 C C . LEU A 1 335 ? -0.670 -10.574 -16.978 1.00 23.20 335 LEU A C 1
ATOM 2639 O O . LEU A 1 335 ? -0.861 -10.739 -18.200 1.00 20.75 335 LEU A O 1
ATOM 2644 N N . HIS A 1 336 ? 0.455 -10.954 -16.397 1.00 22.32 336 HIS A N 1
ATOM 2645 C CA . HIS A 1 336 ? 1.545 -11.520 -17.173 1.00 19.43 336 HIS A CA 1
ATOM 2646 C C . HIS A 1 336 ? 1.570 -13.033 -17.210 1.00 19.59 336 HIS A C 1
ATOM 2647 O O . HIS A 1 336 ? 2.567 -13.597 -17.675 1.00 21.63 336 HIS A O 1
ATOM 2654 N N . TYR A 1 337 ? 0.472 -13.726 -16.881 1.00 18.38 337 TYR A N 1
ATOM 2655 C CA . TYR A 1 337 ? 0.400 -15.175 -16.961 1.00 18.15 337 TYR A CA 1
ATOM 2656 C C . TYR A 1 337 ? 0.912 -15.629 -18.313 1.00 17.76 337 TYR A C 1
ATOM 2657 O O . TYR A 1 337 ? 0.615 -15.033 -19.342 1.00 16.80 337 TYR A O 1
ATOM 2666 N N . CYS A 1 338 ? 1.768 -16.635 -18.319 1.00 16.55 338 CYS A N 1
ATOM 2667 C CA . CYS A 1 338 ? 2.451 -17.054 -19.566 1.00 15.82 338 CYS A CA 1
ATOM 2668 C C . CYS A 1 338 ? 1.568 -17.216 -20.791 1.00 15.25 338 CYS A C 1
ATOM 2669 O O . CYS A 1 338 ? 0.688 -18.051 -20.826 1.00 16.62 338 CYS A O 1
ATOM 2672 N N . VAL A 1 339 ? 1.781 -16.357 -21.799 1.00 15.76 339 VAL A N 1
ATOM 2673 C CA . VAL A 1 339 ? 1.017 -16.458 -23.035 1.00 18.13 339 VAL A CA 1
ATOM 2674 C C . VAL A 1 339 ? 1.371 -17.653 -23.881 1.00 16.91 339 VAL A C 1
ATOM 2675 O O . VAL A 1 339 ? 0.586 -18.149 -24.737 1.00 17.20 339 VAL A O 1
ATOM 2679 N N . GLY A 1 340 ? 2.573 -18.187 -23.637 1.00 16.14 340 GLY A N 1
ATOM 2680 C CA . GLY A 1 340 ? 3.021 -19.401 -24.272 1.00 15.32 340 GLY A CA 1
ATOM 2681 C C . GLY A 1 340 ? 2.607 -20.788 -23.737 1.00 16.03 340 GLY A C 1
ATOM 2682 O O . GLY A 1 340 ? 2.990 -21.822 -24.288 1.00 15.89 340 GLY A O 1
ATOM 2683 N N . ALA A 1 341 ? 1.958 -20.805 -22.587 1.00 15.49 341 ALA A N 1
ATOM 2684 C CA . ALA A 1 341 ? 1.495 -22.018 -21.947 1.00 15.12 341 ALA A CA 1
ATOM 2685 C C . ALA A 1 341 ? 0.794 -23.020 -22.893 1.00 15.25 341 ALA A C 1
ATOM 2686 O O . ALA A 1 341 ? 1.067 -24.214 -22.803 1.00 16.02 341 ALA A O 1
ATOM 2688 N N . PRO A 1 342 ? 0.013 -22.543 -23.878 1.00 17.39 342 PRO A N 1
ATOM 2689 C CA . PRO A 1 342 ? -0.614 -23.559 -24.794 1.00 16.22 342 PRO A CA 1
ATOM 2690 C C . PRO A 1 342 ? 0.422 -24.307 -25.651 1.00 15.96 342 PRO A C 1
ATOM 2691 O O . PRO A 1 342 ? 0.284 -25.502 -25.941 1.00 15.81 342 PRO A O 1
ATOM 2695 N N . LEU A 1 343 ? 1.478 -23.579 -26.028 1.00 13.34 343 LEU A N 1
ATOM 2696 C CA . LEU A 1 343 ? 2.546 -24.212 -26.862 1.00 16.27 343 LEU A CA 1
ATOM 2697 C C . LEU A 1 343 ? 3.346 -25.152 -26.000 1.00 15.38 343 LEU A C 1
ATOM 2698 O O . LEU A 1 343 ? 3.704 -26.248 -26.426 1.00 16.76 343 LEU A O 1
ATOM 2703 N N . ALA A 1 344 ? 3.706 -24.709 -24.785 1.00 15.28 344 ALA A N 1
ATOM 2704 C CA . ALA A 1 344 ? 4.461 -25.575 -23.873 1.00 14.46 344 ALA A CA 1
ATOM 2705 C C . ALA A 1 344 ? 3.715 -26.874 -23.596 1.00 14.83 344 ALA A C 1
ATOM 2706 O O . ALA A 1 344 ? 4.274 -27.974 -23.677 1.00 15.26 344 ALA A O 1
ATOM 2708 N N . ARG A 1 345 ? 2.430 -26.757 -23.243 1.00 16.11 345 ARG A N 1
ATOM 2709 C CA . ARG A 1 345 ? 1.636 -27.954 -22.984 1.00 15.41 345 ARG A CA 1
ATOM 2710 C C . ARG A 1 345 ? 1.525 -28.878 -24.170 1.00 12.52 345 ARG A C 1
ATOM 2711 O O . ARG A 1 345 ? 1.572 -30.057 -24.048 1.00 12.35 345 ARG A O 1
ATOM 2719 N N . MET A 1 346 ? 1.336 -28.333 -25.360 1.00 13.91 346 MET A N 1
ATOM 2720 C CA . MET A 1 346 ? 1.220 -29.123 -26.499 1.00 15.22 346 MET A CA 1
ATOM 2721 C C . MET A 1 346 ? 2.538 -29.843 -26.883 1.00 15.52 346 MET A C 1
ATOM 2722 O O . MET A 1 346 ? 2.573 -31.006 -27.267 1.00 14.22 346 MET A O 1
ATOM 2727 N N . GLU A 1 347 ? 3.620 -29.084 -26.813 1.00 16.83 347 GLU A N 1
ATOM 2728 C CA . GLU A 1 347 ? 4.924 -29.671 -27.155 1.00 14.62 347 GLU A CA 1
ATOM 2729 C C . GLU A 1 347 ? 5.283 -30.782 -26.172 1.00 15.46 347 GLU A C 1
ATOM 2730 O O . GLU A 1 347 ? 5.750 -31.845 -26.563 1.00 15.80 347 GLU A O 1
ATOM 2736 N N . ALA A 1 348 ? 5.047 -30.575 -24.910 1.00 14.60 348 ALA A N 1
ATOM 2737 C CA . ALA A 1 348 ? 5.227 -31.627 -23.924 1.00 14.76 348 ALA A CA 1
ATOM 2738 C C . ALA A 1 348 ? 4.383 -32.840 -24.238 1.00 17.48 348 ALA A C 1
ATOM 2739 O O . ALA A 1 348 ? 4.854 -33.979 -24.211 1.00 17.19 348 ALA A O 1
ATOM 2741 N N . ARG A 1 349 ? 3.096 -32.674 -24.502 1.00 16.03 349 ARG A N 1
ATOM 2742 C CA . ARG A 1 349 ? 2.262 -33.803 -24.842 1.00 16.40 349 ARG A CA 1
ATOM 2743 C C . ARG A 1 349 ? 2.695 -34.572 -26.091 1.00 16.76 349 ARG A C 1
ATOM 2744 O O . ARG A 1 349 ? 2.791 -35.829 -26.088 1.00 18.12 349 ARG A O 1
ATOM 2752 N N . VAL A 1 350 ? 2.947 -33.851 -27.164 1.00 14.69 350 VAL A N 1
ATOM 2753 C CA . VAL A 1 350 ? 3.345 -34.443 -28.418 1.00 17.05 350 VAL A CA 1
ATOM 2754 C C . VAL A 1 350 ? 4.674 -35.178 -28.351 1.00 17.57 350 VAL A C 1
ATOM 2755 O O . VAL A 1 350 ? 4.779 -36.350 -28.751 1.00 19.50 350 VAL A O 1
ATOM 2759 N N . GLY A 1 351 ? 5.688 -34.495 -27.853 1.00 18.04 351 GLY A N 1
ATOM 2760 C CA . GLY A 1 351 ? 6.983 -35.090 -27.680 1.00 21.26 351 GLY A CA 1
ATOM 2761 C C . GLY A 1 351 ? 6.983 -36.332 -26.830 1.00 18.70 351 GLY A C 1
ATOM 2762 O O . GLY A 1 351 ? 7.631 -37.348 -27.159 1.00 18.30 351 GLY A O 1
ATOM 2763 N N . VAL A 1 352 ? 6.408 -36.198 -25.637 1.00 21.39 352 VAL A N 1
ATOM 2764 C CA . VAL A 1 352 ? 6.474 -37.273 -24.687 1.00 20.46 352 VAL A CA 1
ATOM 2765 C C . VAL A 1 352 ? 5.639 -38.457 -25.090 1.00 21.34 352 VAL A C 1
ATOM 2766 O O . VAL A 1 352 ? 6.078 -39.612 -24.914 1.00 23.44 352 VAL A O 1
ATOM 2770 N N . SER A 1 353 ? 4.473 -38.225 -25.683 1.00 23.62 353 SER A N 1
ATOM 2771 C CA . SER A 1 353 ? 3.670 -39.321 -26.228 1.00 24.97 353 SER A CA 1
ATOM 2772 C C . SER A 1 353 ? 4.414 -40.162 -27.308 1.00 24.59 353 SER A C 1
ATOM 2773 O O . SER A 1 353 ? 4.399 -41.384 -27.273 1.00 23.33 353 SER A O 1
ATOM 2776 N N . LEU A 1 354 ? 5.142 -39.495 -28.154 1.00 22.24 354 LEU A N 1
ATOM 2777 C CA . LEU A 1 354 ? 5.905 -40.173 -29.183 1.00 25.78 354 LEU A CA 1
ATOM 2778 C C . LEU A 1 354 ? 7.057 -40.947 -28.642 1.00 27.92 354 LEU A C 1
ATOM 2779 O O . LEU A 1 354 ? 7.360 -42.056 -29.150 1.00 30.46 354 LEU A O 1
ATOM 2784 N N . LEU A 1 355 ? 7.717 -40.397 -27.636 1.00 25.19 355 LEU A N 1
ATOM 2785 C CA . LEU A 1 355 ? 8.869 -41.061 -26.976 1.00 27.56 355 LEU A CA 1
ATOM 2786 C C . LEU A 1 355 ? 8.382 -42.309 -26.272 1.00 31.28 355 LEU A C 1
ATOM 2787 O O . LEU A 1 355 ? 8.984 -43.408 -26.393 1.00 29.92 355 LEU A O 1
ATOM 2792 N N . LEU A 1 356 ? 7.271 -42.166 -25.549 1.00 29.80 356 LEU A N 1
ATOM 2793 C CA . LEU A 1 356 ? 6.700 -43.284 -24.720 1.00 33.02 356 LEU A CA 1
ATOM 2794 C C . LEU A 1 356 ? 6.252 -44.403 -25.623 1.00 35.86 356 LEU A C 1
ATOM 2795 O O . LEU A 1 356 ? 6.558 -45.571 -25.358 1.00 34.54 356 LEU A O 1
ATOM 2800 N N . GLU A 1 357 ? 5.608 -44.067 -26.733 1.00 32.69 357 GLU A N 1
ATOM 2801 C CA . GLU A 1 357 ? 5.046 -45.132 -27.539 1.00 38.54 357 GLU A CA 1
ATOM 2802 C C . GLU A 1 357 ? 6.162 -45.869 -28.283 1.00 42.59 357 GLU A C 1
ATOM 2803 O O . GLU A 1 357 ? 6.009 -47.028 -28.623 1.00 43.62 357 GLU A O 1
ATOM 2809 N N . ARG A 1 358 ? 7.256 -45.177 -28.563 1.00 35.03 358 ARG A N 1
ATOM 2810 C CA . ARG A 1 358 ? 8.377 -45.767 -29.284 1.00 37.35 358 ARG A CA 1
ATOM 2811 C C . ARG A 1 358 ? 9.283 -46.630 -28.394 1.00 36.26 358 ARG A C 1
ATOM 2812 O O . ARG A 1 358 ? 9.918 -47.545 -28.884 1.00 38.11 358 ARG A O 1
ATOM 2820 N N . PHE A 1 359 ? 9.361 -46.326 -27.110 1.00 32.96 359 PHE A N 1
ATOM 2821 C CA . PHE A 1 359 ? 10.248 -47.026 -26.206 1.00 33.87 359 PHE A CA 1
ATOM 2822 C C . PHE A 1 359 ? 9.430 -47.617 -25.079 1.00 35.44 359 PHE A C 1
ATOM 2823 O O . PHE A 1 359 ? 9.423 -47.119 -23.954 1.00 38.47 359 PHE A O 1
ATOM 2831 N N . PRO A 1 360 ? 8.703 -48.685 -25.389 1.00 43.77 360 PRO A N 1
ATOM 2832 C CA . PRO A 1 360 ? 7.995 -49.464 -24.356 1.00 41.58 360 PRO A CA 1
ATOM 2833 C C . PRO A 1 360 ? 8.840 -49.684 -23.080 1.00 37.69 360 PRO A C 1
ATOM 2834 O O . PRO A 1 360 ? 8.318 -49.615 -22.007 1.00 37.05 360 PRO A O 1
ATOM 2838 N N . ALA A 1 361 ? 10.152 -49.892 -23.182 1.00 38.87 361 ALA A N 1
ATOM 2839 C CA . ALA A 1 361 ? 10.959 -50.216 -21.988 1.00 37.33 361 ALA A CA 1
ATOM 2840 C C . ALA A 1 361 ? 11.587 -49.047 -21.267 1.00 37.03 361 ALA A C 1
ATOM 2841 O O . ALA A 1 361 ? 12.387 -49.247 -20.352 1.00 32.90 361 ALA A O 1
ATOM 2843 N N . LEU A 1 362 ? 11.283 -47.819 -21.726 1.00 35.12 362 LEU A N 1
ATOM 2844 C CA . LEU A 1 362 ? 11.896 -46.605 -21.206 1.00 33.88 362 LEU A CA 1
ATOM 2845 C C . LEU A 1 362 ? 11.931 -46.600 -19.684 1.00 30.77 362 LEU A C 1
ATOM 2846 O O . LEU A 1 362 ? 10.913 -46.760 -19.072 1.00 33.90 362 LEU A O 1
ATOM 2851 N N . ARG A 1 363 ? 13.096 -46.373 -19.094 1.00 31.62 363 ARG A N 1
ATOM 2852 C CA . ARG A 1 363 ? 13.233 -46.265 -17.665 1.00 31.13 363 ARG A CA 1
ATOM 2853 C C . ARG A 1 363 ? 14.455 -45.575 -17.197 1.00 28.47 363 ARG A C 1
ATOM 2854 O O . ARG A 1 363 ? 15.446 -45.337 -17.945 1.00 31.54 363 ARG A O 1
ATOM 2862 N N . ALA A 1 364 ? 14.445 -45.270 -15.909 1.00 29.10 364 ALA A N 1
ATOM 2863 C CA . ALA A 1 364 ? 15.524 -44.627 -15.296 1.00 31.11 364 ALA A CA 1
ATOM 2864 C C . ALA A 1 364 ? 16.760 -45.531 -15.377 1.00 34.11 364 ALA A C 1
ATOM 2865 O O . ALA A 1 364 ? 16.615 -46.734 -15.263 1.00 35.73 364 ALA A O 1
ATOM 2867 N N . ASP A 1 365 ? 17.942 -44.932 -15.520 1.00 34.67 365 ASP A N 1
ATOM 2868 C CA A ASP A 1 365 ? 19.189 -45.683 -15.424 0.50 32.46 365 ASP A CA 1
ATOM 2869 C CA B ASP A 1 365 ? 19.261 -45.643 -15.432 0.50 31.91 365 ASP A CA 1
ATOM 2870 C C . ASP A 1 365 ? 19.681 -45.695 -13.987 1.00 32.80 365 ASP A C 1
ATOM 2871 O O . ASP A 1 365 ? 20.121 -44.680 -13.456 1.00 32.34 365 ASP A O 1
ATOM 2880 N N . PRO A 1 366 ? 19.631 -46.902 -13.344 1.00 38.03 366 PRO A N 1
ATOM 2881 C CA . PRO A 1 366 ? 20.061 -46.968 -11.925 1.00 41.11 366 PRO A CA 1
ATOM 2882 C C . PRO A 1 366 ? 21.520 -46.567 -11.599 1.00 38.74 366 PRO A C 1
ATOM 2883 O O . PRO A 1 366 ? 21.813 -46.236 -10.461 1.00 36.19 366 PRO A O 1
ATOM 2887 N N . THR A 1 367 ? 22.414 -46.501 -12.571 1.00 39.55 367 THR A N 1
ATOM 2888 C CA . THR A 1 367 ? 23.800 -46.200 -12.208 1.00 39.90 367 THR A CA 1
ATOM 2889 C C . THR A 1 367 ? 24.228 -44.746 -12.116 1.00 39.97 367 THR A C 1
ATOM 2890 O O . THR A 1 367 ? 25.343 -44.462 -11.696 1.00 45.00 367 THR A O 1
ATOM 2894 N N . VAL A 1 368 ? 23.370 -43.812 -12.501 1.00 37.08 368 VAL A N 1
ATOM 2895 C CA . VAL A 1 368 ? 23.739 -42.402 -12.463 1.00 36.14 368 VAL A CA 1
ATOM 2896 C C . VAL A 1 368 ? 22.727 -41.712 -11.590 1.00 37.24 368 VAL A C 1
ATOM 2897 O O . VAL A 1 368 ? 21.551 -41.963 -11.752 1.00 37.66 368 VAL A O 1
ATOM 2901 N N . GLN A 1 369 ? 23.216 -40.844 -10.704 1.00 33.75 369 GLN A N 1
ATOM 2902 C CA . GLN A 1 369 ? 22.477 -40.126 -9.693 1.00 39.64 369 GLN A CA 1
ATOM 2903 C C . GLN A 1 369 ? 22.453 -38.627 -10.084 1.00 32.49 369 GLN A C 1
ATOM 2904 O O . GLN A 1 369 ? 23.297 -37.864 -9.681 1.00 39.40 369 GLN A O 1
ATOM 2910 N N . PRO A 1 370 ? 21.477 -38.215 -10.860 1.00 33.32 370 PRO A N 1
ATOM 2911 C CA . PRO A 1 370 ? 21.390 -36.789 -11.156 1.00 34.56 370 PRO A CA 1
ATOM 2912 C C . PRO A 1 370 ? 21.288 -35.892 -9.910 1.00 29.02 370 PRO A C 1
ATOM 2913 O O . PRO A 1 370 ? 20.645 -36.306 -8.928 1.00 32.12 370 PRO A O 1
ATOM 2917 N N . THR A 1 371 ? 21.836 -34.655 -9.945 1.00 26.77 371 THR A N 1
ATOM 2918 C CA . THR A 1 371 ? 21.593 -33.680 -8.902 1.00 26.58 371 THR A CA 1
ATOM 2919 C C . THR A 1 371 ? 20.615 -32.549 -9.319 1.00 26.56 371 THR A C 1
ATOM 2920 O O . THR A 1 371 ? 20.792 -31.938 -10.412 1.00 28.36 371 THR A O 1
ATOM 2924 N N . PHE A 1 372 ? 19.663 -32.264 -8.442 1.00 23.99 372 PHE A N 1
ATOM 2925 C CA . PHE A 1 372 ? 18.629 -31.202 -8.588 1.00 22.33 372 PHE A CA 1
ATOM 2926 C C . PHE A 1 372 ? 19.081 -29.962 -7.888 1.00 23.51 372 PHE A C 1
ATOM 2927 O O . PHE A 1 372 ? 19.499 -30.010 -6.712 1.00 25.99 372 PHE A O 1
ATOM 2935 N N . SER A 1 373 ? 18.975 -28.837 -8.601 1.00 23.13 373 SER A N 1
ATOM 2936 C CA . SER A 1 373 ? 19.344 -27.541 -8.057 1.00 22.67 373 SER A CA 1
ATOM 2937 C C . SER A 1 373 ? 18.596 -26.451 -8.804 1.00 24.21 373 SER A C 1
ATOM 2938 O O . SER A 1 373 ? 17.866 -26.728 -9.788 1.00 23.46 373 SER A O 1
ATOM 2941 N N . THR A 1 374 ? 18.802 -25.242 -8.336 1.00 24.25 374 THR A N 1
ATOM 2942 C CA . THR A 1 374 ? 18.205 -24.056 -8.975 1.00 28.62 374 THR A CA 1
ATOM 2943 C C . THR A 1 374 ? 19.181 -23.373 -9.920 1.00 33.72 374 THR A C 1
ATOM 2944 O O . THR A 1 374 ? 18.867 -22.288 -10.482 1.00 31.20 374 THR A O 1
ATOM 2948 N N . ALA A 1 375 ? 20.345 -23.991 -10.120 1.00 31.18 375 ALA A N 1
ATOM 2949 C CA . ALA A 1 375 ? 21.179 -23.588 -11.228 1.00 34.71 375 ALA A CA 1
ATOM 2950 C C . ALA A 1 375 ? 21.726 -24.783 -11.958 1.00 32.07 375 ALA A C 1
ATOM 2951 O O . ALA A 1 375 ? 22.942 -24.906 -12.118 1.00 33.05 375 ALA A O 1
ATOM 2953 N N . PRO A 1 376 ? 20.857 -25.700 -12.426 1.00 29.90 376 PRO A N 1
ATOM 2954 C CA . PRO A 1 376 ? 21.351 -26.885 -13.138 1.00 29.55 376 PRO A CA 1
ATOM 2955 C C . PRO A 1 376 ? 21.987 -26.526 -14.472 1.00 31.03 376 PRO A C 1
ATOM 2956 O O . PRO A 1 376 ? 21.372 -25.846 -15.298 1.00 32.65 376 PRO A O 1
ATOM 2960 N N . ARG A 1 377 ? 23.236 -26.936 -14.661 1.00 35.02 377 ARG A N 1
ATOM 2961 C CA . ARG A 1 377 ? 24.088 -26.457 -15.806 1.00 38.52 377 ARG A CA 1
ATOM 2962 C C . ARG A 1 377 ? 24.146 -24.917 -15.926 1.00 43.45 377 ARG A C 1
ATOM 2963 O O . ARG A 1 377 ? 24.258 -24.400 -17.039 1.00 43.68 377 ARG A O 1
ATOM 2971 N N . GLY A 1 378 ? 24.033 -24.199 -14.788 1.00 46.00 378 GLY A N 1
ATOM 2972 C CA . GLY A 1 378 ? 23.927 -22.734 -14.767 1.00 43.66 378 GLY A CA 1
ATOM 2973 C C . GLY A 1 378 ? 22.601 -22.087 -15.216 1.00 45.32 378 GLY A C 1
ATOM 2974 O O . GLY A 1 378 ? 22.459 -20.840 -15.197 1.00 50.16 378 GLY A O 1
ATOM 2975 N N . ALA A 1 379 ? 21.619 -22.884 -15.624 1.00 38.41 379 ALA A N 1
ATOM 2976 C CA . ALA A 1 379 ? 20.380 -22.325 -16.140 1.00 36.71 379 ALA A CA 1
ATOM 2977 C C . ALA A 1 379 ? 19.583 -21.709 -15.028 1.00 37.05 379 ALA A C 1
ATOM 2978 O O . ALA A 1 379 ? 19.755 -22.054 -13.833 1.00 35.26 379 ALA A O 1
ATOM 2980 N N . ALA A 1 380 ? 18.670 -20.827 -15.415 1.00 40.63 380 ALA A N 1
ATOM 2981 C CA . ALA A 1 380 ? 17.760 -20.171 -14.467 1.00 39.99 380 ALA A CA 1
ATOM 2982 C C . ALA A 1 380 ? 16.498 -21.026 -14.426 1.00 44.08 380 ALA A C 1
ATOM 2983 O O . ALA A 1 380 ? 15.496 -20.691 -15.066 1.00 43.02 380 ALA A O 1
ATOM 2985 N N . ALA A 1 381 ? 16.570 -22.168 -13.732 1.00 34.85 381 ALA A N 1
ATOM 2986 C CA . ALA A 1 381 ? 15.443 -23.101 -13.696 1.00 29.31 381 ALA A CA 1
ATOM 2987 C C . ALA A 1 381 ? 15.607 -23.863 -12.431 1.00 26.81 381 ALA A C 1
ATOM 2988 O O . ALA A 1 381 ? 16.657 -23.759 -11.807 1.00 27.92 381 ALA A O 1
ATOM 2990 N N . PHE A 1 382 ? 14.618 -24.674 -12.093 1.00 22.24 382 PHE A N 1
ATOM 2991 C CA . PHE A 1 382 ? 14.831 -25.791 -11.154 1.00 21.31 382 PHE A CA 1
ATOM 2992 C C . PHE A 1 382 ? 14.810 -27.105 -11.897 1.00 19.22 382 PHE A C 1
ATOM 2993 O O . PHE A 1 382 ? 13.891 -27.401 -12.693 1.00 20.02 382 PHE A O 1
ATOM 3001 N N . GLY A 1 383 ? 15.804 -27.965 -11.706 1.00 18.59 383 GLY A N 1
ATOM 3002 C CA . GLY A 1 383 ? 15.798 -29.172 -12.455 1.00 17.84 383 GLY A CA 1
ATOM 3003 C C . GLY A 1 383 ? 17.073 -30.036 -12.275 1.00 18.41 383 GLY A C 1
ATOM 3004 O O . GLY A 1 383 ? 17.928 -29.626 -11.514 1.00 19.10 383 GLY A O 1
ATOM 3005 N N . PRO A 1 384 ? 17.165 -31.118 -13.017 1.00 20.27 384 PRO A N 1
ATOM 3006 C CA . PRO A 1 384 ? 18.254 -32.098 -12.944 1.00 20.48 384 PRO A CA 1
ATOM 3007 C C . PRO A 1 384 ? 19.404 -31.701 -13.809 1.00 21.06 384 PRO A C 1
ATOM 3008 O O . PRO A 1 384 ? 19.239 -31.018 -14.827 1.00 18.40 384 PRO A O 1
ATOM 3012 N N . ASP A 1 385 ? 20.612 -32.119 -13.395 1.00 20.32 385 ASP A N 1
ATOM 3013 C CA . ASP A 1 385 ? 21.760 -31.938 -14.269 1.00 25.30 385 ASP A CA 1
ATOM 3014 C C . ASP A 1 385 ? 21.863 -32.836 -15.424 1.00 23.77 385 ASP A C 1
ATOM 3015 O O . ASP A 1 385 ? 22.624 -32.518 -16.363 1.00 25.86 385 ASP A O 1
ATOM 3020 N N . GLN A 1 386 ? 21.124 -33.943 -15.425 1.00 22.83 386 GLN A N 1
ATOM 3021 C CA . GLN A 1 386 ? 21.021 -34.871 -16.521 1.00 23.48 386 GLN A CA 1
ATOM 3022 C C . GLN A 1 386 ? 19.881 -35.840 -16.225 1.00 23.31 386 GLN A C 1
ATOM 3023 O O . GLN A 1 386 ? 19.370 -35.927 -15.063 1.00 25.17 386 GLN A O 1
ATOM 3029 N N . ILE A 1 387 ? 19.472 -36.547 -17.266 1.00 23.07 387 ILE A N 1
ATOM 3030 C CA . ILE A 1 387 ? 18.318 -37.443 -17.244 1.00 23.98 387 ILE A CA 1
ATOM 3031 C C . ILE A 1 387 ? 18.687 -38.758 -17.856 1.00 24.84 387 ILE A C 1
ATOM 3032 O O . ILE A 1 387 ? 18.286 -39.125 -18.975 1.00 27.37 387 ILE A O 1
ATOM 3037 N N . PRO A 1 388 ? 19.504 -39.512 -17.126 1.00 28.68 388 PRO A N 1
ATOM 3038 C CA . PRO A 1 388 ? 20.016 -40.786 -17.672 1.00 32.98 388 PRO A CA 1
ATOM 3039 C C . PRO A 1 388 ? 18.928 -41.821 -17.828 1.00 31.27 388 PRO A C 1
ATOM 3040 O O . PRO A 1 388 ? 18.330 -42.210 -16.832 1.00 34.92 388 PRO A O 1
ATOM 3044 N N . ALA A 1 389 ? 18.720 -42.348 -19.029 1.00 30.79 389 ALA A N 1
ATOM 3045 C CA . ALA A 1 389 ? 17.740 -43.376 -19.266 1.00 31.71 389 ALA A CA 1
ATOM 3046 C C . ALA A 1 389 ? 18.232 -44.612 -20.020 1.00 35.85 389 ALA A C 1
ATOM 3047 O O . ALA A 1 389 ? 19.220 -44.563 -20.751 1.00 32.96 389 ALA A O 1
ATOM 3049 N N . LEU A 1 390 ? 17.505 -45.713 -19.808 1.00 33.32 390 LEU A N 1
ATOM 3050 C CA . LEU A 1 390 ? 17.695 -46.953 -20.470 1.00 33.12 390 LEU A CA 1
ATOM 3051 C C . LEU A 1 390 ? 16.583 -47.110 -21.408 1.00 34.83 390 LEU A C 1
ATOM 3052 O O . LEU A 1 390 ? 15.437 -46.831 -21.052 1.00 32.69 390 LEU A O 1
ATOM 3057 N N . LEU A 1 391 ? 16.912 -47.512 -22.644 1.00 33.40 391 LEU A N 1
ATOM 3058 C CA . LEU A 1 391 ? 15.927 -47.611 -23.698 1.00 36.49 391 LEU A CA 1
ATOM 3059 C C . LEU A 1 391 ? 15.538 -48.990 -24.167 1.00 36.07 391 LEU A C 1
ATOM 3060 O O . LEU A 1 391 ? 14.661 -49.102 -24.986 1.00 39.32 391 LEU A O 1
ATOM 3065 N N . VAL A 1 392 ? 16.207 -50.035 -23.712 1.00 37.90 392 VAL A N 1
ATOM 3066 C CA . VAL A 1 392 ? 15.968 -51.404 -24.259 1.00 44.99 392 VAL A CA 1
ATOM 3067 C C . VAL A 1 392 ? 15.617 -52.458 -23.159 1.00 45.38 392 VAL A C 1
ATOM 3068 O O . VAL A 1 392 ? 16.139 -52.371 -22.051 1.00 44.14 392 VAL A O 1
ATOM 3072 N N . HIS A 1 393 ? 14.677 -53.376 -23.467 1.00 51.68 393 HIS A N 1
ATOM 3073 C CA . HIS A 1 393 ? 14.513 -54.771 -22.855 1.00 57.17 393 HIS A CA 1
ATOM 3074 C C . HIS A 1 393 ? 14.484 -55.004 -21.347 1.00 61.20 393 HIS A C 1
ATOM 3075 O O . HIS A 1 393 ? 13.437 -55.073 -20.661 1.00 62.06 393 HIS A O 1
#

Radius of gyration: 20.85 Å; Cα contacts (8 Å, |Δi|>4): 665; chains: 1; bounding box: 37×57×61 Å

Secondary structure (DSSP, 8-state):
---EE--TT--BSSTTHHHHHHHHHHHH-SEEEETTTTEEEE-SHHHHHHHHH-TTTEE-GGG-SGGGTT-GGG--HHHHHHHHHHHHHHTSHHHHHHHIIIIIHHHHHHHHHTTTT-SEEEHIIIIITHHHHHHHHHHHT--GGGHHHHHHHHHHHHHHHH-SS-HHHHHHHHHHHHHHHHHHHHHHHHHTTS--SSHHHHHHHHHHHTT----HHHHHHHHHHHHTTHHHHHHHHHHHHHHT-HHHHHHHHH-GGGHHHHHHHHHHHT-S--EEEEEESS-EEETTEEE-TT-EEEEESSGGGG-TTTSSSTTS--TT-------TT--GGG--TTHHHHHHHHHHHHHHHHHH-TT-EE-TT----EESSGGG-SS-EES--EEE---

Foldseek 3Di:
DFAEDALFFDKDLQQQVSLVSLLVVVVVFQWGQHPVVRAIEGRALVLQQVLQAPCVQWHPCLQQAFPCNPAQRRDDPPSNVLVLVLLLVLLDPVNLVLCLVVFLLVQLVVLLVVCQVDFKDFCLVSPLQSRLLRRLCQQQVNDPVCSVVLVVLLVLLLVCSVCVPDVVSSVSNNVSLVVLLVRSVVVLVVCVVPQDPHSLSVSSVSCVVSPHPVPSSSVSSVVCNVDNPQLSLLLQLLLVLPQVDVVVLVVCVVPVVLVLLLSVLSCLSRNWQQWDKTARQDWDDGRRDIDHHGGIYIYGQHNNSVNCVQPNPSNDRDSPRSDDDRQSQHDHSRRNSCVSNSSSSSSSNVSVNCVSQVPKHADVPDRWMWRCQQVHDNTTHTVTGMIGRHD

Organism: Sorangium cellulosum (strain So ce56) (NCBI:txid448385)

Nearest PDB structures (foldseek):
  5hiw-assembly1_A  TM=1.003E+00  e=5.346E-63  Sorangium cellulosum So ce56
  4rm4-assembly1_A  TM=8.815E-01  e=6.946E-21  Bacillus subtilis subsp. subtilis
  3ejb-assembly4_H  TM=8.400E-01  e=2.144E-20  Bacillus subtilis
  3buj-assembly1_A  TM=8.833E-01  e=6.303E-19  Micromonospora echinospora
  3ejb-assembly2_D  TM=8.276E-01  e=1.218E-19  Bacillus subtilis

CATH classification: 1.10.630.10

B-factor: mean 30.12, std 11.16, range [12.35, 77.96]

Solvent-accessible surface area: 17572 Å² total; per-residue (Å²): 224,25,37,127,46,77,15,9,73,62,81,26,117,70,24,10,19,4,3,72,49,0,8,37,11,8,155,124,73,7,2,0,44,0,97,49,68,42,32,16,0,0,0,108,4,82,30,0,68,50,0,9,200,53,35,138,6,8,23,6,136,44,62,60,59,39,31,26,156,5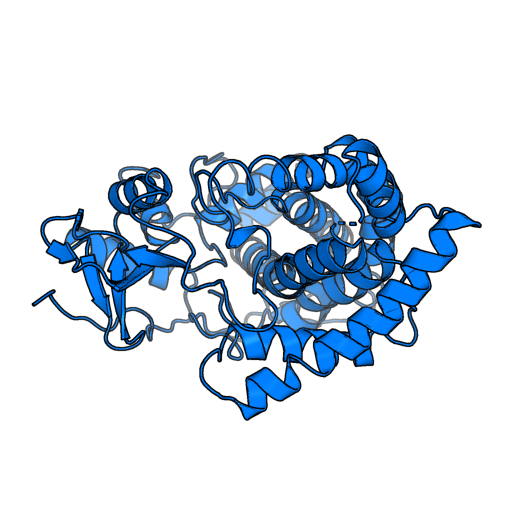0,19,18,35,20,35,37,51,130,54,4,64,118,24,42,117,0,4,69,52,1,10,30,116,124,2,19,68,103,7,46,129,54,10,0,32,56,1,0,137,94,2,7,112,137,5,24,218,91,120,150,8,37,0,5,71,40,0,0,29,19,0,5,47,10,4,6,9,44,5,4,34,10,45,124,148,81,38,78,79,3,21,51,18,3,72,86,0,29,126,8,57,71,71,55,150,51,108,89,12,20,36,88,0,139,70,2,34,53,42,0,46,60,13,0,101,112,31,14,119,136,15,138,80,104,91,36,123,24,4,0,0,13,0,21,122,15,10,112,93,45,67,43,88,74,47,13,17,28,0,0,5,35,19,0,28,47,25,6,36,84,10,1,12,17,1,0,3,0,0,13,0,1,15,50,42,88,117,7,13,93,74,5,77,159,93,95,91,11,6,62,28,0,3,36,0,2,10,1,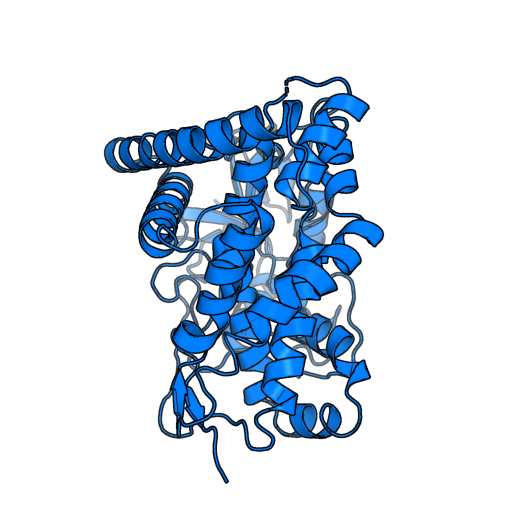12,4,4,21,29,10,23,36,44,12,40,0,59,164,124,20,91,23,49,72,41,91,4,60,58,42,25,80,0,29,0,0,3,8,3,48,0,10,45,109,153,62,10,90,181,5,83,66,18,54,4,96,51,160,11,122,46,24,6,24,27,12,19,50,64,32,78,46,23,19,1,53,24,17,89,4,3,0,78,6,0,0,45,18,0,16,122,108,11,97,30,8,93,46,11,105,100,54,110,31,37,9,19,25,62,3,123,65,16,91,4,8,0,0,53,56,5,17,1,28,6,65,124